Protein AF-A0A6P8I0N8-F1 (afdb_monomer_lite)

pLDDT: mean 71.54, std 20.53, range [26.25, 96.0]

Radius of gyration: 29.84 Å; chains: 1; bounding box: 64×57×103 Å

Secondary structure (DSSP, 8-state):
--HHHHHHHHHHHHHHHHHHTT---PPPPTTSHHHHHHHHHHHHHHHHTT-HHHHHHHHHTSHHHHHHHHHHHHHHHHHHB-HHHHHHHHHHHHHHHHHGGGS-HHHHHHHHHHHHHHHHHHHHHHTTTT-HHHHHHHHHHHHHHHHTTS-TT--TTSHHHHHHHHHHTTTT-BSS---HHHHHHHHHHHHHHHS--HHHHTTHHHHHHHHHHHHHHHHHHTTT-SS--HHHHTTHHHHS-SS---HHHHHHHHHHHHHHHHT-GGGHHHHHHHHHHHHHHHHHHHHHHHHHHHHS-GGGHHHHHHHHHHHHHHHHHHHHHHHHHH-GGG--SSGGG--TTTSHHHHHHHHHTS-PPP--SS-S-EEEESSSSEEEEEE--TT-SSPPSSPEEEEEES---EEEEEEETTEEEEEE-TTTTTSTTTTPEEEEE--TTS--EEEEESS-PPPEEEEE-TT-SSSEEEEEEHHHHGGGTTS-S-----------TT-SS--------S--B-SSBS--EEEEEPPTTTS--SS---------TT---B--HHHHHHHHH---

Sequence (560 aa):
MNVWALLLVFLAVLVIQAEGSKRKKTMPKSRGLMKNGFKKRVQKEKEIERDPALKRDEDEYSLSRFQGAINDVKRIVQEKFKERASVRSIRWITKLEREWDAQELEERKARAKALDTVKKNIIALGDGADDSNKAIKGVLSLVEGAASLAGPLGELVSVGAMFVSSFLSMFGHTKKPKPMAVIVREQINAALEEFLEEVISNEAEAAVMAFRSAKGYVDALGQDNDKIPDDDVDALASNVPAREGISIMSKLFNFIEDMIEDNRPKDARKCFRYLELYLRLATLRKMILMQVVSLIPETRNITAQGYIGSMNVILDETEYMLNFLHDLSLQSKLMPYFDGDRYFQTAAYLKIELNLERPNPFPGLHCIDPDDTYSFGWVKQDGLNPPMLHPIATITPKRCSWKIIAHGNDQFSIVNKYDCPNDAWCDSLLSIDPRPGKKTIVGLEKEDPVIWAILKNPRSQEDKYFIVSSILCGENCRKFLNFETERFRVLNAASTNRDQEVPFIVGVLDTQPKYTFKIYKAPEHDVTSSNTTKSTSKARPGDTDWVTSEALKRDLLGVN

Foldseek 3Di:
DDPVVVVVVVVVVVVVVVVVPPDDDDDDDPPPPVVVVVVVVVVVVVVCVVDVVSVVLLVCLDLVVCVVLLVLLLVLLVVQFDPLLSVQLNVLSVVCSVCQNVDDSVLSVLQVLLSVLCSVQVNLQSCCLVPVPSNLLSLLSLLLNLQVSADPVSQSPRSSNLSSLSSLLRRQGTPNGDAQLNSQLVLLVVLCVVPNDPQLVVLSVVLSCLLRQLSVVLNVQVRPDQAHDPVCLVVNCVRQPLADDRPSLVVLLVVLVVCQVVLALLCLVNNLSSLLSSLSSLSSSSSSLSSSSSHHDPVPVVSSVSNVVSNVVSVVSNCVSCVLQPPVVSLRSSNLLDDCLVSVSSVSCCCNVVVDDRDFLFPAWKFWALDPFWTKDWDLDDDDVVHDPFIAIDIDGDQTFWGWTDSAPQKTWIFGRPPPPVDPLHRWTFDWADDVVAAITTGTHNRDTFIWRWAQDPPDPDRWTDTHTCVQQPPNPVPDFDDDDGFYDDDDPPDPDDPPPPPDDDGDPDSHRPTTIQMFHDDPVSRPPPDDDDDDDDDDPDDTDGDDVVSVVCVRPPDD

Organism: Actinia tenebrosa (NCBI:txid6105)

Structure (mmCIF, N/CA/C/O backbone):
data_AF-A0A6P8I0N8-F1
#
_entry.id   AF-A0A6P8I0N8-F1
#
loop_
_atom_site.group_PDB
_atom_site.id
_atom_site.type_symbol
_atom_site.label_atom_id
_atom_site.label_alt_id
_atom_site.label_comp_id
_atom_site.label_asym_id
_atom_site.label_entity_id
_atom_site.label_seq_id
_atom_site.pdbx_PDB_ins_code
_atom_site.Cartn_x
_atom_site.Cartn_y
_atom_site.Cartn_z
_atom_site.occupancy
_atom_site.B_iso_or_equiv
_atom_site.auth_seq_id
_atom_site.auth_comp_id
_atom_site.auth_asym_id
_atom_site.auth_atom_id
_atom_site.pdbx_PDB_model_num
ATOM 1 N N . MET A 1 1 ? -25.500 -21.954 -19.560 1.00 44.94 1 MET A N 1
ATOM 2 C CA . MET A 1 1 ? -24.683 -21.292 -20.604 1.00 44.94 1 MET A CA 1
ATOM 3 C C . MET A 1 1 ? -23.912 -22.362 -21.363 1.00 44.94 1 MET A C 1
ATOM 5 O O . MET A 1 1 ? -23.234 -23.157 -20.730 1.00 44.94 1 MET A O 1
ATOM 9 N N . ASN A 1 2 ? -24.090 -22.456 -22.684 1.00 38.72 2 ASN A N 1
ATOM 10 C CA . ASN A 1 2 ? -23.574 -23.567 -23.491 1.00 38.72 2 ASN A CA 1
ATOM 11 C C . ASN A 1 2 ? -22.064 -23.429 -23.748 1.00 38.72 2 ASN A C 1
ATOM 13 O O . ASN A 1 2 ? -21.642 -22.550 -24.494 1.00 38.72 2 ASN A O 1
ATOM 17 N N . VAL A 1 3 ? -21.273 -24.350 -23.188 1.00 44.09 3 VAL A N 1
ATOM 18 C CA . VAL A 1 3 ? -19.812 -24.494 -23.383 1.00 44.09 3 VAL A CA 1
ATOM 19 C C . VAL A 1 3 ? -19.426 -24.554 -24.872 1.00 44.09 3 VAL A C 1
ATOM 21 O O . VAL A 1 3 ? -18.377 -24.060 -25.275 1.00 44.09 3 VAL A O 1
ATOM 24 N N . TRP A 1 4 ? -20.327 -25.054 -25.718 1.00 43.66 4 TRP A N 1
ATOM 25 C CA . TRP A 1 4 ? -20.159 -25.102 -27.171 1.00 43.66 4 TRP A CA 1
ATOM 26 C C . TRP A 1 4 ? -20.120 -23.729 -27.856 1.00 43.66 4 TRP A C 1
ATOM 28 O O . TRP A 1 4 ? -19.435 -23.578 -28.865 1.00 43.66 4 TRP A O 1
ATOM 38 N N . ALA A 1 5 ? -20.791 -22.713 -27.305 1.00 41.28 5 ALA A N 1
ATOM 39 C CA . ALA A 1 5 ? -20.755 -21.361 -27.864 1.00 41.28 5 ALA A CA 1
ATOM 40 C C . ALA A 1 5 ? -19.400 -20.678 -27.605 1.00 41.28 5 ALA A C 1
ATOM 42 O O . ALA A 1 5 ? -18.860 -20.027 -28.495 1.00 41.28 5 ALA A O 1
ATOM 43 N N . LEU A 1 6 ? -18.808 -20.900 -26.425 1.00 48.25 6 LEU A N 1
ATOM 44 C CA . LEU A 1 6 ? -17.464 -20.418 -26.086 1.00 48.25 6 LEU A CA 1
ATOM 45 C C . LEU A 1 6 ? -16.387 -21.081 -26.953 1.00 48.25 6 LEU A C 1
ATOM 47 O O . LEU A 1 6 ? -15.480 -20.401 -27.430 1.00 48.25 6 LEU A O 1
ATOM 51 N N . LEU A 1 7 ? -16.525 -22.382 -27.232 1.00 48.75 7 LEU A N 1
ATOM 52 C CA . LEU A 1 7 ? -15.575 -23.110 -28.075 1.00 48.75 7 LEU A CA 1
ATOM 53 C C . LEU A 1 7 ? -15.618 -22.647 -29.543 1.00 48.75 7 LEU A C 1
ATOM 55 O O . LEU A 1 7 ? -14.577 -22.540 -30.189 1.00 48.75 7 LEU A O 1
ATOM 59 N N . LEU A 1 8 ? -16.808 -22.317 -30.059 1.00 47.41 8 LEU A N 1
ATOM 60 C CA . LEU A 1 8 ? -16.981 -21.789 -31.417 1.00 47.41 8 LEU A CA 1
ATOM 61 C C . LEU A 1 8 ? -16.417 -20.371 -31.573 1.00 47.41 8 LEU A C 1
ATOM 63 O O . LEU A 1 8 ? -15.792 -20.082 -32.592 1.00 47.41 8 LEU A O 1
ATOM 67 N N . VAL A 1 9 ? -16.566 -19.512 -30.559 1.00 58.34 9 VAL A N 1
ATOM 68 C CA . VAL A 1 9 ? -15.937 -18.180 -30.550 1.00 58.34 9 VAL A CA 1
ATOM 69 C C . VAL A 1 9 ? -14.411 -18.307 -30.509 1.00 58.34 9 VAL A C 1
ATOM 71 O O . VAL A 1 9 ? -13.719 -17.630 -31.267 1.00 58.34 9 VAL A O 1
ATOM 74 N N . PHE A 1 10 ? -13.878 -19.229 -29.703 1.00 57.09 10 PHE A N 1
ATOM 75 C CA . PHE A 1 10 ? -12.434 -19.449 -29.598 1.00 57.09 10 PHE A CA 1
ATOM 76 C C . PHE A 1 10 ? -11.823 -19.991 -30.903 1.00 57.09 10 PHE A C 1
ATOM 78 O O . PHE A 1 10 ? -10.770 -19.530 -31.344 1.00 57.09 10 PHE A O 1
ATOM 85 N N . LEU A 1 11 ? -12.513 -20.917 -31.579 1.00 53.84 11 LEU A N 1
ATOM 86 C CA . LEU A 1 11 ? -12.082 -21.443 -32.878 1.00 53.84 11 LEU A CA 1
ATOM 87 C C . LEU A 1 11 ? -12.189 -20.399 -34.001 1.00 53.84 11 LEU A C 1
ATOM 89 O O . LEU A 1 11 ? -11.301 -20.336 -34.850 1.00 53.84 11 LEU A O 1
ATOM 93 N N . ALA A 1 12 ? -13.212 -19.539 -33.987 1.00 46.78 12 ALA A N 1
ATOM 94 C CA . ALA A 1 12 ? -13.346 -18.457 -34.964 1.00 46.78 12 ALA A CA 1
ATOM 95 C C . ALA A 1 12 ? -12.205 -17.428 -34.851 1.00 46.78 12 ALA A C 1
ATOM 97 O O . ALA A 1 12 ? -11.667 -16.989 -35.869 1.00 46.78 12 ALA A O 1
ATOM 98 N N . VAL A 1 13 ? -11.772 -17.099 -33.628 1.00 54.88 13 VAL A N 1
ATOM 99 C CA . VAL A 1 13 ? -10.628 -16.201 -33.386 1.00 54.88 13 VAL A CA 1
ATOM 100 C C . VAL A 1 13 ? -9.318 -16.809 -33.907 1.00 54.88 13 VAL A C 1
ATOM 102 O O . VAL A 1 13 ? -8.533 -16.111 -34.550 1.00 54.88 13 VAL A O 1
ATOM 105 N N . LEU A 1 14 ? -9.104 -18.116 -33.719 1.00 49.16 14 LEU A N 1
ATOM 106 C CA . LEU A 1 14 ? -7.903 -18.805 -34.208 1.00 49.16 14 LEU A CA 1
ATOM 107 C C . LEU A 1 14 ? -7.842 -18.898 -35.742 1.00 49.16 14 LEU A C 1
ATOM 109 O O . LEU A 1 14 ? -6.764 -18.761 -36.322 1.00 49.16 14 LEU A O 1
ATOM 113 N N . VAL A 1 15 ? -8.983 -19.073 -36.418 1.00 44.38 15 VAL A N 1
ATOM 114 C CA . VAL A 1 15 ? -9.041 -19.103 -37.892 1.00 44.38 15 VAL A CA 1
ATOM 115 C C . VAL A 1 15 ? -8.742 -17.723 -38.490 1.00 44.38 15 VAL A C 1
ATOM 117 O O . VAL A 1 15 ? -7.950 -17.625 -39.428 1.00 44.38 15 VAL A O 1
ATOM 120 N N . ILE A 1 16 ? -9.266 -16.646 -37.893 1.00 50.66 16 ILE A N 1
ATOM 121 C CA . ILE A 1 16 ? -8.971 -15.265 -38.319 1.00 50.66 16 ILE A CA 1
ATOM 122 C C . ILE A 1 16 ? -7.474 -14.941 -38.142 1.00 50.66 16 ILE A C 1
ATOM 124 O O . ILE A 1 16 ? -6.867 -14.291 -38.997 1.00 50.66 16 ILE A O 1
ATOM 128 N N . GLN A 1 17 ? -6.842 -15.445 -37.077 1.00 43.72 17 GLN A N 1
ATOM 129 C CA . GLN A 1 17 ? -5.401 -15.280 -36.855 1.00 43.72 17 GLN A CA 1
ATOM 130 C C . GLN A 1 17 ? -4.540 -16.103 -37.829 1.00 43.72 17 GLN A C 1
ATOM 132 O O . GLN A 1 17 ? -3.482 -15.636 -38.261 1.00 43.72 17 GLN A O 1
ATOM 137 N N . ALA A 1 18 ? -4.997 -17.290 -38.238 1.00 37.25 18 ALA A N 1
ATOM 138 C CA . ALA A 1 18 ? -4.282 -18.130 -39.198 1.00 37.25 18 ALA A CA 1
ATOM 139 C C . ALA A 1 18 ? -4.313 -17.562 -40.633 1.00 37.25 18 ALA A C 1
ATOM 141 O O . ALA A 1 18 ? -3.325 -17.677 -41.366 1.00 37.25 18 ALA A O 1
ATOM 142 N N . GLU A 1 19 ? -5.402 -16.900 -41.037 1.00 38.47 19 GLU A N 1
ATOM 143 C CA . GLU A 1 19 ? -5.518 -16.291 -42.371 1.00 38.47 19 GLU A CA 1
ATOM 144 C C . GLU A 1 19 ? -4.750 -14.964 -42.504 1.00 38.47 19 GLU A C 1
ATOM 146 O O . GLU A 1 19 ? -4.226 -14.659 -43.581 1.00 38.47 19 GLU A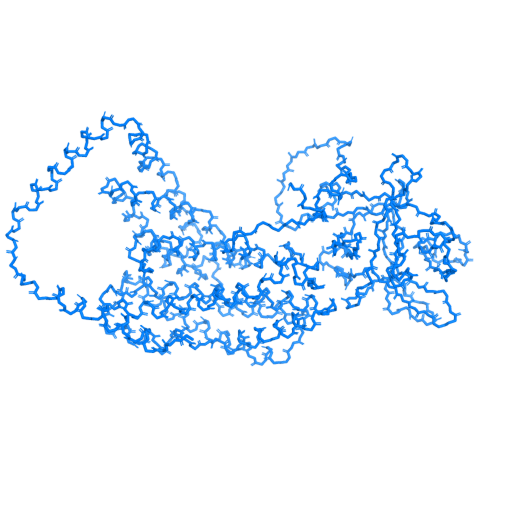 O 1
ATOM 151 N N . GLY A 1 20 ? -4.556 -14.223 -41.406 1.00 37.12 20 GLY A N 1
ATOM 152 C CA . GLY A 1 20 ? -3.729 -13.007 -41.382 1.00 37.12 20 GLY A CA 1
ATOM 153 C C . GLY A 1 20 ? -2.230 -13.244 -41.642 1.00 37.12 20 GLY A C 1
ATOM 154 O O . GLY A 1 20 ? -1.524 -12.336 -42.086 1.00 37.12 20 GLY A O 1
ATOM 155 N N . SER A 1 21 ? -1.741 -14.473 -41.436 1.00 35.00 21 SER A N 1
ATOM 156 C CA . SER A 1 21 ? -0.311 -14.825 -41.487 1.00 35.00 21 SER A CA 1
ATOM 157 C C . SER A 1 21 ? 0.233 -15.103 -42.906 1.00 35.00 21 SER A C 1
ATOM 159 O O . SER A 1 21 ? 1.443 -15.187 -43.119 1.00 35.00 21 SER A O 1
ATOM 161 N N . LYS A 1 22 ? -0.624 -15.179 -43.940 1.00 35.91 22 LYS A N 1
ATOM 162 C CA . LYS A 1 22 ? -0.206 -15.518 -45.323 1.00 35.91 22 LYS A CA 1
ATOM 163 C C . LYS A 1 22 ? 0.099 -14.327 -46.249 1.00 35.91 22 LYS A C 1
ATOM 165 O O . LYS A 1 22 ? 0.180 -14.504 -47.468 1.00 35.91 22 LYS A O 1
ATOM 170 N N . ARG A 1 23 ? 0.340 -13.114 -45.734 1.00 35.53 23 ARG A N 1
ATOM 171 C CA . ARG A 1 23 ? 0.829 -11.994 -46.571 1.00 35.53 23 ARG A CA 1
ATOM 172 C C . ARG A 1 23 ? 2.356 -12.032 -46.723 1.00 35.53 23 ARG A C 1
ATOM 174 O O . ARG A 1 23 ? 3.107 -11.663 -45.827 1.00 35.53 23 ARG A O 1
ATOM 181 N N . LYS A 1 24 ? 2.799 -12.476 -47.907 1.00 33.56 24 LYS A N 1
ATOM 182 C CA . LYS A 1 24 ? 4.194 -12.496 -48.384 1.00 33.56 24 LYS A CA 1
ATOM 183 C C . LYS A 1 24 ? 4.926 -11.171 -48.103 1.00 33.56 24 LYS A C 1
ATOM 185 O O . LYS A 1 24 ? 4.523 -10.117 -48.588 1.00 33.56 24 LYS A O 1
ATOM 190 N N . LYS A 1 25 ? 6.057 -11.255 -47.390 1.00 35.69 25 LYS A N 1
ATOM 191 C CA . LYS A 1 25 ? 7.048 -10.178 -47.235 1.00 35.69 25 LYS A CA 1
ATOM 192 C C . LYS A 1 25 ? 7.807 -9.970 -48.551 1.00 35.69 25 LYS A C 1
ATOM 194 O O . LYS A 1 25 ? 8.716 -10.729 -48.868 1.00 35.69 25 LYS A O 1
ATOM 199 N N . THR A 1 26 ? 7.490 -8.911 -49.289 1.00 33.69 26 THR A N 1
ATOM 200 C CA . THR A 1 26 ? 8.447 -8.273 -50.207 1.00 33.69 26 THR A CA 1
ATOM 201 C C . THR A 1 26 ? 9.157 -7.146 -49.459 1.00 33.69 26 THR A C 1
ATOM 203 O O . THR A 1 26 ? 8.506 -6.199 -49.021 1.00 33.69 26 THR A O 1
ATOM 206 N N . MET A 1 27 ? 10.480 -7.251 -49.287 1.00 31.69 27 MET A N 1
ATOM 207 C CA . MET A 1 27 ? 11.311 -6.196 -48.688 1.00 31.69 27 MET A CA 1
ATOM 208 C C . MET A 1 27 ? 11.211 -4.889 -49.497 1.00 31.69 27 MET A C 1
ATOM 210 O O . MET A 1 27 ? 11.498 -4.907 -50.698 1.00 31.69 27 MET A O 1
ATOM 214 N N . PRO A 1 28 ? 10.899 -3.736 -48.877 1.00 32.12 28 PRO A N 1
ATOM 215 C CA . PRO A 1 28 ? 11.066 -2.449 -49.527 1.00 32.12 28 PRO A CA 1
ATOM 216 C C . PRO A 1 28 ? 12.505 -1.944 -49.350 1.00 32.12 28 PRO A C 1
ATOM 218 O O . PRO A 1 28 ? 13.072 -1.954 -48.258 1.00 32.12 28 PRO A O 1
ATOM 221 N N . LYS A 1 29 ? 13.099 -1.473 -50.451 1.00 36.94 29 LYS A N 1
ATOM 222 C CA . LYS A 1 29 ? 14.425 -0.839 -50.493 1.00 36.94 29 LYS A CA 1
ATOM 223 C C . LYS A 1 29 ? 14.481 0.380 -49.552 1.00 36.94 29 LYS A C 1
ATOM 225 O O . LYS A 1 29 ? 13.645 1.280 -49.631 1.00 36.94 29 LYS A O 1
ATOM 230 N N . SER A 1 30 ? 15.528 0.444 -48.727 1.00 39.03 30 SER A N 1
ATOM 231 C CA . SER A 1 30 ? 15.741 1.372 -47.599 1.00 39.03 30 SER A CA 1
ATOM 232 C C . SER A 1 30 ? 15.767 2.881 -47.915 1.00 39.03 30 SER A C 1
ATOM 234 O O . SER A 1 30 ? 15.794 3.694 -46.996 1.00 39.03 30 SER A O 1
ATOM 236 N N . ARG A 1 31 ? 15.698 3.306 -49.185 1.00 33.62 31 ARG A N 1
ATOM 237 C CA . ARG A 1 31 ? 15.702 4.735 -49.569 1.00 33.62 31 ARG A CA 1
ATOM 238 C C . ARG A 1 31 ? 14.330 5.429 -49.499 1.00 33.62 31 ARG A C 1
ATOM 240 O O . ARG A 1 31 ? 14.279 6.654 -49.563 1.00 33.62 31 ARG A O 1
ATOM 247 N N . GLY A 1 32 ? 13.226 4.688 -49.350 1.00 33.09 32 GLY A N 1
ATOM 248 C CA . GLY A 1 32 ? 11.864 5.251 -49.281 1.00 33.09 32 GLY A CA 1
ATOM 249 C C . GLY A 1 32 ? 11.398 5.707 -47.888 1.00 33.09 32 GLY A C 1
ATOM 250 O O . GLY A 1 32 ? 10.536 6.578 -47.786 1.00 33.09 32 GLY A O 1
ATOM 251 N N . LEU A 1 33 ? 11.981 5.169 -46.810 1.00 34.97 33 LEU A N 1
ATOM 252 C CA . LEU A 1 33 ? 11.524 5.404 -45.429 1.00 34.97 33 LEU A CA 1
ATOM 253 C C . LEU A 1 33 ? 11.834 6.821 -44.914 1.00 34.97 33 LEU A C 1
ATOM 255 O O . LEU A 1 33 ? 10.991 7.425 -44.252 1.00 34.97 33 LEU A O 1
ATOM 259 N N . MET A 1 34 ? 12.975 7.411 -45.295 1.00 37.94 34 MET A N 1
ATOM 260 C CA . MET A 1 34 ? 13.320 8.781 -44.879 1.00 37.94 34 MET A CA 1
ATOM 261 C C . MET A 1 34 ? 12.410 9.851 -45.506 1.00 37.94 34 MET A C 1
ATOM 263 O O . MET A 1 34 ? 12.064 10.827 -44.844 1.00 37.94 34 MET A O 1
ATOM 267 N N . LYS A 1 35 ? 11.960 9.666 -46.757 1.00 38.47 35 LYS A N 1
ATOM 268 C CA . LYS A 1 35 ? 11.064 10.629 -47.429 1.00 38.47 35 LYS A CA 1
ATOM 269 C C . LYS A 1 35 ? 9.644 10.619 -46.851 1.00 38.47 35 LYS A C 1
ATOM 271 O O . LYS A 1 35 ? 9.007 11.670 -46.803 1.00 38.47 35 LYS A O 1
ATOM 276 N N . ASN A 1 36 ? 9.169 9.467 -46.373 1.00 43.94 36 ASN A N 1
ATOM 277 C CA . ASN A 1 36 ? 7.854 9.352 -45.737 1.00 43.94 36 ASN A CA 1
ATOM 278 C C . ASN A 1 36 ? 7.841 9.905 -44.303 1.00 43.94 36 ASN A C 1
ATOM 280 O O . ASN A 1 36 ? 6.863 10.544 -43.921 1.00 43.94 36 ASN A O 1
ATOM 284 N N . GLY A 1 37 ? 8.927 9.739 -43.538 1.00 43.62 37 GLY A N 1
ATOM 285 C CA . GLY A 1 37 ? 9.069 10.362 -42.214 1.00 43.62 37 GLY A CA 1
ATOM 286 C C . GLY A 1 37 ? 9.120 11.893 -42.279 1.00 43.62 37 GLY A C 1
ATOM 287 O O . GLY A 1 37 ? 8.459 12.568 -41.494 1.00 43.62 37 GLY A O 1
ATOM 288 N N . PHE A 1 38 ? 9.827 12.447 -43.271 1.00 46.41 38 PHE A N 1
ATOM 289 C CA . PHE A 1 38 ? 9.920 13.898 -43.463 1.00 46.41 38 PHE A CA 1
ATOM 290 C C . PHE A 1 38 ? 8.583 14.519 -43.902 1.00 46.41 38 PHE A C 1
ATOM 292 O O . PHE A 1 38 ? 8.167 15.534 -43.353 1.00 46.41 38 PHE A O 1
ATOM 299 N N . LYS A 1 39 ? 7.849 13.878 -44.827 1.00 45.09 39 LYS A N 1
ATOM 300 C CA . LYS A 1 39 ? 6.497 14.328 -45.212 1.00 45.09 39 LYS A CA 1
ATOM 301 C C . LYS A 1 39 ? 5.500 14.278 -44.050 1.00 45.09 39 LYS A C 1
ATOM 303 O O . LYS A 1 39 ? 4.721 15.214 -43.912 1.00 45.09 39 LYS A O 1
ATOM 308 N N . LYS A 1 40 ? 5.548 13.241 -43.201 1.00 55.12 40 LYS A N 1
ATOM 309 C CA . LYS A 1 40 ? 4.711 13.162 -41.991 1.00 55.12 40 LYS A CA 1
ATOM 310 C C . LYS A 1 40 ? 5.029 14.277 -40.987 1.00 55.12 40 LYS A C 1
ATOM 312 O O . LYS A 1 40 ? 4.096 14.863 -40.455 1.00 55.12 40 LYS A O 1
ATOM 317 N N . ARG A 1 41 ? 6.309 14.620 -40.776 1.00 53.50 41 ARG A N 1
ATOM 318 C CA . ARG A 1 41 ? 6.708 15.748 -39.907 1.00 53.50 41 ARG A CA 1
ATOM 319 C C . ARG A 1 41 ? 6.196 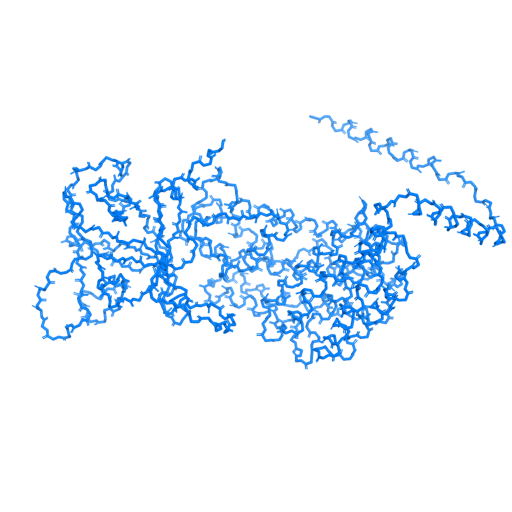17.094 -40.422 1.00 53.50 41 ARG A C 1
ATOM 321 O O . ARG A 1 41 ? 5.548 17.806 -39.670 1.00 53.50 41 ARG A O 1
ATOM 328 N N . VAL A 1 42 ? 6.378 17.382 -41.712 1.00 57.41 42 VAL A N 1
ATOM 329 C CA . VAL A 1 42 ? 5.922 18.645 -42.329 1.00 57.41 42 VAL A CA 1
ATOM 330 C C . VAL A 1 42 ? 4.392 18.772 -42.331 1.00 57.41 42 VAL A C 1
ATOM 332 O O . VAL A 1 42 ? 3.852 19.872 -42.243 1.00 57.41 42 VAL A O 1
ATOM 335 N N . GLN A 1 43 ? 3.666 17.659 -42.454 1.00 58.62 43 GLN A N 1
ATOM 336 C CA . GLN A 1 43 ? 2.202 17.660 -42.414 1.00 58.62 43 GLN A CA 1
ATOM 337 C C . GLN A 1 43 ? 1.667 17.856 -40.987 1.00 58.62 43 GLN A C 1
ATOM 339 O O . GLN A 1 43 ? 0.704 18.593 -40.808 1.00 58.62 43 GLN A O 1
ATOM 344 N N . LYS A 1 44 ? 2.349 17.287 -39.986 1.00 56.31 44 LYS A N 1
ATOM 345 C CA . LYS A 1 44 ? 2.036 17.445 -38.561 1.00 56.31 44 LYS A CA 1
ATOM 346 C C . LYS A 1 44 ? 2.371 18.846 -38.038 1.00 56.31 44 LYS A C 1
ATOM 348 O O . LYS A 1 44 ? 1.559 19.427 -37.335 1.00 56.31 44 LYS A O 1
ATOM 353 N N . GLU A 1 45 ? 3.498 19.433 -38.453 1.00 57.97 45 GLU A N 1
ATOM 354 C CA . GLU A 1 45 ? 3.823 20.843 -38.171 1.00 57.97 45 GLU A CA 1
ATOM 355 C C . GLU A 1 45 ? 2.719 21.778 -38.686 1.00 57.97 45 GLU A C 1
ATOM 357 O O . GLU A 1 45 ? 2.284 22.669 -37.967 1.00 57.97 45 GLU A O 1
ATOM 362 N N . LYS A 1 46 ? 2.182 21.511 -39.885 1.00 58.03 46 LYS A N 1
ATOM 363 C CA . LYS A 1 46 ? 1.060 22.275 -40.458 1.00 58.03 46 LYS A CA 1
ATOM 364 C C . LYS A 1 46 ? -0.290 22.041 -39.768 1.00 58.03 46 LYS A C 1
ATOM 366 O O . LYS A 1 46 ? -1.159 22.902 -39.883 1.00 58.03 46 LYS A O 1
ATOM 371 N N . GLU A 1 47 ? -0.502 20.901 -39.110 1.00 58.97 47 GLU A N 1
ATOM 372 C CA . GLU A 1 47 ? -1.700 20.631 -38.293 1.00 58.97 47 GLU A CA 1
ATOM 373 C C . GLU A 1 47 ? -1.599 21.287 -36.911 1.00 58.97 47 GLU A C 1
ATOM 375 O O . GLU A 1 47 ? -2.545 21.943 -36.484 1.00 58.97 47 GLU A O 1
ATOM 380 N N . ILE A 1 48 ? -0.434 21.208 -36.260 1.00 57.03 48 ILE A N 1
ATOM 381 C CA . ILE A 1 48 ? -0.146 21.873 -34.977 1.00 57.03 48 ILE A CA 1
ATOM 382 C C . ILE A 1 48 ? -0.254 23.399 -35.118 1.00 57.03 48 ILE A C 1
ATOM 384 O O . ILE A 1 48 ? -0.732 24.084 -34.219 1.00 57.03 48 ILE A O 1
ATOM 388 N N . GLU A 1 49 ? 0.140 23.951 -36.267 1.00 58.81 49 GLU A N 1
ATOM 389 C CA . GLU A 1 49 ? 0.020 25.384 -36.553 1.00 58.81 49 GLU A CA 1
ATOM 390 C C . GLU A 1 49 ? -1.438 25.839 -36.782 1.00 58.81 49 GLU A C 1
ATOM 392 O O . GLU A 1 49 ? -1.741 27.024 -36.646 1.00 58.81 49 GLU A O 1
ATOM 397 N N . ARG A 1 50 ? -2.354 24.908 -37.097 1.00 63.31 50 ARG A N 1
ATOM 398 C CA . ARG A 1 50 ? -3.784 25.183 -37.338 1.00 63.31 50 ARG A CA 1
ATOM 399 C C . ARG A 1 50 ? -4.678 24.955 -36.123 1.00 63.31 50 ARG A C 1
ATOM 401 O O . ARG A 1 50 ? -5.770 25.520 -36.101 1.00 63.31 50 ARG A O 1
ATOM 408 N N . ASP A 1 51 ? -4.240 24.170 -35.140 1.00 74.88 51 ASP A N 1
ATOM 409 C CA . ASP A 1 51 ? -5.001 23.889 -33.920 1.00 74.88 51 ASP A CA 1
ATOM 410 C C . ASP A 1 51 ? -4.287 24.443 -32.661 1.00 74.88 51 ASP A C 1
ATOM 412 O O . ASP A 1 51 ? -3.315 23.860 -32.168 1.00 74.88 51 ASP A O 1
ATOM 416 N N . PRO A 1 52 ? -4.778 25.563 -32.093 1.00 74.31 52 PRO A N 1
ATOM 417 C CA . PRO A 1 52 ? -4.234 26.166 -30.875 1.00 74.31 52 PRO A CA 1
ATOM 418 C C . PRO A 1 52 ? -4.285 25.266 -29.630 1.00 74.31 52 PRO A C 1
ATOM 420 O O . PRO A 1 52 ? -3.624 25.578 -28.637 1.00 74.31 52 PRO A O 1
ATOM 423 N N . ALA A 1 53 ? -5.103 24.209 -29.615 1.00 71.75 53 ALA A N 1
ATOM 424 C CA . ALA A 1 53 ? -5.122 23.228 -28.531 1.00 71.75 53 ALA A CA 1
ATOM 425 C C . ALA A 1 53 ? -3.928 22.269 -28.646 1.00 71.75 53 ALA A C 1
ATOM 427 O O . ALA A 1 53 ? -3.176 22.133 -27.687 1.00 71.75 53 ALA A O 1
ATOM 428 N N . LEU A 1 54 ? -3.668 21.721 -29.838 1.00 69.62 54 LEU A N 1
ATOM 429 C CA . LEU A 1 54 ? -2.493 20.875 -30.095 1.00 69.62 54 LEU A CA 1
ATOM 430 C C . LEU A 1 54 ? -1.176 21.608 -29.833 1.00 69.62 54 LEU A C 1
ATOM 432 O O . LEU A 1 54 ? -0.257 21.026 -29.268 1.00 69.62 54 LEU A O 1
ATOM 436 N N . LYS A 1 55 ? -1.081 22.891 -30.198 1.00 74.69 55 LYS A N 1
ATOM 437 C CA . LYS A 1 55 ? 0.113 23.696 -29.906 1.00 74.69 55 LYS A CA 1
ATOM 438 C C . LYS A 1 55 ? 0.331 23.911 -28.402 1.00 74.69 55 LYS A C 1
ATOM 440 O O . LYS A 1 55 ? 1.468 23.878 -27.945 1.00 74.69 55 LYS A O 1
ATOM 445 N N . ARG A 1 56 ? -0.747 24.095 -27.630 1.00 78.00 56 ARG A N 1
ATOM 446 C CA . ARG A 1 56 ? -0.670 24.196 -26.163 1.00 78.00 56 ARG A CA 1
ATOM 447 C C . ARG A 1 56 ? -0.211 22.886 -25.532 1.00 78.00 56 ARG A C 1
ATOM 449 O O . ARG A 1 56 ? 0.678 22.933 -24.689 1.00 78.00 56 ARG A O 1
ATOM 456 N N . ASP A 1 57 ? -0.746 21.752 -25.980 1.00 76.44 57 ASP A N 1
ATOM 457 C CA . ASP A 1 57 ? -0.304 20.429 -25.530 1.00 76.44 57 ASP A CA 1
ATOM 458 C C . ASP A 1 57 ? 1.178 20.183 -25.886 1.00 76.44 57 ASP A C 1
ATOM 460 O O . ASP A 1 57 ? 1.956 19.715 -25.061 1.00 76.44 57 ASP A O 1
ATOM 464 N N . GLU A 1 58 ? 1.611 20.528 -27.100 1.00 80.19 58 GLU A N 1
ATOM 465 C CA . GLU A 1 58 ? 3.015 20.417 -27.524 1.00 80.19 58 GLU A CA 1
ATOM 466 C C . GLU A 1 58 ? 3.969 21.215 -26.613 1.00 80.19 58 GLU A C 1
ATOM 468 O O . GLU A 1 58 ? 5.010 20.694 -26.198 1.00 80.19 58 GLU A O 1
ATOM 473 N N . ASP A 1 59 ? 3.595 22.446 -26.247 1.00 82.69 59 ASP A N 1
ATOM 474 C CA . ASP A 1 59 ? 4.369 23.300 -25.339 1.00 82.69 59 ASP A CA 1
ATOM 475 C C . ASP A 1 59 ? 4.342 22.783 -23.885 1.00 82.69 59 ASP A C 1
ATOM 477 O O . ASP A 1 59 ? 5.362 22.830 -23.181 1.00 82.69 59 ASP A O 1
ATOM 481 N N . GLU A 1 60 ? 3.189 22.278 -23.429 1.00 88.31 60 GLU A N 1
ATOM 482 C CA . GLU A 1 60 ? 2.986 21.690 -22.098 1.00 88.31 60 GLU A CA 1
ATOM 483 C C . GLU A 1 60 ? 3.850 20.441 -21.895 1.00 88.31 60 GLU A C 1
ATOM 485 O O . GLU A 1 60 ? 4.484 20.290 -20.849 1.00 88.31 60 GLU A O 1
ATOM 490 N N . TYR A 1 61 ? 3.948 19.592 -22.921 1.00 88.56 61 TYR A N 1
ATOM 491 C CA . TYR A 1 61 ? 4.717 18.347 -22.897 1.00 88.56 61 TYR A CA 1
ATOM 492 C C . TYR A 1 61 ? 6.123 18.474 -23.510 1.00 88.56 61 TYR A C 1
ATOM 494 O O . TYR A 1 61 ? 6.751 17.467 -23.842 1.00 88.56 61 TYR A O 1
ATOM 502 N N . SER A 1 62 ? 6.656 19.692 -23.640 1.00 88.94 62 SER A N 1
ATOM 503 C CA . SER A 1 62 ? 8.029 19.938 -24.108 1.00 88.94 62 SER A CA 1
ATOM 504 C C . SER A 1 62 ? 9.088 19.535 -23.072 1.00 88.94 62 SER A C 1
ATOM 506 O O . SER A 1 62 ? 8.879 19.684 -21.865 1.00 88.94 62 SER A O 1
ATOM 508 N N . LEU A 1 63 ? 10.270 19.084 -23.517 1.00 89.69 63 LEU A N 1
ATOM 509 C CA . LEU A 1 63 ? 11.361 18.685 -22.611 1.00 89.69 63 LEU A CA 1
ATOM 510 C C . LEU A 1 63 ? 11.725 19.788 -21.598 1.00 89.69 63 LEU A C 1
ATOM 512 O O . LEU A 1 63 ? 11.961 19.513 -20.420 1.00 89.69 63 LEU A O 1
ATOM 516 N N . SER A 1 64 ? 11.707 21.049 -22.040 1.00 91.31 64 SER A N 1
ATOM 517 C CA . SER A 1 64 ? 12.029 22.222 -21.215 1.00 91.31 64 SER A CA 1
ATOM 518 C C . SER A 1 64 ? 11.214 22.307 -19.915 1.00 91.31 64 SER A C 1
ATOM 520 O O . SER A 1 64 ? 11.754 22.694 -18.877 1.00 91.31 64 SER A O 1
ATOM 522 N N . ARG A 1 65 ? 9.943 21.876 -19.938 1.00 92.00 65 ARG A N 1
ATOM 523 C CA . ARG A 1 65 ? 9.049 21.853 -18.768 1.00 92.00 65 ARG A CA 1
ATOM 524 C C . ARG A 1 65 ? 9.459 20.797 -17.744 1.00 92.00 65 ARG A C 1
ATOM 526 O O . ARG A 1 65 ? 9.242 20.982 -16.548 1.00 92.00 65 ARG A O 1
ATOM 533 N N . PHE A 1 66 ? 10.084 19.715 -18.201 1.00 92.56 66 PHE A N 1
ATOM 534 C CA . PHE A 1 66 ? 10.452 18.563 -17.381 1.00 92.56 66 PHE A CA 1
ATOM 535 C C . PHE A 1 66 ? 11.934 18.522 -17.008 1.00 92.56 66 PHE A C 1
ATOM 537 O O . PHE A 1 66 ? 12.308 17.738 -16.137 1.00 92.56 66 PHE A O 1
ATOM 544 N N . GLN A 1 67 ? 12.774 19.396 -17.574 1.00 92.88 67 GLN A N 1
ATOM 545 C CA . GLN A 1 67 ? 14.214 19.423 -17.301 1.00 92.88 67 GLN A CA 1
ATOM 546 C C . GLN A 1 67 ? 14.533 19.536 -15.801 1.00 92.88 67 GLN A C 1
ATOM 548 O O . GLN A 1 67 ? 15.413 18.838 -15.297 1.00 92.88 67 GLN A O 1
ATOM 553 N N . GLY A 1 68 ? 13.784 20.367 -15.065 1.00 93.31 68 GLY A N 1
ATOM 554 C CA . GLY A 1 68 ? 13.926 20.483 -13.610 1.00 93.31 68 GLY A CA 1
ATOM 555 C C . GLY A 1 68 ? 13.647 19.160 -12.889 1.00 93.31 68 GLY A C 1
ATOM 556 O O . GLY A 1 68 ? 14.455 18.713 -12.082 1.00 93.31 68 GLY A O 1
ATOM 557 N N . ALA A 1 69 ? 12.553 18.480 -13.246 1.00 93.44 69 ALA A N 1
ATOM 558 C CA . ALA A 1 69 ? 12.199 17.179 -12.681 1.00 93.44 69 ALA A CA 1
ATOM 559 C C . ALA A 1 69 ? 13.218 16.082 -13.037 1.00 93.44 69 ALA A C 1
ATOM 561 O O . ALA A 1 69 ? 13.573 15.279 -12.178 1.00 93.44 69 ALA A O 1
ATOM 562 N N . ILE A 1 70 ? 13.724 16.067 -14.273 1.00 94.75 70 ILE A N 1
ATOM 563 C CA . ILE A 1 70 ? 14.788 15.152 -14.715 1.00 94.75 70 ILE A CA 1
ATOM 564 C C . ILE A 1 70 ? 16.047 15.355 -13.866 1.00 94.75 70 ILE A C 1
ATOM 566 O O . ILE A 1 70 ? 16.606 14.387 -13.347 1.00 94.75 70 ILE A O 1
ATOM 570 N N . ASN A 1 71 ? 16.475 16.606 -13.692 1.00 95.44 71 ASN A N 1
ATOM 571 C CA . ASN A 1 71 ? 17.658 16.943 -12.906 1.00 95.44 71 ASN A CA 1
ATOM 572 C C . ASN A 1 71 ? 17.482 16.575 -11.426 1.00 95.44 71 ASN A C 1
ATOM 574 O O . ASN A 1 71 ? 18.394 15.997 -10.835 1.00 95.44 71 ASN A O 1
ATOM 578 N N . ASP A 1 72 ? 16.303 16.830 -10.852 1.00 95.25 72 ASP A N 1
ATOM 579 C CA . ASP A 1 72 ? 15.966 16.426 -9.484 1.00 95.25 72 ASP A CA 1
ATOM 580 C C . ASP A 1 72 ? 16.083 14.911 -9.302 1.00 95.25 72 ASP A C 1
ATOM 582 O O . ASP A 1 72 ? 16.729 14.447 -8.362 1.00 95.25 72 ASP A O 1
ATOM 586 N N . VAL A 1 73 ? 15.498 14.128 -10.214 1.00 95.12 73 VAL A N 1
ATOM 587 C CA . VAL A 1 73 ? 15.548 12.663 -10.142 1.00 95.12 73 VAL A CA 1
ATOM 588 C C . VAL A 1 73 ? 16.988 12.166 -10.281 1.00 95.12 73 VAL A C 1
ATOM 590 O O . VAL A 1 73 ? 17.412 11.348 -9.466 1.00 95.12 73 VAL A O 1
ATOM 593 N N . LYS A 1 74 ? 17.774 12.679 -11.242 1.00 95.25 74 LYS A N 1
ATOM 594 C CA . LYS A 1 74 ? 19.203 12.322 -11.382 1.00 95.25 74 LYS A CA 1
ATOM 595 C C . LYS A 1 74 ? 19.973 12.593 -10.092 1.00 95.25 74 LYS A C 1
ATOM 597 O O . LYS A 1 74 ? 20.695 11.717 -9.614 1.00 95.25 74 LYS A O 1
ATOM 602 N N . ARG A 1 75 ? 19.781 13.782 -9.516 1.00 95.50 75 ARG A N 1
ATOM 603 C CA . ARG A 1 75 ? 20.426 14.203 -8.272 1.00 95.50 75 ARG A CA 1
ATOM 604 C C . ARG A 1 75 ? 20.067 13.264 -7.120 1.00 95.50 75 ARG A C 1
ATOM 606 O O . ARG A 1 75 ? 20.967 12.730 -6.481 1.00 95.50 75 ARG A O 1
ATOM 613 N N . ILE A 1 76 ? 18.779 12.991 -6.895 1.00 94.44 76 ILE A N 1
ATOM 614 C CA . ILE A 1 76 ? 18.331 12.093 -5.814 1.00 94.44 76 ILE A CA 1
ATOM 615 C C . ILE A 1 76 ? 18.892 10.679 -6.008 1.00 94.44 76 ILE A C 1
ATOM 617 O O . ILE A 1 76 ? 19.351 10.059 -5.047 1.00 94.44 76 ILE A O 1
ATOM 621 N N . VAL A 1 77 ? 18.898 10.178 -7.246 1.00 93.31 77 VAL A N 1
ATOM 622 C CA . VAL A 1 77 ? 19.459 8.864 -7.583 1.00 93.31 77 VAL A CA 1
ATOM 623 C C . VAL A 1 77 ? 20.944 8.782 -7.198 1.00 93.31 77 VAL A C 1
ATOM 625 O O . VAL A 1 77 ? 21.361 7.828 -6.543 1.00 93.31 77 VAL A O 1
ATOM 628 N N . GLN A 1 78 ? 21.738 9.797 -7.536 1.00 92.50 78 GLN A N 1
ATOM 629 C CA . GLN A 1 78 ? 23.166 9.863 -7.197 1.00 92.50 78 GLN A CA 1
ATOM 630 C C . GLN A 1 78 ? 23.418 10.085 -5.694 1.00 92.50 78 GLN A C 1
ATOM 632 O O . GLN A 1 78 ? 24.391 9.578 -5.124 1.00 92.50 78 GLN A O 1
ATOM 637 N N . GLU A 1 79 ? 22.546 10.837 -5.025 1.00 93.00 79 GLU A N 1
ATOM 638 C CA . GLU A 1 79 ? 22.663 11.147 -3.601 1.00 93.00 79 GLU A CA 1
ATOM 639 C C . GLU A 1 79 ? 22.309 9.957 -2.706 1.00 93.00 79 GLU A C 1
ATOM 641 O O . GLU A 1 79 ? 23.027 9.722 -1.733 1.00 93.00 79 GLU A O 1
ATOM 646 N N . LYS A 1 80 ? 21.251 9.197 -3.019 1.00 92.50 80 LYS A N 1
ATOM 647 C CA . LYS A 1 80 ? 20.687 8.184 -2.107 1.00 92.50 80 LYS A CA 1
ATOM 648 C C . LYS A 1 80 ? 21.041 6.736 -2.448 1.00 92.50 80 LYS A C 1
ATOM 650 O O . LYS A 1 80 ? 21.024 5.890 -1.552 1.00 92.50 80 LYS A O 1
ATOM 655 N N . PHE A 1 81 ? 21.407 6.427 -3.691 1.00 92.25 81 PHE A N 1
ATOM 656 C CA . PHE A 1 81 ? 21.623 5.044 -4.132 1.00 92.25 81 PHE A CA 1
ATOM 657 C C . PHE A 1 81 ? 23.097 4.715 -4.364 1.00 92.25 81 PHE A C 1
ATOM 659 O O . PHE A 1 81 ? 23.931 5.600 -4.564 1.00 92.25 81 PHE A O 1
ATOM 666 N N . LYS A 1 82 ? 23.436 3.422 -4.289 1.00 87.25 82 LYS A N 1
ATOM 667 C CA . LYS A 1 82 ? 24.777 2.947 -4.653 1.00 87.25 82 LYS A CA 1
ATOM 668 C C . LYS A 1 82 ? 25.000 3.130 -6.147 1.00 87.25 82 LYS A C 1
ATOM 670 O O . LYS A 1 82 ? 24.085 2.903 -6.931 1.00 87.25 82 LYS A O 1
ATOM 675 N N . GLU A 1 83 ? 26.239 3.429 -6.527 1.00 80.44 83 GLU A N 1
ATOM 676 C CA . GLU A 1 83 ? 26.631 3.637 -7.925 1.00 80.44 83 GLU A CA 1
ATOM 677 C C . GLU A 1 83 ? 26.181 2.482 -8.830 1.00 80.44 83 GLU A C 1
ATOM 679 O O . GLU A 1 83 ? 25.495 2.694 -9.822 1.00 80.44 83 GLU A O 1
ATOM 684 N N . ARG A 1 84 ? 26.436 1.231 -8.426 1.00 78.88 84 ARG A N 1
ATOM 685 C CA . ARG A 1 84 ? 26.016 0.055 -9.206 1.00 78.88 84 ARG A CA 1
ATOM 686 C C . ARG A 1 84 ? 24.497 -0.029 -9.420 1.00 78.88 84 ARG A C 1
ATOM 688 O O . ARG A 1 84 ? 24.066 -0.479 -10.472 1.00 78.88 84 ARG A O 1
ATOM 695 N N . ALA A 1 85 ? 23.691 0.409 -8.452 1.00 77.50 85 ALA A N 1
ATOM 696 C CA . ALA A 1 85 ? 22.232 0.397 -8.561 1.00 77.50 85 ALA A CA 1
ATOM 697 C C . ALA A 1 85 ? 21.688 1.598 -9.353 1.00 77.50 85 ALA A C 1
ATOM 699 O O . ALA A 1 85 ? 20.638 1.494 -9.983 1.00 77.50 85 ALA A O 1
ATOM 700 N N . SER A 1 86 ? 22.398 2.731 -9.359 1.00 84.88 86 SER A N 1
ATOM 701 C CA . SER A 1 86 ? 21.972 3.938 -10.070 1.00 84.88 86 SER A CA 1
ATOM 702 C C . SER A 1 86 ? 22.257 3.903 -11.572 1.00 84.88 86 SER A C 1
ATOM 704 O O . SER A 1 86 ? 21.542 4.564 -12.324 1.00 84.88 86 SER A O 1
ATOM 706 N N . VAL A 1 87 ? 23.247 3.125 -12.030 1.00 84.56 87 VAL A N 1
ATOM 707 C CA . VAL A 1 87 ? 23.661 3.061 -13.448 1.00 84.56 87 VAL A CA 1
ATOM 708 C C . VAL A 1 87 ? 22.481 2.809 -14.390 1.00 84.56 87 VAL A C 1
ATOM 710 O O . VAL A 1 87 ? 22.301 3.559 -15.353 1.00 84.56 87 VAL A O 1
ATOM 713 N N . ARG A 1 88 ? 21.649 1.795 -14.113 1.00 83.19 88 ARG A N 1
ATOM 714 C CA . ARG A 1 88 ? 20.502 1.456 -14.972 1.00 83.19 88 ARG A CA 1
ATOM 715 C C . ARG A 1 88 ? 19.482 2.594 -15.018 1.00 83.19 88 ARG A C 1
ATOM 717 O O . ARG A 1 88 ? 19.090 3.014 -16.103 1.00 83.19 88 ARG A O 1
ATOM 724 N N . SER A 1 89 ? 19.093 3.131 -13.865 1.00 88.38 89 SER A N 1
ATOM 725 C CA . SER A 1 89 ? 18.118 4.226 -13.777 1.00 88.38 89 SER A CA 1
ATOM 726 C C . SER A 1 89 ? 18.625 5.495 -14.474 1.00 88.38 89 SER A C 1
ATOM 728 O O . SER A 1 89 ? 17.890 6.109 -15.241 1.00 88.38 89 SER A O 1
ATOM 730 N N . ILE A 1 90 ? 19.902 5.862 -14.304 1.00 90.00 90 ILE A N 1
ATOM 731 C CA . ILE A 1 90 ? 20.522 7.011 -14.992 1.00 90.00 90 ILE A CA 1
ATOM 732 C C . ILE A 1 90 ? 20.576 6.804 -16.510 1.00 90.00 90 ILE A C 1
ATOM 734 O O . ILE A 1 90 ? 20.326 7.753 -17.261 1.00 90.00 90 ILE A O 1
ATOM 738 N N . ARG A 1 91 ? 20.844 5.577 -16.976 1.00 87.75 91 ARG A N 1
ATOM 739 C CA . ARG A 1 91 ? 20.784 5.223 -18.402 1.00 87.75 91 ARG A CA 1
ATOM 740 C C . ARG A 1 91 ? 19.378 5.456 -18.958 1.00 87.75 91 ARG A C 1
ATOM 742 O O . ARG A 1 91 ? 19.243 6.112 -19.989 1.00 87.75 91 ARG A O 1
ATOM 749 N N . TRP A 1 92 ? 18.342 4.998 -18.253 1.00 86.88 92 TRP A N 1
ATOM 750 C CA . TRP A 1 92 ? 16.945 5.208 -18.649 1.00 86.88 92 TRP A CA 1
ATOM 751 C C . TRP A 1 92 ? 16.520 6.676 -18.596 1.00 86.88 92 TRP A C 1
ATOM 753 O O . TRP A 1 92 ? 15.871 7.135 -19.531 1.00 86.88 92 TRP A O 1
ATOM 763 N N . ILE A 1 93 ? 16.937 7.441 -17.580 1.00 90.62 93 ILE A N 1
ATOM 764 C CA . ILE A 1 93 ? 16.682 8.890 -17.519 1.00 90.62 93 ILE A CA 1
ATOM 765 C C . ILE A 1 93 ? 17.335 9.599 -18.714 1.00 90.62 93 ILE A C 1
ATOM 767 O O . ILE A 1 93 ? 16.691 10.400 -19.385 1.00 90.62 93 ILE A O 1
ATOM 771 N N . THR A 1 94 ? 18.596 9.281 -19.014 1.00 90.44 94 THR A N 1
ATOM 772 C CA . THR A 1 94 ? 19.330 9.877 -20.144 1.00 90.44 94 THR A CA 1
ATOM 773 C C . THR A 1 94 ? 18.701 9.505 -21.488 1.00 90.44 94 THR A C 1
ATOM 775 O O . THR A 1 94 ? 18.594 10.345 -22.380 1.00 90.44 94 THR A O 1
ATOM 778 N N . LYS A 1 95 ? 18.245 8.255 -21.642 1.00 87.50 95 LYS A N 1
ATOM 779 C CA . LYS A 1 95 ? 17.517 7.803 -22.836 1.00 87.50 95 LYS A CA 1
ATOM 780 C C . LYS A 1 95 ? 16.196 8.557 -22.997 1.00 87.50 95 LYS A C 1
ATOM 782 O O . LYS A 1 95 ? 15.896 9.032 -24.090 1.00 87.50 95 LYS A O 1
ATOM 787 N N . LEU A 1 96 ? 15.443 8.697 -21.906 1.00 87.00 96 LEU A N 1
ATOM 788 C CA . LEU A 1 96 ? 14.180 9.427 -21.870 1.00 87.00 96 LEU A CA 1
ATOM 789 C C . LEU A 1 96 ? 14.367 10.894 -22.276 1.00 87.00 96 LEU A C 1
ATOM 791 O O . LEU A 1 96 ? 13.596 11.371 -23.103 1.00 87.00 96 LEU A O 1
ATOM 795 N N . GLU A 1 97 ? 15.402 11.561 -21.760 1.00 90.19 97 GLU A N 1
ATOM 796 C CA . GLU A 1 97 ? 15.762 12.949 -22.084 1.00 90.19 97 GLU A CA 1
ATOM 797 C C . GLU A 1 97 ? 16.161 13.112 -23.557 1.00 90.19 97 GLU A C 1
ATOM 799 O O . GLU A 1 97 ? 15.592 13.937 -24.266 1.00 90.19 97 GLU A O 1
ATOM 804 N N . ARG A 1 98 ? 17.087 12.279 -24.052 1.00 90.25 98 ARG A N 1
ATOM 805 C CA . ARG A 1 98 ? 17.591 12.350 -25.434 1.00 90.25 98 ARG A CA 1
ATOM 806 C C . ARG A 1 98 ? 16.495 12.139 -26.475 1.00 90.25 98 ARG A C 1
ATOM 808 O O . ARG A 1 98 ? 16.553 12.703 -27.563 1.00 90.25 98 ARG A O 1
ATOM 815 N N . GLU A 1 99 ? 15.548 11.258 -26.178 1.00 87.88 99 GLU A N 1
ATOM 816 C CA . GLU A 1 99 ? 14.516 10.855 -27.129 1.00 87.88 99 GLU A CA 1
ATOM 817 C C . GLU A 1 99 ? 13.228 11.676 -26.991 1.00 87.88 99 GLU A C 1
ATOM 819 O O . GLU A 1 99 ? 12.367 11.527 -27.846 1.00 87.88 99 GLU A O 1
ATOM 824 N N . TRP A 1 100 ? 13.096 12.544 -25.978 1.00 88.25 100 TRP A N 1
ATOM 825 C CA . TRP A 1 100 ? 11.836 13.200 -25.597 1.00 88.25 100 TRP A CA 1
ATOM 826 C C . TRP A 1 100 ? 11.108 13.880 -26.763 1.00 88.25 100 TRP A C 1
ATOM 828 O O . TRP A 1 100 ? 10.010 13.464 -27.127 1.00 88.25 100 TRP A O 1
ATOM 838 N N . ASP A 1 101 ? 11.737 14.874 -27.395 1.00 85.31 101 ASP A N 1
ATOM 839 C CA . ASP A 1 101 ? 11.117 15.668 -28.468 1.00 85.31 101 ASP A CA 1
ATOM 840 C C . ASP A 1 101 ? 11.013 14.902 -29.800 1.00 85.31 101 ASP A C 1
ATOM 842 O O . ASP A 1 101 ? 10.346 15.338 -30.736 1.00 85.31 101 ASP A O 1
ATOM 846 N N . ALA A 1 102 ? 11.661 13.736 -29.910 1.00 85.38 102 ALA A N 1
ATOM 847 C CA . ALA A 1 102 ? 11.559 12.879 -31.088 1.00 85.38 102 ALA A CA 1
ATOM 848 C C . ALA A 1 102 ? 10.306 11.984 -31.074 1.00 85.38 102 ALA A C 1
ATOM 850 O O . ALA A 1 102 ? 10.035 11.328 -32.083 1.00 85.38 102 ALA A O 1
ATOM 851 N N . GLN A 1 103 ? 9.584 11.918 -29.951 1.00 81.81 103 GLN A N 1
ATOM 852 C CA . GLN A 1 103 ? 8.405 11.073 -29.760 1.00 81.81 103 GLN A CA 1
ATOM 853 C C . GLN A 1 103 ? 7.096 11.772 -30.127 1.00 81.81 103 GLN A C 1
ATOM 855 O O . GLN A 1 103 ? 6.996 13.000 -30.180 1.00 81.81 103 GLN A O 1
ATOM 860 N N . GLU A 1 104 ? 6.051 10.975 -30.336 1.00 85.56 104 GLU A N 1
ATOM 861 C CA . GLU A 1 104 ? 4.709 11.523 -30.509 1.00 85.56 104 GLU A CA 1
ATOM 862 C C . GLU A 1 104 ? 4.164 12.112 -29.194 1.00 85.56 104 GLU A C 1
ATOM 864 O O . GLU A 1 104 ? 4.652 11.818 -28.104 1.00 85.56 104 GLU A O 1
ATOM 869 N N . LEU A 1 105 ? 3.168 13.000 -29.290 1.00 82.69 105 LEU A N 1
ATOM 870 C CA . LEU A 1 105 ? 2.603 13.698 -28.129 1.00 82.69 105 LEU A CA 1
ATOM 871 C C . LEU A 1 105 ? 2.093 12.723 -27.055 1.00 82.69 105 LEU A C 1
ATOM 873 O O . LEU A 1 105 ? 2.400 12.900 -25.882 1.00 82.69 105 LEU A O 1
ATOM 877 N N . GLU A 1 106 ? 1.393 11.659 -27.449 1.00 82.19 106 GLU A N 1
ATOM 878 C CA . GLU A 1 106 ? 0.880 10.649 -26.512 1.00 82.19 106 GLU A CA 1
ATOM 879 C C . GLU A 1 106 ? 2.005 9.881 -25.797 1.00 82.19 106 GLU A C 1
ATOM 881 O O . GLU A 1 106 ? 1.933 9.624 -24.596 1.00 82.19 106 GLU A O 1
ATOM 886 N N . GLU A 1 107 ? 3.110 9.599 -26.490 1.00 82.50 107 GLU A N 1
ATOM 887 C CA . GLU A 1 107 ? 4.300 9.005 -25.871 1.00 82.50 107 GLU A CA 1
ATOM 888 C C . GLU A 1 107 ? 4.978 9.980 -24.895 1.00 82.50 107 GLU A C 1
ATOM 890 O O . GLU A 1 107 ? 5.455 9.559 -23.837 1.00 82.50 107 GLU A O 1
ATOM 895 N N . ARG A 1 108 ? 5.000 11.286 -25.199 1.00 86.31 108 ARG A N 1
ATOM 896 C CA . ARG A 1 108 ? 5.488 12.318 -24.267 1.00 86.31 108 ARG A CA 1
ATOM 897 C C . ARG A 1 108 ? 4.588 12.456 -23.041 1.00 86.31 108 ARG A C 1
ATOM 899 O O . ARG A 1 108 ? 5.119 12.518 -21.935 1.00 86.31 108 ARG A O 1
ATOM 906 N N . LYS A 1 109 ? 3.261 12.411 -23.198 1.00 86.50 109 LYS A N 1
ATOM 907 C CA . LYS A 1 109 ? 2.296 12.368 -22.081 1.00 86.50 109 LYS A CA 1
ATOM 908 C C . LYS A 1 109 ? 2.560 11.164 -21.172 1.00 86.50 109 LYS A C 1
ATOM 910 O O . LYS A 1 109 ? 2.690 11.317 -19.956 1.00 86.50 109 LYS A O 1
ATOM 915 N N . ALA A 1 110 ? 2.745 9.979 -21.757 1.00 83.38 110 ALA A N 1
ATOM 916 C CA . ALA A 1 110 ? 3.084 8.762 -21.019 1.00 83.38 110 ALA A CA 1
ATOM 917 C C . ALA A 1 110 ? 4.427 8.881 -20.269 1.00 83.38 110 ALA A C 1
ATOM 919 O O . ALA A 1 110 ? 4.517 8.530 -19.091 1.00 83.38 110 ALA A O 1
ATOM 920 N N . ARG A 1 111 ? 5.472 9.425 -20.910 1.00 87.12 111 ARG A N 1
ATOM 921 C CA . ARG A 1 111 ? 6.783 9.673 -20.276 1.00 87.12 111 ARG A CA 1
ATOM 922 C C . ARG A 1 111 ? 6.707 10.720 -19.161 1.00 87.12 111 ARG A C 1
ATOM 924 O O . ARG A 1 111 ? 7.358 10.544 -18.134 1.00 87.12 111 ARG A O 1
ATOM 931 N N . ALA A 1 112 ? 5.905 11.771 -19.324 1.00 89.25 112 ALA A N 1
ATOM 932 C CA . ALA A 1 112 ? 5.661 12.775 -18.291 1.00 89.25 112 ALA A CA 1
ATOM 933 C C . ALA A 1 112 ? 4.987 12.164 -17.057 1.00 89.25 112 ALA A C 1
ATOM 935 O O . ALA A 1 112 ? 5.471 12.356 -15.941 1.00 89.25 112 ALA A O 1
ATOM 936 N N . LYS A 1 113 ? 3.945 11.345 -17.256 1.00 88.56 113 LYS A N 1
ATOM 937 C CA . LYS A 1 113 ? 3.294 10.584 -16.177 1.00 88.56 113 LYS A CA 1
ATOM 938 C C . LYS A 1 113 ? 4.278 9.640 -15.472 1.00 88.56 113 LYS A C 1
ATOM 940 O O . LYS A 1 113 ? 4.311 9.580 -14.242 1.00 88.56 113 LYS A O 1
ATOM 945 N N . ALA A 1 114 ? 5.126 8.949 -16.235 1.00 89.88 114 ALA A N 1
ATOM 946 C CA . ALA A 1 114 ? 6.171 8.074 -15.703 1.00 89.88 114 ALA A CA 1
ATOM 947 C C . ALA A 1 114 ? 7.184 8.840 -14.831 1.00 89.88 114 ALA A C 1
ATOM 949 O O . ALA A 1 114 ? 7.501 8.422 -13.715 1.00 89.88 114 ALA A O 1
ATOM 950 N N . LEU A 1 115 ? 7.667 9.987 -15.319 1.00 91.88 115 LEU A N 1
ATOM 951 C CA . LEU A 1 115 ? 8.608 10.852 -14.609 1.00 91.88 115 LEU A CA 1
ATOM 952 C C . LEU A 1 115 ? 8.007 11.416 -13.320 1.00 91.88 115 LEU A C 1
ATOM 954 O O . LEU A 1 115 ? 8.679 11.408 -12.290 1.00 91.88 115 LEU A O 1
ATOM 958 N N . ASP A 1 116 ? 6.756 11.871 -13.357 1.00 91.38 116 ASP A N 1
ATOM 959 C CA . ASP A 1 116 ? 6.050 12.369 -12.175 1.00 91.38 116 ASP A CA 1
ATOM 960 C C . ASP A 1 116 ? 5.871 11.269 -11.115 1.00 91.38 116 ASP A C 1
ATOM 962 O O . ASP A 1 116 ? 6.189 11.475 -9.940 1.00 91.38 116 ASP A O 1
ATOM 966 N N . THR A 1 117 ? 5.478 10.063 -11.540 1.00 91.62 117 THR A N 1
ATOM 967 C CA . THR A 1 117 ? 5.361 8.887 -10.660 1.00 91.62 117 THR A CA 1
ATOM 968 C C . THR A 1 117 ? 6.693 8.585 -9.969 1.00 91.62 117 THR A C 1
ATOM 970 O O . THR A 1 117 ? 6.741 8.406 -8.749 1.00 91.62 117 THR A O 1
ATOM 973 N N . VAL A 1 118 ? 7.799 8.583 -10.720 1.00 93.75 118 VAL A N 1
ATOM 974 C CA . VAL A 1 118 ? 9.143 8.380 -10.160 1.00 93.75 118 VAL A CA 1
ATOM 975 C C . VAL A 1 118 ? 9.524 9.509 -9.211 1.00 93.75 118 VAL A C 1
ATOM 977 O O . VAL A 1 118 ? 9.943 9.241 -8.086 1.00 93.75 118 VAL A O 1
ATOM 980 N N . LYS A 1 119 ? 9.352 10.768 -9.621 1.00 94.62 119 LYS A N 1
ATOM 981 C CA . LYS A 1 119 ? 9.713 11.943 -8.819 1.00 94.62 119 LYS A CA 1
ATOM 982 C C . LYS A 1 119 ? 9.023 11.932 -7.454 1.00 94.62 119 LYS A C 1
ATOM 984 O O . LYS A 1 119 ? 9.671 12.214 -6.448 1.00 94.62 119 LYS A O 1
ATOM 989 N N . LYS A 1 120 ? 7.739 11.571 -7.407 1.00 93.00 120 LYS A N 1
ATOM 990 C CA . LYS A 1 120 ? 6.950 11.509 -6.167 1.00 93.00 120 LYS A CA 1
ATOM 991 C C . LYS A 1 120 ? 7.414 10.414 -5.200 1.00 93.00 120 LYS A C 1
ATOM 993 O O . LYS A 1 120 ? 7.229 10.564 -3.997 1.00 93.00 120 LYS A O 1
ATOM 998 N N . ASN A 1 121 ? 8.034 9.342 -5.698 1.00 94.56 121 ASN A N 1
ATOM 999 C CA . ASN A 1 121 ? 8.327 8.143 -4.903 1.00 94.56 121 ASN A CA 1
ATOM 1000 C C . ASN A 1 121 ? 9.823 7.872 -4.682 1.00 94.56 121 ASN A C 1
ATOM 1002 O O . ASN A 1 121 ? 10.184 7.137 -3.764 1.00 94.56 121 ASN A O 1
ATOM 1006 N N . ILE A 1 122 ? 10.718 8.479 -5.466 1.00 94.50 122 ILE A N 1
ATOM 1007 C CA . ILE A 1 122 ? 12.153 8.165 -5.441 1.00 94.50 122 ILE A CA 1
ATOM 1008 C C . ILE A 1 122 ? 12.827 8.448 -4.091 1.00 94.50 122 ILE A C 1
ATOM 1010 O O . ILE A 1 122 ? 13.726 7.715 -3.681 1.00 94.50 122 ILE A O 1
ATOM 1014 N N . ILE A 1 123 ? 12.368 9.473 -3.367 1.00 93.31 123 ILE A N 1
ATOM 1015 C CA . ILE A 1 123 ? 12.862 9.782 -2.018 1.00 93.31 123 ILE A CA 1
ATOM 1016 C C . ILE A 1 123 ? 12.483 8.658 -1.051 1.00 93.31 123 ILE A C 1
ATOM 1018 O O . ILE A 1 123 ? 13.350 8.158 -0.343 1.00 93.31 123 ILE A O 1
ATOM 1022 N N . ALA A 1 124 ? 11.225 8.205 -1.083 1.00 92.19 124 ALA A N 1
ATOM 1023 C CA . ALA A 1 124 ? 10.751 7.116 -0.232 1.00 92.19 124 ALA A CA 1
ATOM 1024 C C . ALA A 1 124 ? 11.514 5.808 -0.495 1.00 92.19 124 ALA A C 1
ATOM 1026 O O . ALA A 1 124 ? 11.868 5.110 0.451 1.00 92.19 124 ALA A O 1
ATOM 1027 N N . LEU A 1 125 ? 11.843 5.503 -1.758 1.00 92.06 125 LEU A N 1
ATOM 1028 C CA . LEU A 1 125 ? 12.714 4.367 -2.084 1.00 92.06 125 LEU A CA 1
ATOM 1029 C C . LEU A 1 125 ? 14.135 4.553 -1.528 1.00 92.06 125 LEU A C 1
ATOM 1031 O O . LEU A 1 125 ? 14.715 3.609 -0.992 1.00 92.06 125 LEU A O 1
ATOM 1035 N N . GLY A 1 126 ? 14.702 5.755 -1.664 1.00 89.62 126 GLY A N 1
ATOM 1036 C CA . GLY A 1 126 ? 16.063 6.068 -1.220 1.00 89.62 126 GLY A CA 1
ATOM 1037 C C . GLY A 1 126 ? 16.234 6.066 0.300 1.00 89.62 126 GLY A C 1
ATOM 1038 O O . GLY A 1 126 ? 17.322 5.762 0.787 1.00 89.62 126 GLY A O 1
ATOM 1039 N N . ASP A 1 127 ? 15.154 6.337 1.032 1.00 89.00 127 ASP A N 1
ATOM 1040 C CA . ASP A 1 127 ? 15.108 6.377 2.499 1.00 89.00 127 ASP A CA 1
ATOM 1041 C C . ASP A 1 127 ? 14.565 5.079 3.118 1.00 89.00 127 ASP A C 1
ATOM 1043 O O . ASP A 1 127 ? 14.362 4.994 4.327 1.00 89.00 127 ASP A O 1
ATOM 1047 N N . GLY A 1 128 ? 14.386 4.017 2.321 1.00 85.44 128 GLY A N 1
ATOM 1048 C CA . GLY A 1 128 ? 13.812 2.747 2.788 1.00 85.44 128 GLY A CA 1
ATOM 1049 C C . GLY A 1 128 ? 14.619 1.998 3.852 1.00 85.44 128 GLY A C 1
ATOM 1050 O O . GLY A 1 128 ? 14.104 1.071 4.482 1.00 85.44 128 GLY A O 1
ATOM 1051 N N . ALA A 1 129 ? 15.873 2.401 4.062 1.00 84.44 129 ALA A N 1
ATOM 1052 C CA . ALA A 1 129 ? 16.695 1.935 5.171 1.00 84.44 129 ALA A CA 1
ATOM 1053 C C . ALA A 1 129 ? 16.177 2.444 6.522 1.00 84.44 129 ALA A C 1
ATOM 1055 O O . ALA A 1 129 ? 16.139 1.683 7.488 1.00 84.44 129 ALA A O 1
ATOM 1056 N N . ASP A 1 130 ? 15.761 3.711 6.546 1.00 87.31 130 ASP A N 1
ATOM 1057 C CA . ASP A 1 130 ? 15.255 4.402 7.727 1.00 87.31 130 ASP A CA 1
ATOM 1058 C C . ASP A 1 130 ? 13.749 4.121 7.908 1.00 87.31 130 ASP A C 1
ATOM 1060 O O . ASP A 1 130 ? 13.276 3.980 9.032 1.00 87.31 130 ASP A O 1
ATOM 1064 N N . ASP A 1 131 ? 12.997 3.982 6.806 1.00 88.19 131 ASP A N 1
ATOM 1065 C CA . ASP A 1 131 ? 11.546 3.755 6.824 1.00 88.19 131 ASP A CA 1
ATOM 1066 C C . ASP A 1 131 ? 11.104 2.784 5.709 1.00 88.19 131 ASP A C 1
ATOM 1068 O O . ASP A 1 131 ? 10.734 3.170 4.595 1.00 88.19 131 ASP A O 1
ATOM 1072 N N . SER A 1 132 ? 11.147 1.481 6.005 1.00 89.94 132 SER A N 1
ATOM 1073 C CA . SER A 1 132 ? 10.780 0.437 5.036 1.00 89.94 132 SER A CA 1
ATOM 1074 C C . SER A 1 132 ? 9.295 0.470 4.658 1.00 89.94 132 SER A C 1
ATOM 1076 O O . SER A 1 132 ? 8.941 0.116 3.537 1.00 89.94 132 SER A O 1
ATOM 1078 N N . ASN A 1 133 ? 8.441 0.970 5.550 1.00 88.62 133 ASN A N 1
ATOM 1079 C CA . ASN A 1 133 ? 7.009 1.140 5.324 1.00 88.62 133 ASN A CA 1
ATOM 1080 C C . ASN A 1 133 ? 6.737 2.153 4.202 1.00 88.62 133 ASN A C 1
ATOM 1082 O O . ASN A 1 133 ? 6.038 1.845 3.232 1.00 88.62 133 ASN A O 1
ATOM 1086 N N . LYS A 1 134 ? 7.362 3.337 4.269 1.00 89.50 134 LYS A N 1
ATOM 1087 C CA . LYS A 1 134 ? 7.275 4.334 3.188 1.00 89.50 134 LYS A CA 1
ATOM 1088 C C . LYS A 1 134 ? 7.856 3.822 1.878 1.00 89.50 134 LYS A C 1
ATOM 1090 O O . LYS A 1 134 ? 7.289 4.099 0.823 1.00 89.50 134 LYS A O 1
ATOM 1095 N N . ALA A 1 135 ? 8.951 3.067 1.928 1.00 92.75 135 ALA A N 1
ATOM 1096 C CA . ALA A 1 135 ? 9.543 2.498 0.724 1.00 92.75 135 ALA A CA 1
ATOM 1097 C C . ALA A 1 135 ? 8.621 1.471 0.050 1.00 92.75 135 ALA A C 1
ATOM 1099 O O . ALA A 1 135 ? 8.473 1.519 -1.168 1.00 92.75 135 ALA A O 1
ATOM 1100 N N . ILE A 1 136 ? 7.955 0.594 0.814 1.00 94.38 136 ILE A N 1
ATOM 1101 C CA . ILE A 1 136 ? 6.974 -0.366 0.277 1.00 94.38 136 ILE A CA 1
ATOM 1102 C C . ILE A 1 136 ? 5.779 0.374 -0.347 1.00 94.38 136 ILE A C 1
ATOM 1104 O O . ILE A 1 136 ? 5.381 0.062 -1.468 1.00 94.38 136 ILE A O 1
ATOM 1108 N N . LYS A 1 137 ? 5.257 1.423 0.298 1.00 92.44 137 LYS A N 1
ATOM 1109 C CA . LYS A 1 137 ? 4.217 2.281 -0.300 1.00 92.44 137 LYS A CA 1
ATOM 1110 C C . LYS A 1 137 ? 4.687 2.966 -1.593 1.00 92.44 137 LYS A C 1
ATOM 1112 O O . LYS A 1 137 ? 3.931 3.072 -2.562 1.00 92.44 137 LYS A O 1
ATOM 1117 N N . GLY A 1 138 ? 5.939 3.422 -1.622 1.00 92.69 138 GLY A N 1
ATOM 1118 C CA . GLY A 1 138 ? 6.562 3.983 -2.820 1.00 92.69 138 GLY A CA 1
ATOM 1119 C C . GLY A 1 138 ? 6.654 2.959 -3.953 1.00 92.69 138 GLY A C 1
ATOM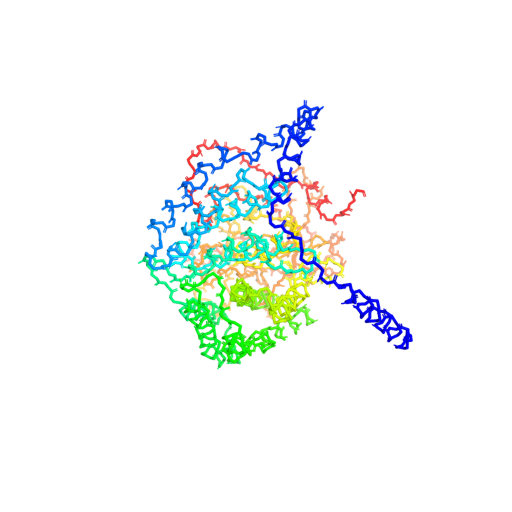 1120 O O . GLY A 1 138 ? 6.358 3.281 -5.100 1.00 92.69 138 GLY A O 1
ATOM 1121 N N . VAL A 1 139 ? 6.986 1.708 -3.627 1.00 95.06 139 VAL A N 1
ATOM 1122 C CA . VAL A 1 139 ? 6.980 0.585 -4.573 1.00 95.06 139 VAL A CA 1
ATOM 1123 C C . VAL A 1 139 ? 5.583 0.330 -5.133 1.00 95.06 139 VAL A C 1
ATOM 1125 O O . VAL A 1 139 ? 5.464 0.219 -6.347 1.00 95.06 139 VAL A O 1
ATOM 1128 N N . LEU A 1 140 ? 4.537 0.300 -4.299 1.00 94.31 140 LEU A N 1
ATOM 1129 C CA . LEU A 1 140 ? 3.149 0.150 -4.761 1.00 94.31 140 LEU A CA 1
ATOM 1130 C C . LEU A 1 140 ? 2.788 1.225 -5.796 1.00 94.31 140 LEU A C 1
ATOM 1132 O O . LEU A 1 140 ? 2.314 0.917 -6.886 1.00 94.31 140 LEU A O 1
ATOM 1136 N N . SER A 1 141 ? 3.111 2.483 -5.487 1.00 91.69 141 SER A N 1
ATOM 1137 C CA . SER A 1 141 ? 2.859 3.621 -6.380 1.00 91.69 141 SER A CA 1
ATOM 1138 C C . SER A 1 141 ? 3.612 3.507 -7.711 1.00 91.69 141 SER A C 1
ATOM 1140 O O . SER A 1 141 ? 3.095 3.903 -8.750 1.00 91.69 141 SER A O 1
ATOM 1142 N N . LEU A 1 142 ? 4.842 2.980 -7.698 1.00 92.25 142 LEU A N 1
ATOM 1143 C CA . LEU A 1 142 ? 5.619 2.743 -8.917 1.00 92.25 142 LEU A CA 1
ATOM 1144 C C . LEU A 1 142 ? 5.088 1.549 -9.718 1.00 92.25 142 LEU A C 1
ATOM 1146 O O . LEU A 1 142 ? 5.053 1.619 -10.940 1.00 92.25 142 LEU A O 1
ATOM 1150 N N . VAL A 1 143 ? 4.677 0.464 -9.060 1.00 90.38 143 VAL A N 1
ATOM 1151 C CA . VAL A 1 143 ? 4.078 -0.695 -9.737 1.00 90.38 143 VAL A CA 1
ATOM 1152 C C . VAL A 1 143 ? 2.810 -0.271 -10.470 1.00 90.38 143 VAL A C 1
ATOM 1154 O O . VAL A 1 143 ? 2.694 -0.559 -11.659 1.00 90.38 143 VAL A O 1
ATOM 1157 N N . GLU A 1 144 ? 1.921 0.478 -9.816 1.00 86.81 144 GLU A N 1
ATOM 1158 C CA . GLU A 1 144 ? 0.711 0.972 -10.478 1.00 86.81 144 GLU A CA 1
ATOM 1159 C C . GLU A 1 144 ? 1.023 2.060 -11.521 1.00 86.81 144 GLU A C 1
ATOM 1161 O O . GLU A 1 144 ? 0.519 2.061 -12.645 1.00 86.81 144 GLU A O 1
ATOM 1166 N N . GLY A 1 145 ? 1.981 2.942 -11.236 1.00 84.62 145 GLY A N 1
ATOM 1167 C CA . GLY A 1 145 ? 2.498 3.863 -12.246 1.00 84.62 145 GLY A CA 1
ATOM 1168 C C . GLY A 1 145 ? 2.953 3.146 -13.523 1.00 84.62 145 GLY A C 1
ATOM 1169 O O . GLY A 1 145 ? 2.651 3.615 -14.615 1.00 84.62 145 GLY A O 1
ATOM 1170 N N . ALA A 1 146 ? 3.625 1.996 -13.409 1.00 84.00 146 ALA A N 1
ATOM 1171 C CA . ALA A 1 146 ? 4.040 1.187 -14.552 1.00 84.00 146 ALA A CA 1
ATOM 1172 C C . ALA A 1 146 ? 2.869 0.450 -15.225 1.00 84.00 146 ALA A C 1
ATOM 1174 O O . ALA A 1 146 ? 2.806 0.428 -16.454 1.00 84.00 146 ALA A O 1
ATOM 1175 N N . ALA A 1 147 ? 1.948 -0.128 -14.449 1.00 81.12 147 ALA A N 1
ATOM 1176 C CA . ALA A 1 147 ? 0.792 -0.852 -14.976 1.00 81.12 147 ALA A CA 1
ATOM 1177 C C . ALA A 1 147 ? -0.162 0.077 -15.745 1.00 81.12 147 ALA A C 1
ATOM 1179 O O . ALA A 1 147 ? -0.540 -0.234 -16.873 1.00 81.12 147 ALA A O 1
ATOM 1180 N N . SER A 1 148 ? -0.422 1.281 -15.230 1.00 79.25 148 SER A N 1
ATOM 1181 C CA . SER A 1 148 ? -1.211 2.316 -15.918 1.00 79.25 148 SER A CA 1
ATOM 1182 C C . SER A 1 148 ? -0.563 2.887 -17.193 1.00 79.25 148 SER A C 1
ATOM 1184 O O . SER A 1 148 ? -1.158 3.733 -17.865 1.00 79.25 148 SER A O 1
ATOM 1186 N N . LEU A 1 149 ? 0.674 2.479 -17.499 1.00 77.88 149 LEU A N 1
ATOM 1187 C CA . LEU A 1 149 ? 1.423 2.820 -18.711 1.00 77.88 149 LEU A CA 1
ATOM 1188 C C . LEU A 1 149 ? 1.593 1.617 -19.654 1.00 77.88 149 LEU A C 1
ATOM 1190 O O . LEU A 1 149 ? 2.241 1.759 -20.697 1.00 77.88 149 LEU A O 1
ATOM 1194 N N . ALA A 1 150 ? 1.068 0.440 -19.303 1.00 69.00 150 ALA A N 1
ATOM 1195 C CA . ALA A 1 150 ? 1.078 -0.733 -20.169 1.00 69.00 150 ALA A CA 1
ATOM 1196 C C . ALA A 1 150 ? 0.100 -0.554 -21.346 1.00 69.00 150 ALA A C 1
ATOM 1198 O O . ALA A 1 150 ? -0.893 0.168 -21.252 1.00 69.00 150 ALA A O 1
ATOM 1199 N N . GLY A 1 151 ? 0.401 -1.182 -22.487 1.00 58.72 151 GLY A N 1
ATOM 1200 C CA . GLY A 1 151 ? -0.452 -1.093 -23.675 1.00 58.72 151 GLY A CA 1
ATOM 1201 C C . GLY A 1 151 ? -1.805 -1.813 -23.511 1.00 58.72 151 GLY A C 1
ATOM 1202 O O . GLY A 1 151 ? -1.996 -2.554 -22.549 1.00 58.72 151 GLY A O 1
ATOM 1203 N N . PRO A 1 152 ? -2.727 -1.694 -24.490 1.00 45.12 152 PRO A N 1
ATOM 1204 C CA . PRO A 1 152 ? -4.065 -2.310 -24.447 1.00 45.12 152 PRO A CA 1
ATOM 1205 C C . PRO A 1 152 ? -4.077 -3.840 -24.291 1.00 45.12 152 PRO A C 1
ATOM 1207 O O . PRO A 1 152 ? -5.098 -4.418 -23.939 1.00 45.12 152 PRO A O 1
ATOM 1210 N N . LEU A 1 153 ? -2.951 -4.497 -24.581 1.00 44.12 153 LEU A N 1
ATOM 1211 C CA . LEU A 1 153 ? -2.753 -5.942 -24.438 1.00 44.12 153 LEU A CA 1
ATOM 1212 C C . LEU A 1 153 ? -1.925 -6.302 -23.190 1.00 44.12 153 LEU A C 1
ATOM 1214 O O . LEU A 1 153 ? -1.381 -7.398 -23.110 1.00 44.12 153 LEU A O 1
ATOM 1218 N N . GLY A 1 154 ? -1.748 -5.374 -22.246 1.00 48.31 154 GLY A N 1
ATOM 1219 C CA . GLY A 1 154 ? -0.910 -5.561 -21.055 1.00 48.31 154 GLY A CA 1
ATOM 1220 C C . GLY A 1 154 ? 0.594 -5.570 -21.342 1.00 48.31 154 GLY A C 1
ATOM 1221 O O . GLY A 1 154 ? 1.399 -5.701 -20.426 1.00 48.31 154 GLY A O 1
ATOM 1222 N N . GLU A 1 155 ? 1.008 -5.413 -22.600 1.00 52.62 155 GLU A N 1
ATOM 1223 C CA . GLU A 1 155 ? 2.419 -5.439 -22.955 1.00 52.62 155 GLU A CA 1
ATOM 1224 C C . GLU A 1 155 ? 3.151 -4.223 -22.355 1.00 52.62 155 GLU A C 1
ATOM 1226 O O . GLU A 1 155 ? 2.827 -3.061 -22.627 1.00 52.62 155 GLU A O 1
ATOM 1231 N N . LEU A 1 156 ? 4.191 -4.495 -21.564 1.00 53.22 156 LEU A N 1
ATOM 1232 C CA . LEU A 1 156 ? 5.091 -3.509 -20.949 1.00 53.22 156 LEU A CA 1
ATOM 1233 C C . LEU A 1 156 ? 6.107 -2.940 -21.962 1.00 53.22 156 LEU A C 1
ATOM 1235 O O . LEU A 1 156 ? 7.272 -2.708 -21.644 1.00 53.22 156 LEU A O 1
ATOM 1239 N N . VAL A 1 157 ? 5.678 -2.744 -23.212 1.00 51.44 157 VAL A N 1
ATOM 1240 C CA . VAL A 1 157 ? 6.534 -2.252 -24.310 1.00 51.44 157 VAL A CA 1
ATOM 1241 C C . VAL A 1 157 ? 6.712 -0.738 -24.257 1.00 51.44 157 VAL A C 1
ATOM 1243 O O . VAL A 1 157 ? 7.573 -0.188 -24.944 1.00 51.44 157 VAL A O 1
ATOM 1246 N N . SER A 1 158 ? 5.918 -0.031 -23.444 1.00 66.69 158 SER A N 1
ATOM 1247 C CA . SER A 1 158 ? 6.040 1.419 -23.352 1.00 66.69 158 SER A CA 1
ATOM 1248 C C . SER A 1 158 ? 7.337 1.800 -22.629 1.00 66.69 158 SER A C 1
ATOM 1250 O O . SER A 1 158 ? 7.678 1.294 -21.556 1.00 66.69 158 SER A O 1
ATOM 1252 N N . VAL A 1 159 ? 8.076 2.743 -23.220 1.00 70.81 159 VAL A N 1
ATOM 1253 C CA . VAL A 1 159 ? 9.298 3.316 -22.632 1.00 70.81 159 VAL A CA 1
ATOM 1254 C C . VAL A 1 159 ? 9.040 3.846 -21.217 1.00 70.81 159 VAL A C 1
ATOM 1256 O O . VAL A 1 159 ? 9.921 3.752 -20.366 1.00 70.81 159 VAL A O 1
ATOM 1259 N N . GLY A 1 160 ? 7.833 4.357 -20.949 1.00 71.31 160 GLY A N 1
ATOM 1260 C CA . GLY A 1 160 ? 7.416 4.821 -19.626 1.00 71.31 160 GLY A CA 1
ATOM 1261 C C . GLY A 1 160 ? 7.372 3.701 -18.585 1.00 71.31 160 GLY A C 1
ATOM 1262 O O . GLY A 1 160 ? 7.926 3.865 -17.500 1.00 71.31 160 GLY A O 1
ATOM 1263 N N . ALA A 1 161 ? 6.798 2.543 -18.916 1.00 74.00 161 ALA A N 1
ATOM 1264 C CA . ALA A 1 161 ? 6.732 1.412 -17.993 1.00 74.00 161 ALA A CA 1
ATOM 1265 C C . ALA A 1 161 ? 8.127 0.814 -17.713 1.00 74.00 161 ALA A C 1
ATOM 1267 O O . ALA A 1 161 ? 8.472 0.551 -16.559 1.00 74.00 161 ALA A O 1
ATOM 1268 N N . MET A 1 162 ? 8.984 0.696 -18.739 1.00 78.81 162 MET A N 1
ATOM 1269 C CA . MET A 1 162 ? 10.388 0.288 -18.561 1.00 78.81 162 MET A CA 1
ATOM 1270 C C . MET A 1 162 ? 11.188 1.299 -17.728 1.00 78.81 162 MET A C 1
ATOM 1272 O O . MET A 1 162 ? 11.970 0.906 -16.858 1.00 78.81 162 MET A O 1
ATOM 1276 N N . PHE A 1 163 ? 10.954 2.596 -17.947 1.00 84.19 163 PHE A N 1
ATOM 1277 C CA . PHE A 1 163 ? 11.539 3.665 -17.144 1.00 84.19 163 PHE A CA 1
ATOM 1278 C C . PHE A 1 163 ? 11.154 3.506 -15.671 1.00 84.19 163 PHE A C 1
ATOM 1280 O O . PHE A 1 163 ? 12.053 3.400 -14.843 1.00 84.19 163 PHE A O 1
ATOM 1287 N N . VAL A 1 164 ? 9.863 3.393 -15.336 1.00 84.69 164 VAL A N 1
ATOM 1288 C CA . VAL A 1 164 ? 9.397 3.207 -13.947 1.00 84.69 164 VAL A CA 1
ATOM 1289 C C . VAL A 1 164 ? 9.960 1.922 -13.332 1.00 84.69 164 VAL A C 1
ATOM 1291 O O . VAL A 1 164 ? 10.491 1.949 -12.219 1.00 84.69 164 VAL A O 1
ATOM 1294 N N . SER A 1 165 ? 9.939 0.808 -14.072 1.00 83.62 165 SER A N 1
ATOM 1295 C CA . SER A 1 165 ? 10.473 -0.469 -13.591 1.00 83.62 165 SER A CA 1
ATOM 1296 C C . SER A 1 165 ? 11.972 -0.413 -13.289 1.00 83.62 165 SER A C 1
ATOM 1298 O O . SER A 1 165 ? 12.423 -1.143 -12.403 1.00 83.62 165 SER A O 1
ATOM 1300 N N . SER A 1 166 ? 12.750 0.436 -13.972 1.00 85.75 166 SER A N 1
ATOM 1301 C CA . SER A 1 166 ? 14.180 0.587 -13.675 1.00 85.75 166 SER A CA 1
ATOM 1302 C C . SER A 1 166 ? 14.421 1.064 -12.237 1.00 85.75 166 SER A C 1
ATOM 1304 O O . SER A 1 166 ? 15.351 0.592 -11.584 1.00 85.75 166 SER A O 1
ATOM 1306 N N . PHE A 1 167 ? 13.523 1.885 -11.681 1.00 90.06 167 PHE A N 1
ATOM 1307 C CA . PHE A 1 167 ? 13.633 2.377 -10.307 1.00 90.06 167 PHE A CA 1
ATOM 1308 C C . PHE A 1 167 ? 13.281 1.316 -9.263 1.00 90.06 167 PHE A C 1
ATOM 1310 O O . PHE A 1 167 ? 13.870 1.317 -8.183 1.00 90.06 167 PHE A O 1
ATOM 1317 N N . LEU A 1 168 ? 12.393 0.370 -9.592 1.00 89.75 168 LEU A N 1
ATOM 1318 C CA . LEU A 1 168 ? 12.066 -0.754 -8.708 1.00 89.75 168 LEU A CA 1
ATOM 1319 C C . LEU A 1 168 ? 13.305 -1.614 -8.406 1.00 89.75 168 LEU A C 1
ATOM 1321 O O . LEU A 1 168 ? 13.448 -2.129 -7.294 1.00 89.75 168 LEU A O 1
ATOM 1325 N N . SER A 1 169 ? 14.231 -1.741 -9.366 1.00 87.06 169 SER A N 1
ATOM 1326 C CA . SER A 1 169 ? 15.473 -2.504 -9.173 1.00 87.06 169 SER A CA 1
ATOM 1327 C C . SER A 1 169 ? 16.335 -1.940 -8.037 1.00 87.06 169 SER A C 1
ATOM 1329 O O . SER A 1 169 ? 17.003 -2.695 -7.338 1.00 87.06 169 SER A O 1
ATOM 1331 N N . MET A 1 170 ? 16.240 -0.633 -7.764 1.00 88.94 170 MET A N 1
ATOM 1332 C CA . MET A 1 170 ? 17.026 0.043 -6.729 1.00 88.94 170 MET A CA 1
ATOM 1333 C C . MET A 1 170 ? 16.519 -0.200 -5.303 1.00 88.94 170 MET A C 1
ATOM 1335 O O . MET A 1 170 ? 17.208 0.153 -4.343 1.00 88.94 170 MET A O 1
ATOM 1339 N N . PHE A 1 171 ? 15.334 -0.795 -5.138 1.00 91.50 171 PHE A N 1
ATOM 1340 C CA . PHE A 1 171 ? 14.786 -1.116 -3.825 1.00 91.50 171 PHE A CA 1
ATOM 1341 C C . PHE A 1 171 ? 15.744 -2.028 -3.038 1.00 91.50 171 PHE A C 1
ATOM 1343 O O . PHE A 1 171 ? 16.117 -3.105 -3.506 1.00 91.50 171 PHE A O 1
ATOM 1350 N N . GLY A 1 172 ? 16.155 -1.576 -1.849 1.00 88.19 172 GLY A N 1
ATOM 1351 C CA . GLY A 1 172 ? 17.143 -2.246 -0.991 1.00 88.19 172 GLY A CA 1
ATOM 1352 C C . GLY A 1 172 ? 18.616 -1.916 -1.292 1.00 88.19 172 GLY A C 1
ATOM 1353 O O . GLY A 1 172 ? 19.487 -2.253 -0.489 1.00 88.19 172 GLY A O 1
ATOM 1354 N N . HIS A 1 173 ? 18.913 -1.197 -2.384 1.00 88.50 173 HIS A N 1
ATOM 1355 C CA . HIS A 1 173 ? 20.278 -0.863 -2.838 1.00 88.50 173 HIS A CA 1
ATOM 1356 C C . HIS A 1 173 ? 20.659 0.611 -2.627 1.00 88.50 173 HIS A C 1
ATOM 1358 O O . HIS A 1 173 ? 21.317 1.251 -3.455 1.00 88.50 173 HIS A O 1
ATOM 1364 N N . THR A 1 174 ? 20.254 1.166 -1.489 1.00 89.31 174 THR A N 1
ATOM 1365 C CA . THR A 1 174 ? 20.598 2.536 -1.089 1.00 89.31 174 THR A CA 1
ATOM 1366 C C . THR A 1 174 ? 22.036 2.605 -0.552 1.00 89.31 174 THR A C 1
ATOM 1368 O O . THR A 1 174 ? 22.688 1.578 -0.322 1.00 89.31 174 THR A O 1
ATOM 1371 N N . LYS A 1 175 ? 22.564 3.815 -0.318 1.00 88.31 175 LYS A N 1
ATOM 1372 C CA . LYS A 1 175 ? 23.878 3.996 0.333 1.00 88.31 175 LYS A CA 1
ATOM 1373 C C . LYS A 1 175 ? 23.932 3.399 1.747 1.00 88.31 175 LYS A C 1
ATOM 1375 O O . LYS A 1 175 ? 25.010 3.012 2.189 1.00 88.31 175 LYS A O 1
ATOM 1380 N N . LYS A 1 176 ? 22.779 3.254 2.409 1.00 89.12 176 LYS A N 1
ATOM 1381 C CA . LYS A 1 176 ? 22.584 2.480 3.644 1.00 89.12 176 LYS A CA 1
ATOM 1382 C C . LYS A 1 176 ? 21.735 1.238 3.327 1.00 89.12 176 LYS A C 1
ATOM 1384 O O . LYS A 1 176 ? 20.544 1.230 3.611 1.00 89.12 176 LYS A O 1
ATOM 1389 N N . PRO A 1 177 ? 22.289 0.215 2.662 1.00 87.12 177 PRO A N 1
ATOM 1390 C CA . PRO A 1 177 ? 21.487 -0.851 2.071 1.00 87.12 177 PRO A CA 1
ATOM 1391 C C . PRO A 1 177 ? 20.707 -1.630 3.133 1.00 87.12 177 PRO A C 1
ATOM 1393 O O . PRO A 1 177 ? 21.254 -1.992 4.174 1.00 87.12 177 PRO A O 1
ATOM 1396 N N . LYS A 1 178 ? 19.457 -1.965 2.813 1.00 92.25 178 LYS A N 1
ATOM 1397 C CA . LYS A 1 178 ? 18.620 -2.854 3.615 1.00 92.25 178 LYS A CA 1
ATOM 1398 C C . LYS A 1 178 ? 18.172 -4.023 2.736 1.00 92.25 178 LYS A C 1
ATOM 1400 O O . LYS A 1 178 ? 17.339 -3.825 1.852 1.00 92.25 178 LYS A O 1
ATOM 1405 N N . PRO A 1 179 ? 18.768 -5.218 2.894 1.00 90.88 179 PRO A N 1
ATOM 1406 C CA . PRO A 1 179 ? 18.478 -6.350 2.020 1.00 90.88 179 PRO A CA 1
ATOM 1407 C C . PRO A 1 179 ? 17.007 -6.770 2.082 1.00 90.88 179 PRO A C 1
ATOM 1409 O O . PRO A 1 179 ? 16.397 -6.716 3.148 1.00 90.88 179 PRO A O 1
ATOM 1412 N N . MET A 1 180 ? 16.476 -7.297 0.972 1.00 93.25 180 MET A N 1
ATOM 1413 C CA . MET A 1 180 ? 15.095 -7.799 0.888 1.00 93.25 180 MET A CA 1
ATOM 1414 C C . MET A 1 180 ? 14.746 -8.765 2.030 1.00 93.25 180 MET A C 1
ATOM 1416 O O . MET A 1 180 ? 13.683 -8.658 2.628 1.00 93.25 180 MET A O 1
ATOM 1420 N N . ALA A 1 181 ? 15.676 -9.655 2.389 1.00 93.88 181 ALA A N 1
ATOM 1421 C CA . ALA A 1 181 ? 15.492 -10.599 3.488 1.00 93.88 181 ALA A CA 1
ATOM 1422 C C . ALA A 1 181 ? 15.210 -9.913 4.836 1.00 93.88 181 ALA A C 1
ATOM 1424 O O . ALA A 1 181 ? 14.377 -10.381 5.605 1.00 93.88 181 ALA A O 1
ATOM 1425 N N . VAL A 1 182 ? 15.896 -8.798 5.110 1.00 94.56 182 VAL A N 1
ATOM 1426 C CA . VAL A 1 182 ? 15.707 -8.016 6.338 1.00 94.56 182 VAL A CA 1
ATOM 1427 C C . VAL A 1 182 ? 14.358 -7.309 6.296 1.00 94.56 182 VAL A C 1
ATOM 1429 O O . VAL A 1 182 ? 13.605 -7.398 7.256 1.00 94.56 182 VAL A O 1
ATOM 1432 N N . ILE A 1 183 ? 14.021 -6.678 5.167 1.00 94.25 183 ILE A N 1
ATOM 1433 C CA . ILE A 1 183 ? 12.744 -5.972 4.990 1.00 94.25 183 ILE A CA 1
ATOM 1434 C C . ILE A 1 183 ? 11.564 -6.925 5.213 1.00 94.25 183 ILE A C 1
ATOM 1436 O O . ILE A 1 183 ? 10.674 -6.608 5.996 1.00 94.25 183 ILE A O 1
ATOM 1440 N N . VAL A 1 184 ? 11.574 -8.095 4.564 1.00 95.31 184 VAL A N 1
ATOM 1441 C CA . VAL A 1 184 ? 10.512 -9.107 4.688 1.00 95.31 184 VAL A CA 1
ATOM 1442 C C . VAL A 1 184 ? 10.417 -9.630 6.118 1.00 95.31 184 VAL A C 1
ATOM 1444 O O . VAL A 1 184 ? 9.319 -9.668 6.669 1.00 95.31 184 VAL A O 1
ATOM 1447 N N . ARG A 1 185 ? 11.553 -9.973 6.745 1.00 95.12 185 ARG A N 1
ATOM 1448 C CA . ARG A 1 185 ? 11.564 -10.460 8.131 1.00 95.12 185 ARG A CA 1
ATOM 1449 C C . ARG A 1 185 ? 10.998 -9.424 9.097 1.00 95.12 185 ARG A C 1
ATOM 1451 O O . ARG A 1 185 ? 10.213 -9.783 9.961 1.00 95.12 185 ARG A O 1
ATOM 1458 N N . GLU A 1 186 ? 11.338 -8.149 8.936 1.00 94.19 186 GLU A N 1
ATOM 1459 C CA . GLU A 1 186 ? 10.765 -7.080 9.758 1.00 94.19 186 GLU A CA 1
ATOM 1460 C C . GLU A 1 186 ? 9.252 -6.948 9.583 1.00 94.19 186 GLU A C 1
ATOM 1462 O O . GLU A 1 186 ? 8.556 -6.758 10.575 1.00 94.19 186 GLU A O 1
ATOM 1467 N N . GLN A 1 187 ? 8.727 -7.075 8.356 1.00 93.62 187 GLN A N 1
ATOM 1468 C CA . GLN A 1 187 ? 7.276 -7.007 8.142 1.00 93.62 187 GLN A CA 1
ATOM 1469 C C . GLN A 1 187 ? 6.556 -8.161 8.843 1.00 93.62 187 GLN A C 1
ATOM 1471 O O . GLN A 1 187 ? 5.549 -7.937 9.513 1.00 93.62 187 GLN A O 1
ATOM 1476 N N . ILE A 1 188 ? 7.093 -9.379 8.721 1.00 94.06 188 ILE A N 1
ATOM 1477 C CA . ILE A 1 188 ? 6.527 -10.574 9.355 1.00 94.06 188 ILE A CA 1
ATOM 1478 C C . ILE A 1 188 ? 6.623 -10.463 10.880 1.00 94.06 188 ILE A C 1
ATOM 1480 O O . ILE A 1 188 ? 5.618 -10.624 11.568 1.00 94.06 188 ILE A O 1
ATOM 1484 N N . ASN A 1 189 ? 7.796 -10.113 11.413 1.00 93.00 189 ASN A N 1
ATOM 1485 C CA . ASN A 1 189 ? 8.004 -9.965 12.853 1.00 93.00 189 ASN A CA 1
ATOM 1486 C C . ASN A 1 189 ? 7.096 -8.890 13.448 1.00 93.00 189 ASN A C 1
ATOM 1488 O O . ASN A 1 189 ? 6.505 -9.118 14.494 1.00 93.00 189 ASN A O 1
ATOM 1492 N N . ALA A 1 190 ? 6.926 -7.755 12.766 1.00 87.94 190 ALA A N 1
ATOM 1493 C CA . ALA A 1 190 ? 6.018 -6.712 13.222 1.00 87.94 190 ALA A CA 1
ATOM 1494 C C . ALA A 1 190 ? 4.569 -7.225 13.315 1.00 87.94 190 ALA A C 1
ATOM 1496 O O . ALA A 1 190 ? 3.834 -6.842 14.225 1.00 87.94 190 ALA A O 1
ATOM 1497 N N . ALA A 1 191 ? 4.126 -8.086 12.395 1.00 87.38 191 ALA A N 1
ATOM 1498 C CA . ALA A 1 191 ? 2.801 -8.698 12.478 1.00 87.38 191 ALA A CA 1
ATOM 1499 C C . ALA A 1 191 ? 2.683 -9.681 13.654 1.00 87.38 191 ALA A C 1
ATOM 1501 O O . ALA A 1 191 ? 1.689 -9.642 14.379 1.00 87.38 191 ALA A O 1
ATOM 1502 N N . LEU A 1 192 ? 3.707 -10.514 13.858 1.00 88.50 192 LEU A N 1
ATOM 1503 C CA . LEU A 1 192 ? 3.723 -11.561 14.883 1.00 88.50 192 LEU A CA 1
ATOM 1504 C C . LEU A 1 192 ? 3.973 -11.045 16.303 1.00 88.50 192 LEU A C 1
ATOM 1506 O O . LEU A 1 192 ? 3.566 -11.704 17.252 1.00 88.50 192 LEU A O 1
ATOM 1510 N N . GLU A 1 193 ? 4.604 -9.880 16.456 1.00 87.00 193 GLU A N 1
ATOM 1511 C CA . GLU A 1 193 ? 4.798 -9.231 17.758 1.00 87.00 193 GLU A CA 1
ATOM 1512 C C . GLU A 1 193 ? 3.457 -8.912 18.432 1.00 87.00 193 GLU A C 1
ATOM 1514 O O . GLU A 1 193 ? 3.325 -9.030 19.647 1.00 87.00 193 GLU A O 1
ATOM 1519 N N . GLU A 1 194 ? 2.450 -8.541 17.638 1.00 75.88 194 GLU A N 1
ATOM 1520 C CA . GLU A 1 194 ? 1.121 -8.207 18.148 1.00 75.88 194 GLU A CA 1
ATOM 1521 C C . GLU A 1 194 ? 0.191 -9.426 18.216 1.00 75.88 194 GLU A C 1
ATOM 1523 O O . GLU A 1 194 ? -0.576 -9.561 19.167 1.00 75.88 194 GLU A O 1
ATOM 1528 N N . PHE A 1 195 ? 0.262 -10.314 17.220 1.00 83.81 195 PHE A N 1
ATOM 1529 C CA . PHE A 1 195 ? -0.583 -11.504 17.121 1.00 83.81 195 PHE A CA 1
ATOM 1530 C C . PHE A 1 195 ? 0.245 -12.697 16.652 1.00 83.81 195 PHE A C 1
ATOM 1532 O O . PHE A 1 195 ? 0.361 -12.956 15.448 1.00 83.81 195 PHE A O 1
ATOM 1539 N N . LEU A 1 196 ? 0.821 -13.424 17.610 1.00 86.75 196 LEU A N 1
ATOM 1540 C CA . LEU A 1 196 ? 1.602 -14.618 17.321 1.00 86.75 196 LEU A CA 1
ATOM 1541 C C . LEU A 1 196 ? 0.694 -15.716 16.754 1.00 86.75 196 LEU A C 1
ATOM 1543 O O . LEU A 1 196 ? -0.211 -16.194 17.432 1.00 86.75 196 LEU A O 1
ATOM 1547 N N . GLU A 1 197 ? 0.985 -16.134 15.526 1.00 87.50 197 GLU A N 1
ATOM 1548 C CA . GLU A 1 197 ? 0.432 -17.345 14.924 1.00 87.50 197 GLU A CA 1
ATOM 1549 C C . GLU A 1 197 ? 1.564 -18.298 14.586 1.00 87.50 197 GLU A C 1
ATOM 1551 O O . GLU A 1 197 ? 2.449 -17.969 13.789 1.00 87.50 197 GLU A O 1
ATOM 1556 N N . GLU A 1 198 ? 1.531 -19.492 15.173 1.00 88.50 198 GLU A N 1
ATOM 1557 C CA . GLU A 1 198 ? 2.574 -20.499 14.980 1.00 88.50 198 GLU A CA 1
ATOM 1558 C C . GLU A 1 198 ? 2.693 -20.876 13.498 1.00 88.50 198 GLU A C 1
ATOM 1560 O O . GLU A 1 198 ? 3.790 -20.972 12.950 1.00 88.50 198 GLU A O 1
ATOM 1565 N N . VAL A 1 199 ? 1.554 -20.978 12.810 1.00 88.62 199 VAL A N 1
ATOM 1566 C CA . VAL A 1 199 ? 1.479 -21.308 11.383 1.00 88.62 199 VAL A CA 1
ATOM 1567 C C . VAL A 1 199 ? 2.168 -20.255 10.508 1.00 88.62 199 VAL A C 1
ATOM 1569 O O . VAL A 1 199 ? 2.800 -20.621 9.515 1.00 88.62 199 VAL A O 1
ATOM 1572 N N . ILE A 1 200 ? 2.062 -18.970 10.862 1.00 88.94 200 ILE A N 1
ATOM 1573 C CA . ILE A 1 200 ? 2.713 -17.861 10.147 1.00 88.94 200 ILE A CA 1
ATOM 1574 C C . ILE A 1 200 ? 4.199 -17.786 10.515 1.00 88.94 200 ILE A C 1
ATOM 1576 O O . ILE A 1 200 ? 5.043 -17.614 9.637 1.00 88.94 200 ILE A O 1
ATOM 1580 N N . SER A 1 201 ? 4.525 -17.981 11.794 1.00 90.00 201 SER A N 1
ATOM 1581 C CA . SER A 1 201 ? 5.901 -18.030 12.299 1.00 90.00 201 SER A CA 1
ATOM 1582 C C . SER A 1 201 ? 6.726 -19.122 11.608 1.00 90.00 201 SER A C 1
ATOM 1584 O O . SER A 1 201 ? 7.819 -18.859 11.106 1.00 90.00 201 SER A O 1
ATOM 1586 N N . ASN A 1 202 ? 6.162 -20.326 11.472 1.00 90.62 202 ASN A N 1
ATOM 1587 C CA . ASN A 1 202 ? 6.822 -21.474 10.845 1.00 90.62 202 ASN A CA 1
ATOM 1588 C C . ASN A 1 202 ? 7.116 -21.265 9.346 1.00 90.62 202 ASN A C 1
ATOM 1590 O O . ASN A 1 202 ? 8.016 -21.897 8.798 1.00 90.62 202 ASN A O 1
ATOM 1594 N N . GLU A 1 203 ? 6.397 -20.359 8.680 1.00 91.88 203 GLU A N 1
ATOM 1595 C CA . GLU A 1 203 ? 6.590 -20.033 7.259 1.00 91.88 203 GLU A CA 1
ATOM 1596 C C . GLU A 1 203 ? 7.496 -18.822 7.027 1.00 91.88 203 GLU A C 1
ATOM 1598 O O . GLU A 1 203 ? 7.873 -18.536 5.885 1.00 91.88 203 GLU A O 1
ATOM 1603 N N . ALA A 1 204 ? 7.855 -18.094 8.088 1.00 91.62 204 ALA A N 1
ATOM 1604 C CA . ALA A 1 204 ? 8.560 -16.825 7.978 1.00 91.62 204 ALA A CA 1
ATOM 1605 C C . ALA A 1 204 ? 9.899 -16.970 7.239 1.00 91.62 204 ALA A C 1
ATOM 1607 O O . ALA A 1 204 ? 10.193 -16.208 6.317 1.00 91.62 204 ALA A O 1
ATOM 1608 N N . GLU A 1 205 ? 10.692 -17.984 7.591 1.00 92.25 205 GLU A N 1
ATOM 1609 C CA . GLU A 1 205 ? 11.998 -18.222 6.969 1.00 92.25 205 GLU A CA 1
ATOM 1610 C C . GLU A 1 205 ? 11.881 -18.647 5.501 1.00 92.25 205 GLU A C 1
ATOM 1612 O O . GLU A 1 205 ? 12.643 -18.168 4.657 1.00 92.25 205 GLU A O 1
ATOM 1617 N N . ALA A 1 206 ? 10.886 -19.473 5.163 1.00 91.12 206 ALA A N 1
ATOM 1618 C CA . ALA A 1 206 ? 10.621 -19.860 3.780 1.00 91.12 206 ALA A CA 1
ATOM 1619 C C . ALA A 1 206 ? 10.251 -18.637 2.924 1.00 91.12 206 ALA A C 1
ATOM 1621 O O . ALA A 1 206 ? 10.789 -18.456 1.830 1.00 91.12 206 ALA A O 1
ATOM 1622 N N . ALA A 1 207 ? 9.405 -17.745 3.450 1.00 93.44 207 ALA A N 1
ATOM 1623 C CA . ALA A 1 207 ? 9.042 -16.500 2.782 1.00 93.44 207 ALA A CA 1
ATOM 1624 C C . ALA A 1 207 ? 10.249 -15.566 2.597 1.00 93.44 207 ALA A C 1
ATOM 1626 O O . ALA A 1 207 ? 10.482 -15.060 1.495 1.00 93.44 207 ALA A O 1
ATOM 1627 N N . VAL A 1 208 ? 11.056 -15.372 3.646 1.00 95.06 208 VAL A N 1
ATOM 1628 C CA . VAL A 1 208 ? 12.286 -14.565 3.595 1.00 95.06 208 VAL A CA 1
ATOM 1629 C C . VAL A 1 208 ? 13.232 -15.078 2.510 1.00 95.06 208 VAL A C 1
ATOM 1631 O O . VAL A 1 208 ? 13.760 -14.284 1.725 1.00 95.06 208 VAL A O 1
ATOM 1634 N N . MET A 1 209 ? 13.429 -16.395 2.437 1.00 92.19 209 MET A N 1
ATOM 1635 C CA . MET A 1 209 ? 14.288 -17.016 1.432 1.00 92.19 209 MET A CA 1
ATOM 1636 C C . MET A 1 209 ? 13.710 -16.873 0.022 1.00 92.19 209 MET A C 1
ATOM 1638 O O . MET A 1 209 ? 14.450 -16.492 -0.884 1.00 92.19 209 MET A O 1
ATOM 1642 N N . ALA A 1 210 ? 12.404 -17.079 -0.166 1.00 92.88 210 ALA A N 1
ATOM 1643 C CA . ALA A 1 210 ? 11.745 -16.930 -1.464 1.00 92.88 210 ALA A CA 1
ATOM 1644 C C . ALA A 1 210 ? 11.897 -15.506 -2.029 1.00 92.88 210 ALA A C 1
ATOM 1646 O O . ALA A 1 210 ? 12.385 -15.328 -3.147 1.00 92.88 210 ALA A O 1
ATOM 1647 N N . PHE A 1 211 ? 11.570 -14.476 -1.239 1.00 94.50 211 PHE A N 1
ATOM 1648 C CA . PHE A 1 211 ? 11.712 -13.078 -1.664 1.00 94.50 211 PHE A CA 1
ATOM 1649 C C . PHE A 1 211 ? 13.167 -12.685 -1.920 1.00 94.50 211 PHE A C 1
ATOM 1651 O O . PHE A 1 211 ? 13.460 -11.986 -2.893 1.00 94.50 211 PHE A O 1
ATOM 1658 N N . ARG A 1 212 ? 14.093 -13.123 -1.056 1.00 94.38 212 ARG A N 1
ATOM 1659 C CA . ARG A 1 212 ? 15.526 -12.855 -1.219 1.00 94.38 212 ARG A CA 1
ATOM 1660 C C . ARG A 1 212 ? 16.055 -13.457 -2.518 1.00 94.38 212 ARG A C 1
ATOM 1662 O O . ARG A 1 212 ? 16.739 -12.753 -3.258 1.00 94.38 212 ARG A O 1
ATOM 1669 N N . SER A 1 213 ? 15.765 -14.731 -2.768 1.00 92.56 213 SER A N 1
ATOM 1670 C CA . SER A 1 213 ? 16.255 -15.461 -3.938 1.00 92.56 213 SER A CA 1
ATOM 1671 C C . SER A 1 213 ? 15.685 -14.879 -5.225 1.00 92.56 213 SER A C 1
ATOM 1673 O O . SER A 1 213 ? 16.455 -14.521 -6.114 1.00 92.56 213 SER A O 1
ATOM 1675 N N . ALA A 1 214 ? 14.366 -14.667 -5.285 1.00 93.25 214 ALA A N 1
ATOM 1676 C CA . ALA A 1 214 ? 13.716 -14.102 -6.462 1.00 93.25 214 ALA A CA 1
ATOM 1677 C C . ALA A 1 214 ? 14.228 -12.685 -6.776 1.00 93.25 214 ALA A C 1
ATOM 1679 O O . ALA A 1 214 ? 14.637 -12.409 -7.902 1.00 93.25 214 ALA A O 1
ATOM 1680 N N . LYS A 1 215 ? 14.297 -11.790 -5.776 1.00 92.31 215 LYS A N 1
ATOM 1681 C CA . LYS A 1 215 ? 14.823 -10.428 -5.979 1.00 92.31 215 LYS A CA 1
ATOM 1682 C C . LYS A 1 215 ? 16.296 -10.439 -6.384 1.00 92.31 215 LYS A C 1
ATOM 1684 O O . LYS A 1 215 ? 16.670 -9.716 -7.300 1.00 92.31 215 LYS A O 1
ATOM 1689 N N . GLY A 1 216 ? 17.124 -11.249 -5.722 1.00 90.75 216 GLY A N 1
ATOM 1690 C CA . GLY A 1 216 ? 18.549 -11.357 -6.035 1.00 90.75 216 GLY A CA 1
ATOM 1691 C C . GLY A 1 216 ? 18.804 -11.859 -7.458 1.00 90.75 216 GLY A C 1
ATOM 1692 O O . GLY A 1 216 ? 19.691 -11.341 -8.133 1.00 90.75 216 GLY A O 1
ATOM 1693 N N . TYR A 1 217 ? 17.995 -12.812 -7.926 1.00 91.12 217 TYR A N 1
ATOM 1694 C CA . TYR A 1 217 ? 18.068 -13.335 -9.288 1.00 91.12 217 TYR A CA 1
ATOM 1695 C C . TYR A 1 217 ? 17.694 -12.272 -10.331 1.00 91.12 217 TYR A C 1
ATOM 1697 O O . TYR A 1 217 ? 18.459 -12.014 -11.259 1.00 91.12 217 TYR A O 1
ATOM 1705 N N . VAL A 1 218 ? 16.564 -11.583 -10.139 1.00 90.19 218 VAL A N 1
ATOM 1706 C CA . VAL A 1 218 ? 16.109 -10.509 -11.041 1.00 90.19 218 VAL A CA 1
ATOM 1707 C C . VAL A 1 218 ? 17.092 -9.335 -11.071 1.00 90.19 218 VAL A C 1
ATOM 1709 O O . VAL A 1 218 ? 17.381 -8.796 -12.140 1.00 90.19 218 VAL A O 1
ATOM 1712 N N . ASP A 1 219 ? 17.666 -8.976 -9.922 1.00 87.88 219 ASP A N 1
ATOM 1713 C CA . ASP A 1 219 ? 18.694 -7.936 -9.833 1.00 87.88 219 ASP A CA 1
ATOM 1714 C C . ASP A 1 219 ? 19.977 -8.309 -10.568 1.00 87.88 219 ASP A C 1
ATOM 1716 O O . ASP A 1 219 ? 20.641 -7.426 -11.106 1.00 87.88 219 ASP A O 1
ATOM 1720 N N . ALA A 1 220 ? 20.361 -9.586 -10.577 1.00 86.50 220 ALA A N 1
ATOM 1721 C CA . ALA A 1 220 ? 21.532 -10.045 -11.317 1.00 86.50 220 ALA A CA 1
ATOM 1722 C C . ALA A 1 220 ? 21.297 -9.950 -12.830 1.00 86.50 220 ALA A C 1
ATOM 1724 O O . ALA A 1 220 ? 22.133 -9.403 -13.545 1.00 86.50 220 ALA A O 1
ATOM 1725 N N . LEU A 1 221 ? 20.130 -10.397 -13.303 1.00 85.94 221 LEU A N 1
ATOM 1726 C CA . LEU A 1 221 ? 19.756 -10.342 -14.718 1.00 85.94 221 LEU A CA 1
ATOM 1727 C C . LEU A 1 221 ? 19.633 -8.908 -15.249 1.00 85.94 221 LEU A C 1
ATOM 1729 O O . LEU A 1 221 ? 20.021 -8.615 -16.379 1.00 85.94 221 LEU A O 1
ATOM 1733 N N . GLY A 1 222 ? 19.094 -8.003 -14.432 1.00 77.88 222 GLY A N 1
ATOM 1734 C CA . GLY A 1 222 ? 18.821 -6.628 -14.834 1.00 77.88 222 GLY A CA 1
ATOM 1735 C C . GLY A 1 222 ? 19.989 -5.652 -14.725 1.00 77.88 222 GLY A C 1
ATOM 1736 O O . GLY A 1 222 ? 19.763 -4.465 -14.942 1.00 77.88 222 GLY A O 1
ATOM 1737 N N . GLN A 1 223 ? 21.195 -6.086 -14.347 1.00 73.06 223 GLN A N 1
ATOM 1738 C CA . GLN A 1 223 ? 22.341 -5.184 -14.159 1.00 73.06 223 GLN A CA 1
ATOM 1739 C C . GLN A 1 223 ? 22.935 -4.679 -15.472 1.00 73.06 223 GLN A C 1
ATOM 1741 O O . GLN A 1 223 ? 23.145 -3.474 -15.633 1.00 73.06 223 GLN A O 1
ATOM 1746 N N . ASP A 1 224 ? 23.182 -5.591 -16.406 1.00 68.44 224 ASP A N 1
ATOM 1747 C CA . ASP A 1 224 ? 23.949 -5.271 -17.610 1.00 68.44 224 ASP A CA 1
ATOM 1748 C C . ASP A 1 224 ? 23.044 -5.014 -18.815 1.00 68.44 224 ASP A C 1
ATOM 1750 O O . ASP A 1 224 ? 23.372 -4.200 -19.685 1.00 68.44 224 ASP A O 1
ATOM 1754 N N . ASN A 1 225 ? 21.851 -5.610 -18.813 1.00 68.62 225 ASN A N 1
ATOM 1755 C CA . ASN A 1 225 ? 20.974 -5.642 -19.969 1.00 68.62 225 ASN A CA 1
ATOM 1756 C C . ASN A 1 225 ? 19.636 -4.936 -19.724 1.00 68.62 225 ASN A C 1
ATOM 1758 O O . ASN A 1 225 ? 19.036 -5.031 -18.653 1.00 68.62 225 ASN A O 1
ATOM 1762 N N . ASP A 1 226 ? 19.138 -4.259 -20.762 1.00 74.88 226 ASP A N 1
ATOM 1763 C CA . ASP A 1 226 ? 17.766 -3.741 -20.771 1.00 74.88 226 ASP A CA 1
ATOM 1764 C C . ASP A 1 226 ? 16.747 -4.888 -20.896 1.00 74.88 226 ASP A C 1
ATOM 1766 O O . ASP A 1 226 ? 15.658 -4.795 -20.331 1.00 74.88 226 ASP A O 1
ATOM 1770 N N . LYS A 1 227 ? 17.125 -5.964 -21.605 1.00 84.56 227 LYS A N 1
ATOM 1771 C CA . LYS A 1 227 ? 16.356 -7.196 -21.833 1.00 84.56 227 LYS A CA 1
ATOM 1772 C C . LYS A 1 227 ? 17.262 -8.418 -21.709 1.00 84.56 227 LYS A C 1
ATOM 1774 O O . LYS A 1 227 ? 18.407 -8.357 -22.149 1.00 84.56 227 LYS A O 1
ATOM 1779 N N . ILE A 1 228 ? 16.767 -9.517 -21.151 1.00 87.69 228 ILE A N 1
ATOM 1780 C CA . ILE A 1 228 ? 17.532 -10.771 -21.094 1.00 87.69 228 ILE A CA 1
ATOM 1781 C C . ILE A 1 228 ? 17.494 -11.516 -22.441 1.00 87.69 228 ILE A C 1
ATOM 1783 O O . ILE A 1 228 ? 16.530 -11.346 -23.194 1.00 87.69 228 ILE A O 1
ATOM 1787 N N . PRO A 1 229 ? 18.518 -12.329 -22.762 1.00 87.06 229 PRO A N 1
ATOM 1788 C CA . PRO A 1 229 ? 18.489 -13.247 -23.901 1.00 87.06 229 PRO A CA 1
ATOM 1789 C C . PRO A 1 229 ? 17.290 -14.205 -23.859 1.00 87.06 229 PRO A C 1
ATOM 1791 O O . PRO A 1 229 ? 16.869 -14.621 -22.782 1.00 87.06 229 PRO A O 1
ATOM 1794 N N . ASP A 1 230 ? 16.780 -14.610 -25.029 1.00 85.19 230 ASP A N 1
ATOM 1795 C CA . ASP A 1 230 ? 15.641 -15.541 -25.138 1.00 85.19 230 ASP A CA 1
ATOM 1796 C C . ASP A 1 230 ? 15.890 -16.886 -24.430 1.00 85.19 230 ASP A C 1
ATOM 1798 O O . ASP A 1 230 ? 14.941 -17.463 -23.888 1.00 85.19 230 ASP A O 1
ATOM 1802 N N . ASP A 1 231 ? 17.142 -17.354 -24.407 1.00 83.81 231 ASP A N 1
ATOM 1803 C CA . ASP A 1 231 ? 17.562 -18.602 -23.752 1.00 83.81 231 ASP A CA 1
ATOM 1804 C C . ASP A 1 231 ? 17.521 -18.493 -22.215 1.00 83.81 231 ASP A C 1
ATOM 1806 O O . ASP A 1 231 ? 17.201 -19.460 -21.525 1.00 83.81 231 ASP A O 1
ATOM 1810 N N . ASP A 1 232 ? 17.759 -17.297 -21.665 1.00 84.88 232 ASP A N 1
ATOM 1811 C CA . ASP A 1 232 ? 17.726 -17.049 -20.217 1.00 84.88 232 ASP A CA 1
ATOM 1812 C C . ASP A 1 232 ? 16.287 -16.904 -19.688 1.00 84.88 232 ASP A C 1
ATOM 1814 O O . ASP A 1 232 ? 16.038 -17.050 -18.489 1.00 84.88 232 ASP A O 1
ATOM 1818 N N . VAL A 1 233 ? 15.312 -16.653 -20.574 1.00 85.94 233 VAL A N 1
ATOM 1819 C CA . VAL A 1 233 ? 13.886 -16.547 -20.212 1.00 85.94 233 VAL A CA 1
ATOM 1820 C C . VAL A 1 233 ? 13.361 -17.859 -19.631 1.00 85.94 233 VAL A C 1
ATOM 1822 O O . VAL A 1 233 ? 12.553 -17.829 -18.704 1.00 85.94 233 VAL A O 1
ATOM 1825 N N . ASP A 1 234 ? 13.830 -19.010 -20.118 1.00 82.50 234 ASP A N 1
ATOM 1826 C CA . ASP A 1 234 ? 13.350 -20.314 -19.645 1.00 82.50 234 ASP A CA 1
ATOM 1827 C C . ASP A 1 234 ? 13.799 -20.605 -18.200 1.00 82.50 234 ASP A C 1
ATOM 1829 O O . ASP A 1 234 ? 13.094 -21.281 -17.448 1.00 82.50 234 ASP A O 1
ATOM 1833 N N . ALA A 1 235 ? 14.918 -20.019 -17.760 1.00 85.38 235 ALA A N 1
ATOM 1834 C CA . ALA A 1 235 ? 15.401 -20.134 -16.385 1.00 85.38 235 ALA A CA 1
ATOM 1835 C C . ALA A 1 235 ? 14.603 -19.279 -15.377 1.00 85.38 235 ALA A C 1
ATOM 1837 O O . ALA A 1 235 ? 14.713 -19.501 -14.164 1.00 85.38 235 ALA A O 1
ATOM 1838 N N . LEU A 1 236 ? 13.773 -18.332 -15.844 1.00 86.44 236 LEU A N 1
ATOM 1839 C CA . LEU A 1 236 ? 12.956 -17.479 -14.973 1.00 86.44 236 LEU A CA 1
ATOM 1840 C C . LEU A 1 236 ? 11.943 -18.286 -14.162 1.00 86.44 236 LEU A C 1
ATOM 1842 O O . LEU A 1 236 ? 11.775 -18.014 -12.977 1.00 86.44 236 LEU A O 1
ATOM 1846 N N . ALA A 1 237 ? 11.296 -19.288 -14.764 1.00 80.31 237 ALA A N 1
ATOM 1847 C CA . ALA A 1 237 ? 10.222 -20.036 -14.110 1.00 80.31 237 ALA A CA 1
ATOM 1848 C C . ALA A 1 237 ? 10.694 -20.752 -12.832 1.00 80.31 237 ALA A C 1
ATOM 1850 O O . ALA A 1 237 ? 9.955 -20.799 -11.852 1.00 80.31 237 ALA A O 1
ATOM 1851 N N . SER A 1 238 ? 11.936 -21.244 -12.820 1.00 82.75 238 SER A N 1
ATOM 1852 C CA . SER A 1 238 ? 12.521 -21.956 -11.677 1.00 82.75 238 SER A CA 1
ATOM 1853 C C . SER A 1 238 ? 13.004 -21.030 -10.557 1.00 82.75 238 SER A C 1
ATOM 1855 O O . SER A 1 238 ? 13.078 -21.448 -9.407 1.00 82.75 238 SER A O 1
ATOM 1857 N N . ASN A 1 239 ? 13.367 -19.784 -10.878 1.00 86.94 239 ASN A N 1
ATOM 1858 C CA . ASN A 1 239 ? 13.946 -18.836 -9.914 1.00 86.94 239 ASN A CA 1
ATOM 1859 C C . ASN A 1 239 ? 12.940 -17.781 -9.434 1.00 86.94 239 ASN A C 1
ATOM 1861 O O . ASN A 1 239 ? 13.074 -17.233 -8.339 1.00 86.94 239 ASN A O 1
ATOM 1865 N N . VAL A 1 240 ? 11.933 -17.493 -10.258 1.00 89.19 240 VAL A N 1
ATOM 1866 C CA . VAL A 1 240 ? 10.823 -16.585 -9.976 1.00 89.19 240 VAL A CA 1
ATOM 1867 C C . VAL A 1 240 ? 9.537 -17.231 -10.498 1.00 89.19 240 VAL A C 1
ATOM 1869 O O . VAL A 1 240 ? 9.057 -16.876 -11.581 1.00 89.19 240 VAL A O 1
ATOM 1872 N N . PRO A 1 241 ? 8.967 -18.197 -9.762 1.00 80.62 241 PRO A N 1
ATOM 1873 C CA . PRO A 1 241 ? 7.741 -18.859 -10.180 1.00 80.62 241 PRO A CA 1
ATOM 1874 C C . PRO A 1 241 ? 6.608 -17.844 -10.340 1.00 80.62 241 PRO A C 1
ATOM 1876 O O . PRO A 1 241 ? 6.246 -17.144 -9.394 1.00 80.62 241 PRO A O 1
ATOM 1879 N N . ALA A 1 242 ? 6.033 -17.763 -11.541 1.00 76.31 242 ALA A N 1
ATOM 1880 C CA . ALA A 1 242 ? 4.927 -16.845 -11.808 1.00 76.31 242 ALA A CA 1
ATOM 1881 C C . ALA A 1 242 ? 3.695 -17.224 -10.962 1.00 76.31 242 ALA A C 1
ATOM 1883 O O . ALA A 1 242 ? 3.160 -16.400 -10.219 1.00 76.31 242 ALA A O 1
ATOM 1884 N N . ARG A 1 243 ? 3.314 -18.509 -11.017 1.00 69.00 243 ARG A N 1
ATOM 1885 C CA . ARG A 1 243 ? 2.061 -19.039 -10.454 1.00 69.00 243 ARG A CA 1
ATOM 1886 C C . ARG A 1 243 ? 2.180 -19.626 -9.054 1.00 69.00 243 ARG A C 1
ATOM 1888 O O . ARG A 1 243 ? 1.177 -19.700 -8.357 1.00 69.00 243 ARG A O 1
ATOM 1895 N N . GLU A 1 244 ? 3.368 -20.058 -8.636 1.00 70.50 244 GLU A N 1
ATOM 1896 C CA . GLU A 1 244 ? 3.527 -20.615 -7.291 1.00 70.50 244 GLU A CA 1
ATOM 1897 C C . GLU A 1 244 ? 3.541 -19.467 -6.280 1.00 70.50 244 GLU A C 1
ATOM 1899 O O . GLU A 1 244 ? 4.443 -18.617 -6.272 1.00 70.50 244 GLU A O 1
ATOM 1904 N N . GLY A 1 245 ? 2.480 -19.401 -5.476 1.00 67.94 245 GLY A N 1
ATOM 1905 C CA . GLY A 1 245 ? 2.355 -18.460 -4.373 1.00 67.94 245 GLY A CA 1
ATOM 1906 C C . GLY A 1 245 ? 3.425 -18.706 -3.312 1.00 67.94 245 GLY A C 1
ATOM 1907 O O . GLY A 1 245 ? 3.985 -19.793 -3.190 1.00 67.94 245 GLY A O 1
ATOM 1908 N N . ILE A 1 246 ? 3.723 -17.677 -2.523 1.00 82.81 246 ILE A N 1
ATOM 1909 C CA . ILE A 1 246 ? 4.537 -17.866 -1.321 1.00 82.81 246 ILE A CA 1
ATOM 1910 C C . ILE A 1 246 ? 3.586 -18.411 -0.261 1.00 82.81 246 ILE A C 1
ATOM 1912 O O . ILE A 1 246 ? 2.613 -17.738 0.058 1.00 82.81 246 ILE A O 1
ATOM 1916 N N . SER A 1 247 ? 3.864 -19.601 0.273 1.00 87.56 247 SER A N 1
ATOM 1917 C CA . SER A 1 247 ? 3.005 -20.331 1.227 1.00 87.56 247 SER A CA 1
ATOM 1918 C C . SER A 1 247 ? 2.391 -19.443 2.323 1.00 87.56 247 SER A C 1
ATOM 1920 O O . SER A 1 247 ? 1.185 -19.492 2.569 1.00 87.56 247 SER A O 1
ATOM 1922 N N . ILE A 1 248 ? 3.191 -18.546 2.918 1.00 91.62 248 ILE A N 1
ATOM 1923 C CA . ILE A 1 248 ? 2.718 -17.595 3.935 1.00 91.62 248 ILE A CA 1
ATOM 1924 C C . ILE A 1 248 ? 1.575 -16.692 3.440 1.00 91.62 248 ILE A C 1
ATOM 1926 O O . ILE A 1 248 ? 0.679 -16.384 4.214 1.00 91.62 248 ILE A O 1
ATOM 1930 N N . MET A 1 249 ? 1.580 -16.271 2.170 1.00 93.06 249 MET A N 1
ATOM 1931 C CA . MET A 1 249 ? 0.545 -15.401 1.604 1.00 93.06 249 MET A CA 1
ATOM 1932 C C . MET A 1 249 ? -0.786 -16.138 1.491 1.00 93.06 249 MET A C 1
ATOM 1934 O O . MET A 1 249 ? -1.801 -15.577 1.877 1.00 93.06 249 MET A O 1
ATOM 1938 N N . SER A 1 250 ? -0.783 -17.398 1.045 1.00 90.75 250 SER A N 1
ATOM 1939 C CA . SER A 1 250 ? -2.000 -18.220 0.993 1.00 90.75 250 SER A CA 1
ATOM 1940 C C . SER A 1 250 ? -2.557 -18.500 2.392 1.00 90.75 250 SER A C 1
ATOM 1942 O O . SER A 1 250 ? -3.760 -18.440 2.605 1.00 90.75 250 SER A O 1
ATOM 1944 N N . LYS A 1 251 ? -1.684 -18.739 3.379 1.00 93.38 251 LYS A N 1
ATOM 1945 C CA . LYS A 1 251 ? -2.098 -18.887 4.784 1.00 93.38 251 LYS A CA 1
ATOM 1946 C C . LYS A 1 251 ? -2.707 -17.603 5.345 1.00 93.38 251 LYS A C 1
ATOM 1948 O O . LYS A 1 251 ? -3.734 -17.663 6.009 1.00 93.38 251 LYS A O 1
ATOM 1953 N N . LEU A 1 252 ? -2.089 -16.451 5.073 1.00 94.56 252 LEU A N 1
ATOM 1954 C CA . LEU A 1 252 ? -2.635 -15.150 5.462 1.00 94.56 252 LEU A CA 1
ATOM 1955 C C . LEU A 1 252 ? -3.990 -14.898 4.804 1.00 94.56 252 LEU A C 1
ATOM 1957 O O . LEU A 1 252 ? -4.900 -14.483 5.508 1.00 94.56 252 LEU A O 1
ATOM 1961 N N . PHE A 1 253 ? -4.120 -15.176 3.503 1.00 93.44 253 PHE A N 1
ATOM 1962 C CA . PHE A 1 253 ? -5.376 -15.039 2.767 1.00 93.44 253 PHE A CA 1
ATOM 1963 C C . PHE A 1 253 ? -6.501 -15.808 3.463 1.00 93.44 253 PHE A C 1
ATOM 1965 O O . PHE A 1 253 ? -7.487 -15.196 3.853 1.00 93.44 253 PHE A O 1
ATOM 1972 N N . ASN A 1 254 ? -6.298 -17.102 3.733 1.00 93.31 254 ASN A N 1
ATOM 1973 C CA . ASN A 1 254 ? -7.308 -17.933 4.389 1.00 93.31 254 ASN A CA 1
ATOM 1974 C C . ASN A 1 254 ? -7.660 -17.411 5.791 1.00 93.31 254 ASN A C 1
ATOM 1976 O O . ASN A 1 254 ? -8.829 -17.302 6.125 1.00 93.31 254 ASN A O 1
ATOM 1980 N N . PHE A 1 255 ? -6.669 -17.015 6.602 1.00 94.12 255 PHE A N 1
ATOM 1981 C CA . PHE A 1 255 ? -6.959 -16.445 7.923 1.00 94.12 255 PHE A CA 1
ATOM 1982 C C . PHE A 1 255 ? -7.762 -15.142 7.846 1.00 94.12 255 PHE A C 1
ATOM 1984 O O . PHE A 1 255 ? -8.597 -14.884 8.710 1.00 94.12 255 PHE A O 1
ATOM 1991 N N . ILE A 1 256 ? -7.471 -14.287 6.863 1.00 95.25 256 ILE A N 1
ATOM 1992 C CA . ILE A 1 256 ? -8.200 -13.034 6.649 1.00 95.25 256 ILE A CA 1
ATOM 1993 C C . ILE A 1 256 ? -9.629 -13.339 6.201 1.00 95.25 256 ILE A C 1
ATOM 1995 O O . ILE A 1 256 ? -10.557 -12.764 6.760 1.00 95.25 256 ILE A O 1
ATOM 1999 N N . GLU A 1 257 ? -9.797 -14.248 5.242 1.00 94.25 257 GLU A N 1
ATOM 2000 C CA . GLU A 1 257 ? -11.099 -14.701 4.756 1.00 94.25 257 GLU A CA 1
ATOM 2001 C C . GLU A 1 257 ? -11.950 -15.269 5.898 1.00 94.25 257 GLU A C 1
ATOM 2003 O O . GLU A 1 257 ? -13.030 -14.741 6.148 1.00 94.25 257 GLU A O 1
ATOM 2008 N N . ASP A 1 258 ? -11.414 -16.210 6.682 1.00 94.56 258 ASP A N 1
ATOM 2009 C CA . ASP A 1 258 ? -12.093 -16.790 7.848 1.00 94.56 258 ASP A CA 1
ATOM 2010 C C . ASP A 1 258 ? -12.551 -15.702 8.840 1.00 94.56 258 ASP A C 1
ATOM 2012 O O . ASP A 1 258 ? -13.671 -15.732 9.347 1.00 94.56 258 ASP A O 1
ATOM 2016 N N . MET A 1 259 ? -11.704 -14.699 9.116 1.00 93.75 259 MET A N 1
ATOM 2017 C CA . MET A 1 259 ? -12.054 -13.595 10.021 1.00 93.75 259 MET A CA 1
ATOM 2018 C C . MET A 1 259 ? -13.129 -12.668 9.436 1.00 93.75 259 MET A C 1
ATOM 2020 O O . MET A 1 259 ? -13.982 -12.181 10.185 1.00 93.75 259 MET A O 1
ATOM 2024 N N . ILE A 1 260 ? -13.094 -12.410 8.124 1.00 91.12 260 ILE A N 1
ATOM 2025 C CA . ILE A 1 260 ? -14.115 -11.627 7.413 1.00 91.12 260 ILE A CA 1
ATOM 2026 C C . ILE A 1 260 ? -15.457 -12.364 7.442 1.00 91.12 260 ILE A C 1
ATOM 2028 O O . ILE A 1 260 ? -16.471 -11.730 7.742 1.00 91.12 260 ILE A O 1
ATOM 2032 N N . GLU A 1 261 ? -15.465 -13.674 7.187 1.00 90.88 261 GLU A N 1
ATOM 2033 C CA . GLU A 1 261 ? -16.665 -14.518 7.211 1.00 90.88 261 GLU A CA 1
ATOM 2034 C C . GLU A 1 261 ? -17.265 -14.630 8.619 1.00 90.88 261 GLU A C 1
ATOM 2036 O O . GLU A 1 261 ? -18.464 -14.398 8.803 1.00 90.88 261 GLU A O 1
ATOM 2041 N N . ASP A 1 262 ? -16.433 -14.896 9.632 1.00 90.81 262 ASP A N 1
ATOM 2042 C CA . ASP A 1 262 ? -16.838 -14.927 11.043 1.00 90.81 262 ASP A CA 1
ATOM 2043 C C . ASP A 1 262 ? -17.401 -13.567 11.503 1.00 90.81 262 ASP A C 1
ATOM 2045 O O . ASP A 1 262 ? -18.261 -13.495 12.390 1.00 90.81 262 ASP A O 1
ATOM 2049 N N . ASN A 1 263 ? -16.898 -12.477 10.910 1.00 85.06 263 ASN A N 1
ATOM 2050 C CA . ASN A 1 263 ? -17.336 -11.098 11.108 1.00 85.06 263 ASN A CA 1
ATOM 2051 C C . ASN A 1 263 ? -17.439 -10.695 12.595 1.00 85.06 263 ASN A C 1
ATOM 2053 O O . ASN A 1 263 ? -18.406 -10.056 13.028 1.00 85.06 263 ASN A O 1
ATOM 2057 N N . ARG A 1 264 ? -16.462 -11.098 13.419 1.00 83.88 264 ARG A N 1
ATOM 2058 C CA . ARG A 1 264 ? -16.457 -10.814 14.865 1.00 83.88 264 ARG A CA 1
ATOM 2059 C C . ARG A 1 264 ? -15.622 -9.568 15.180 1.00 83.88 264 ARG A C 1
ATOM 2061 O O . ARG A 1 264 ? -14.436 -9.560 14.862 1.00 83.88 264 ARG A O 1
ATOM 2068 N N . PRO A 1 265 ? -16.162 -8.561 15.898 1.00 76.94 265 PRO A N 1
ATOM 2069 C CA . PRO A 1 265 ? -15.416 -7.355 16.275 1.00 76.94 265 PRO A CA 1
ATOM 2070 C C . PRO A 1 265 ? -14.046 -7.625 16.912 1.00 76.94 265 PRO A C 1
ATOM 2072 O O . PRO A 1 265 ? -13.074 -6.939 16.603 1.00 76.94 265 PRO A O 1
ATOM 2075 N N . LYS A 1 266 ? -13.956 -8.664 17.753 1.00 78.44 266 LYS A N 1
ATOM 2076 C CA . LYS A 1 266 ? -12.719 -9.054 18.442 1.00 78.44 266 LYS A CA 1
ATOM 2077 C C . LYS A 1 266 ? -11.563 -9.426 17.516 1.00 78.44 266 LYS A C 1
ATOM 2079 O O . LYS A 1 266 ? -10.403 -9.224 17.864 1.00 78.44 266 LYS A O 1
ATOM 2084 N N . ASP A 1 267 ? -11.874 -9.916 16.319 1.00 87.75 267 ASP A N 1
ATOM 2085 C CA . ASP A 1 267 ? -10.871 -10.349 15.350 1.00 87.75 267 ASP A CA 1
ATOM 2086 C C . ASP A 1 267 ? -10.380 -9.187 14.481 1.00 87.75 267 ASP A C 1
ATOM 2088 O O . ASP A 1 267 ? -9.372 -9.319 13.791 1.00 87.75 267 ASP A O 1
ATOM 2092 N N . ALA A 1 268 ? -11.033 -8.019 14.531 1.00 84.19 268 ALA A N 1
ATOM 2093 C CA . ALA A 1 268 ? -10.774 -6.922 13.603 1.00 84.19 268 ALA A CA 1
ATOM 2094 C C . ALA A 1 268 ? -9.311 -6.465 13.608 1.00 84.19 268 ALA A C 1
ATOM 2096 O O . ALA A 1 268 ? -8.713 -6.285 12.550 1.00 84.19 268 ALA A O 1
ATOM 2097 N N . ARG A 1 269 ? -8.686 -6.341 14.785 1.00 85.62 269 ARG A N 1
ATOM 2098 C CA . ARG A 1 269 ? -7.275 -5.935 14.883 1.00 85.62 269 ARG A CA 1
ATOM 2099 C C . ARG A 1 269 ? -6.325 -6.962 14.270 1.00 85.62 269 ARG A C 1
ATOM 2101 O O . ARG A 1 269 ? -5.404 -6.567 13.550 1.00 85.62 269 ARG A O 1
ATOM 2108 N N . LYS A 1 270 ? -6.554 -8.253 14.540 1.00 90.56 270 LYS A N 1
ATOM 2109 C CA . LYS A 1 270 ? -5.770 -9.362 13.976 1.00 90.56 270 LYS A CA 1
ATOM 2110 C C . LYS A 1 270 ? -5.967 -9.423 12.462 1.00 90.56 270 LYS A C 1
ATOM 2112 O O . LYS A 1 270 ? -4.981 -9.437 11.729 1.00 90.56 270 LYS A O 1
ATOM 2117 N N . CYS A 1 271 ? -7.215 -9.318 12.001 1.00 92.44 271 CYS A N 1
ATOM 2118 C CA . CYS A 1 271 ? -7.582 -9.238 10.591 1.00 92.44 271 CYS A CA 1
ATOM 2119 C C . CYS A 1 271 ? -6.835 -8.107 9.883 1.00 92.44 271 CYS A C 1
ATOM 2121 O O . CYS A 1 271 ? -6.138 -8.358 8.905 1.00 92.44 271 CYS A O 1
ATOM 2123 N N . PHE A 1 272 ? -6.885 -6.876 10.400 1.00 90.75 272 PHE A N 1
ATOM 2124 C CA . PHE A 1 272 ? -6.174 -5.753 9.789 1.00 90.75 272 PHE A CA 1
ATOM 2125 C C . PHE A 1 272 ? -4.659 -5.892 9.845 1.00 90.75 272 PHE A C 1
ATOM 2127 O O . PHE A 1 272 ? -3.977 -5.466 8.916 1.00 90.75 272 PHE A O 1
ATOM 2134 N N . ARG A 1 273 ? -4.104 -6.498 10.899 1.00 91.81 273 ARG A N 1
ATOM 2135 C CA . ARG A 1 273 ? -2.659 -6.733 10.981 1.00 91.81 273 ARG A CA 1
ATOM 2136 C C . ARG A 1 273 ? -2.193 -7.750 9.942 1.00 91.81 273 ARG A C 1
ATOM 2138 O O . ARG A 1 273 ? -1.142 -7.546 9.335 1.00 91.81 273 ARG A O 1
ATOM 2145 N N . TYR A 1 274 ? -2.965 -8.810 9.722 1.00 95.12 274 TYR A N 1
ATOM 2146 C CA . TYR A 1 274 ? -2.657 -9.840 8.729 1.00 95.12 274 TYR A CA 1
ATOM 2147 C C . TYR A 1 274 ? -2.928 -9.368 7.309 1.00 95.12 274 TYR A C 1
ATOM 2149 O O . TYR A 1 274 ? -2.095 -9.613 6.441 1.00 95.12 274 TYR A O 1
ATOM 2157 N N . LEU A 1 275 ? -3.998 -8.603 7.091 1.00 95.25 275 LEU A N 1
ATOM 2158 C CA . LEU A 1 275 ? -4.263 -7.913 5.832 1.00 95.25 275 LEU A CA 1
ATOM 2159 C C . LEU A 1 275 ? -3.123 -6.955 5.483 1.00 95.25 275 LEU A C 1
ATOM 2161 O O . LEU A 1 275 ? -2.563 -7.029 4.395 1.00 95.25 275 LEU A O 1
ATOM 2165 N N . GLU A 1 276 ? -2.693 -6.122 6.429 1.00 94.62 276 GLU A N 1
ATOM 2166 C CA . GLU A 1 276 ? -1.558 -5.219 6.242 1.00 94.62 276 GLU A CA 1
ATOM 2167 C C . GLU A 1 276 ? -0.269 -5.984 5.889 1.00 94.62 276 GLU A C 1
ATOM 2169 O O . GLU A 1 276 ? 0.464 -5.567 4.990 1.00 94.62 276 GLU A O 1
ATOM 2174 N N . LEU A 1 277 ? 0.008 -7.118 6.547 1.00 95.69 277 LEU A N 1
ATOM 2175 C CA . LEU A 1 277 ? 1.144 -7.976 6.196 1.00 95.69 277 LEU A CA 1
ATOM 2176 C C . LEU A 1 277 ? 0.995 -8.568 4.788 1.00 95.69 277 LEU A C 1
ATOM 2178 O O . LEU A 1 277 ? 1.933 -8.459 3.996 1.00 95.69 277 LEU A O 1
ATOM 2182 N N . TYR A 1 278 ? -0.161 -9.159 4.465 1.00 96.00 278 TYR A N 1
ATOM 2183 C CA . TYR A 1 278 ? -0.440 -9.730 3.146 1.00 96.00 278 TYR A CA 1
ATOM 2184 C C . TYR A 1 278 ? -0.178 -8.686 2.060 1.00 96.00 278 TYR A C 1
ATOM 2186 O O . TYR A 1 278 ? 0.597 -8.943 1.144 1.00 96.00 278 TYR A O 1
ATOM 2194 N N . LEU A 1 279 ? -0.728 -7.479 2.206 1.00 95.94 279 LEU A N 1
ATOM 2195 C CA . LEU A 1 279 ? -0.601 -6.403 1.224 1.00 95.94 279 LEU A CA 1
ATOM 2196 C C . LEU A 1 279 ? 0.845 -5.935 1.046 1.00 95.94 279 LEU A C 1
ATOM 2198 O O . LEU A 1 279 ? 1.273 -5.646 -0.072 1.00 95.94 279 LEU A O 1
ATOM 2202 N N . ARG A 1 280 ? 1.643 -5.904 2.119 1.00 95.88 280 ARG A N 1
ATOM 2203 C CA . ARG A 1 280 ? 3.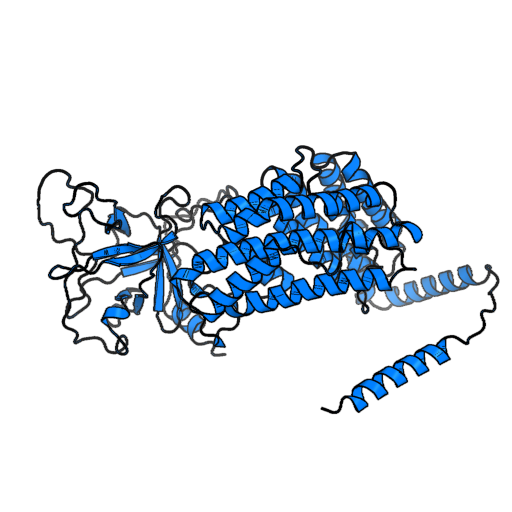082 -5.612 2.014 1.00 95.88 280 ARG A CA 1
ATOM 2204 C C . ARG A 1 280 ? 3.815 -6.702 1.232 1.00 95.88 280 ARG A C 1
ATOM 2206 O O . ARG A 1 280 ? 4.603 -6.378 0.344 1.00 95.88 280 ARG A O 1
ATOM 2213 N N . LEU A 1 281 ? 3.546 -7.979 1.515 1.00 95.81 281 LEU A N 1
ATOM 2214 C CA . LEU A 1 281 ? 4.145 -9.100 0.780 1.00 95.81 281 LEU A CA 1
ATOM 2215 C C . LEU A 1 281 ? 3.682 -9.124 -0.686 1.00 95.81 281 LEU A C 1
ATOM 2217 O O . LEU A 1 281 ? 4.505 -9.296 -1.586 1.00 95.81 281 LEU A O 1
ATOM 2221 N N . ALA A 1 282 ? 2.402 -8.859 -0.941 1.00 94.94 282 ALA A N 1
ATOM 2222 C CA . ALA A 1 282 ? 1.821 -8.719 -2.270 1.00 94.94 282 ALA A CA 1
ATOM 2223 C C . ALA A 1 282 ? 2.498 -7.594 -3.062 1.00 94.94 282 ALA A C 1
ATOM 2225 O O . ALA A 1 282 ? 2.927 -7.816 -4.192 1.00 94.94 282 ALA A O 1
ATOM 2226 N N . THR A 1 283 ? 2.702 -6.420 -2.455 1.00 95.56 283 THR A N 1
ATOM 2227 C CA . THR A 1 283 ? 3.433 -5.303 -3.077 1.00 95.56 283 THR A CA 1
ATOM 2228 C C . THR A 1 283 ? 4.860 -5.702 -3.453 1.00 95.56 283 THR A C 1
ATOM 2230 O O . THR A 1 283 ? 5.301 -5.454 -4.577 1.00 95.56 283 THR A O 1
ATOM 2233 N N . LEU A 1 284 ? 5.589 -6.360 -2.544 1.00 95.62 284 LEU A N 1
ATOM 2234 C CA . LEU A 1 284 ? 6.946 -6.842 -2.818 1.00 95.62 284 LEU A CA 1
ATOM 2235 C C . LEU A 1 284 ? 6.961 -7.897 -3.934 1.00 95.62 284 LEU A C 1
ATOM 2237 O O . LEU A 1 284 ? 7.881 -7.909 -4.753 1.00 95.62 284 LEU A O 1
ATOM 2241 N N . ARG A 1 285 ? 5.939 -8.758 -4.007 1.00 94.56 285 ARG A N 1
ATOM 2242 C CA . ARG A 1 285 ? 5.815 -9.767 -5.063 1.00 94.56 285 ARG A CA 1
ATOM 2243 C C . ARG A 1 285 ? 5.518 -9.103 -6.404 1.00 94.56 285 ARG A C 1
ATOM 2245 O O . ARG A 1 285 ? 6.264 -9.335 -7.350 1.00 94.56 285 ARG A O 1
ATOM 2252 N N . LYS A 1 286 ? 4.519 -8.216 -6.481 1.00 92.94 286 LYS A N 1
ATOM 2253 C CA . LYS A 1 286 ? 4.198 -7.439 -7.694 1.00 92.94 286 LYS A CA 1
ATOM 2254 C C . LYS A 1 286 ? 5.410 -6.651 -8.190 1.00 92.94 286 LYS A C 1
ATOM 2256 O O . LYS A 1 286 ? 5.671 -6.635 -9.385 1.00 92.94 286 LYS A O 1
ATOM 2261 N N . MET A 1 287 ? 6.213 -6.083 -7.288 1.00 93.88 287 MET A N 1
ATOM 2262 C CA . MET A 1 287 ? 7.471 -5.426 -7.649 1.00 93.88 287 MET A CA 1
ATOM 2263 C C . MET A 1 287 ? 8.438 -6.357 -8.390 1.00 93.88 287 MET A C 1
ATOM 2265 O O . MET A 1 287 ? 8.995 -5.965 -9.414 1.00 93.88 287 MET A O 1
ATOM 2269 N N . ILE A 1 288 ? 8.665 -7.568 -7.870 1.00 94.00 288 ILE A N 1
ATOM 2270 C CA . ILE A 1 288 ? 9.560 -8.553 -8.491 1.00 94.00 288 ILE A CA 1
ATOM 2271 C C . ILE A 1 288 ? 8.997 -8.986 -9.849 1.00 94.00 288 ILE A C 1
ATOM 2273 O O . ILE A 1 288 ? 9.729 -8.979 -10.835 1.00 94.00 288 ILE A O 1
ATOM 2277 N N . LEU A 1 289 ? 7.700 -9.301 -9.924 1.00 92.19 289 LEU A N 1
ATOM 2278 C CA . LEU A 1 289 ? 7.050 -9.720 -11.171 1.00 92.19 289 LEU A CA 1
ATOM 2279 C C . LEU A 1 289 ? 7.101 -8.608 -12.234 1.00 92.19 289 LEU A C 1
ATOM 2281 O O . LEU A 1 289 ? 7.444 -8.876 -13.380 1.00 92.19 289 LEU A O 1
ATOM 2285 N N . MET A 1 290 ? 6.865 -7.352 -11.850 1.00 90.25 290 MET A N 1
ATOM 2286 C CA . MET A 1 290 ? 6.979 -6.188 -12.736 1.00 90.25 290 MET A CA 1
ATOM 2287 C C . MET A 1 290 ? 8.403 -6.025 -13.290 1.00 90.25 290 MET A C 1
ATOM 2289 O O . MET A 1 290 ? 8.589 -5.745 -14.475 1.00 90.25 290 MET A O 1
ATOM 2293 N N . GLN A 1 291 ? 9.426 -6.250 -12.458 1.00 89.56 291 GLN A N 1
ATOM 2294 C CA . GLN A 1 291 ? 10.818 -6.251 -12.915 1.00 89.56 291 GLN A CA 1
ATOM 2295 C C . GLN A 1 291 ? 11.119 -7.407 -13.874 1.00 89.56 291 GLN A C 1
ATOM 2297 O O . GLN A 1 291 ? 11.847 -7.208 -14.842 1.00 89.56 291 GLN A O 1
ATOM 2302 N N . VAL A 1 292 ? 10.552 -8.596 -13.647 1.00 90.44 292 VAL A N 1
ATOM 2303 C CA . VAL A 1 292 ? 10.683 -9.715 -14.592 1.00 90.44 292 VAL A CA 1
ATOM 2304 C C . VAL A 1 292 ? 10.069 -9.347 -15.938 1.00 90.44 292 VAL A C 1
ATOM 2306 O O . VAL A 1 292 ? 10.731 -9.468 -16.967 1.00 90.44 292 VAL A O 1
ATOM 2309 N N . VAL A 1 293 ? 8.840 -8.830 -15.942 1.00 88.06 293 VAL A N 1
ATOM 2310 C CA . VAL A 1 293 ? 8.151 -8.435 -17.177 1.00 88.06 293 VAL A CA 1
ATOM 2311 C C . VAL A 1 293 ? 8.957 -7.387 -17.951 1.00 88.06 293 VAL A C 1
ATOM 2313 O O . VAL A 1 293 ? 9.068 -7.479 -19.173 1.00 88.06 293 VAL A O 1
ATOM 2316 N N . SER A 1 294 ? 9.581 -6.421 -17.267 1.00 86.12 294 SER A N 1
ATOM 2317 C CA . SER A 1 294 ? 10.393 -5.405 -17.944 1.00 86.12 294 SER A CA 1
ATOM 2318 C C . SER A 1 294 ? 11.689 -5.953 -18.547 1.00 86.12 294 SER A C 1
ATOM 2320 O O . SER A 1 294 ? 12.187 -5.365 -19.508 1.00 86.12 294 SER A O 1
ATOM 2322 N N . LEU A 1 295 ? 12.204 -7.081 -18.051 1.00 87.50 295 LEU A N 1
ATOM 2323 C CA . LEU A 1 295 ? 13.393 -7.757 -18.577 1.00 87.50 295 LEU A CA 1
ATOM 2324 C C . LEU A 1 295 ? 13.092 -8.731 -19.720 1.00 87.50 295 LEU A C 1
ATOM 2326 O O . LEU A 1 295 ? 13.977 -8.976 -20.538 1.00 87.50 295 LEU A O 1
ATOM 2330 N N . ILE A 1 296 ? 11.875 -9.270 -19.809 1.00 88.56 296 ILE A N 1
ATOM 2331 C CA . ILE A 1 296 ? 11.516 -10.225 -20.863 1.00 88.56 296 ILE A CA 1
ATOM 2332 C C . ILE A 1 296 ? 11.533 -9.526 -22.241 1.00 88.56 296 ILE A C 1
ATOM 2334 O O . ILE A 1 296 ? 10.951 -8.438 -22.391 1.00 88.56 296 ILE A O 1
ATOM 2338 N N . PRO A 1 297 ? 12.210 -10.109 -23.250 1.00 86.50 297 PRO A N 1
ATOM 2339 C CA . PRO A 1 297 ? 12.208 -9.597 -24.615 1.00 86.50 297 PRO A CA 1
ATOM 2340 C C . PRO A 1 297 ? 10.837 -9.776 -25.282 1.00 86.50 297 PRO A C 1
ATOM 2342 O O . PRO A 1 297 ? 10.082 -10.702 -24.989 1.00 86.50 297 PRO A O 1
ATOM 2345 N N . GLU A 1 298 ? 10.516 -8.889 -26.223 1.00 83.38 298 GLU A N 1
ATOM 2346 C CA . GLU A 1 298 ? 9.219 -8.850 -26.923 1.00 83.38 298 GLU A CA 1
ATOM 2347 C C . GLU A 1 298 ? 8.908 -10.150 -27.689 1.00 83.38 298 GLU A C 1
ATOM 2349 O O . GLU A 1 298 ? 7.751 -10.554 -27.804 1.00 83.38 298 GLU A O 1
ATOM 2354 N N . THR A 1 299 ? 9.942 -10.859 -28.150 1.00 85.38 299 THR A N 1
ATOM 2355 C CA . THR A 1 299 ? 9.874 -12.193 -28.777 1.00 85.38 299 THR A CA 1
ATOM 2356 C C . THR A 1 299 ? 9.244 -13.256 -27.876 1.00 85.38 299 THR A C 1
ATOM 2358 O O . THR A 1 299 ? 8.719 -14.252 -28.375 1.00 85.38 299 THR A O 1
ATOM 2361 N N . ARG A 1 300 ? 9.250 -13.047 -26.555 1.00 86.75 300 ARG A N 1
ATOM 2362 C CA . ARG A 1 300 ? 8.770 -13.985 -25.529 1.00 86.75 300 ARG A CA 1
ATOM 2363 C C . ARG A 1 300 ? 7.555 -13.435 -24.773 1.00 86.75 300 ARG A C 1
ATOM 2365 O O . ARG A 1 300 ? 7.354 -13.732 -23.597 1.00 86.75 300 ARG A O 1
ATOM 2372 N N . ASN A 1 301 ? 6.707 -12.666 -25.462 1.00 82.62 301 ASN A N 1
ATOM 2373 C CA . ASN A 1 301 ? 5.515 -12.023 -24.895 1.00 82.62 301 ASN A CA 1
ATOM 2374 C C . ASN A 1 301 ? 4.597 -12.985 -24.116 1.00 82.62 301 ASN A C 1
ATOM 2376 O O . ASN A 1 301 ? 4.097 -12.626 -23.060 1.00 82.62 301 ASN A O 1
ATOM 2380 N N . ILE A 1 302 ? 4.423 -14.237 -24.561 1.00 84.50 302 ILE A N 1
ATOM 2381 C CA . ILE A 1 302 ? 3.597 -15.231 -23.843 1.00 84.50 302 ILE A CA 1
ATOM 2382 C C . ILE A 1 302 ? 4.085 -15.430 -22.399 1.00 84.50 302 ILE A C 1
ATOM 2384 O O . ILE A 1 302 ? 3.276 -15.495 -21.473 1.00 84.50 302 ILE A O 1
ATOM 2388 N N . THR A 1 303 ? 5.402 -15.478 -22.188 1.00 87.06 303 THR A N 1
ATOM 2389 C CA . THR A 1 303 ? 5.987 -15.591 -20.848 1.00 87.06 303 THR A CA 1
ATOM 2390 C C . THR A 1 303 ? 5.703 -14.335 -20.030 1.00 87.06 303 THR A C 1
ATOM 2392 O O . THR A 1 303 ? 5.250 -14.443 -18.892 1.00 87.06 303 THR A O 1
ATOM 2395 N N . ALA A 1 304 ? 5.883 -13.146 -20.617 1.00 85.88 304 ALA A N 1
ATOM 2396 C CA . ALA A 1 304 ? 5.548 -11.877 -19.967 1.00 85.88 304 ALA A CA 1
ATOM 2397 C C . ALA A 1 304 ? 4.069 -11.821 -19.539 1.00 85.88 304 ALA A C 1
ATOM 2399 O O . ALA A 1 304 ? 3.774 -11.449 -18.404 1.00 85.88 304 ALA A O 1
ATOM 2400 N N . GLN A 1 305 ? 3.152 -12.281 -20.393 1.00 84.06 305 GLN A N 1
ATOM 2401 C CA . GLN A 1 305 ? 1.721 -12.379 -20.086 1.00 84.06 305 GLN A CA 1
ATOM 2402 C C . GLN A 1 305 ? 1.427 -13.351 -18.938 1.00 84.06 305 GLN A C 1
ATOM 2404 O O . GLN A 1 305 ? 0.532 -13.099 -18.138 1.00 84.06 305 GLN A O 1
ATOM 2409 N N . GLY A 1 306 ? 2.202 -14.429 -18.791 1.00 87.06 306 GLY A N 1
ATOM 2410 C CA . GLY A 1 306 ? 2.104 -15.318 -17.630 1.00 87.06 306 GLY A CA 1
ATOM 2411 C C . GLY A 1 306 ? 2.410 -14.608 -16.304 1.00 87.06 306 GLY A C 1
ATOM 2412 O O . GLY A 1 306 ? 1.703 -14.805 -15.311 1.00 87.06 306 GLY A O 1
ATOM 2413 N N . TYR A 1 307 ? 3.424 -13.740 -16.293 1.00 90.38 307 TYR A N 1
ATOM 2414 C CA . TYR A 1 307 ? 3.771 -12.920 -15.129 1.00 90.38 307 TYR A CA 1
ATOM 2415 C C . TYR A 1 307 ? 2.741 -11.814 -14.864 1.00 90.38 307 TYR A C 1
ATOM 2417 O O . TYR A 1 307 ? 2.370 -11.603 -13.710 1.00 90.38 307 TYR A O 1
ATOM 2425 N N . ILE A 1 308 ? 2.231 -11.158 -15.911 1.00 87.06 308 ILE A N 1
ATOM 2426 C CA . ILE A 1 308 ? 1.142 -10.170 -15.801 1.00 87.06 308 ILE A CA 1
ATOM 2427 C C . ILE A 1 308 ? -0.120 -10.821 -15.237 1.00 87.06 308 ILE A C 1
ATOM 2429 O O . ILE A 1 308 ? -0.676 -10.324 -14.263 1.00 87.06 308 ILE A O 1
ATOM 2433 N N . GLY A 1 309 ? -0.521 -11.978 -15.768 1.00 86.44 309 GLY A N 1
ATOM 2434 C CA . GLY A 1 309 ? -1.657 -12.735 -15.247 1.00 86.44 309 GLY A CA 1
ATOM 2435 C C . GLY A 1 309 ? -1.495 -13.080 -13.766 1.00 86.44 309 GLY A C 1
ATOM 2436 O O . GLY A 1 309 ? -2.455 -13.003 -13.012 1.00 86.44 309 GLY A O 1
ATOM 2437 N N . SER A 1 310 ? -0.271 -13.366 -13.317 1.00 89.12 310 SER A N 1
ATOM 2438 C CA . SER A 1 310 ? 0.007 -13.620 -11.897 1.00 89.12 310 SER A CA 1
ATOM 2439 C C . SER A 1 310 ? -0.099 -12.356 -11.032 1.00 89.12 310 SER A C 1
ATOM 2441 O O . SER A 1 310 ? -0.510 -12.442 -9.880 1.00 89.12 310 SER A O 1
ATOM 2443 N N . MET A 1 311 ? 0.240 -11.175 -11.564 1.00 89.44 311 MET A N 1
ATOM 2444 C CA . MET A 1 311 ? -0.014 -9.901 -10.875 1.00 89.44 311 MET A CA 1
ATOM 2445 C C . MET A 1 311 ? -1.510 -9.585 -10.787 1.00 89.44 311 MET A C 1
ATOM 2447 O O . MET A 1 311 ? -1.935 -9.054 -9.765 1.00 89.44 311 MET A O 1
ATOM 2451 N N . ASN A 1 312 ? -2.287 -9.931 -11.817 1.00 87.88 312 ASN A N 1
ATOM 2452 C CA . ASN A 1 312 ? -3.739 -9.750 -11.818 1.00 87.88 312 ASN A CA 1
ATOM 2453 C C . ASN A 1 312 ? -4.420 -10.669 -10.800 1.00 87.88 312 ASN A C 1
ATOM 2455 O O . ASN A 1 312 ? -5.267 -10.198 -10.066 1.00 87.88 312 ASN A O 1
ATOM 2459 N N . VAL A 1 313 ? -3.977 -11.924 -10.650 1.00 89.81 313 VAL A N 1
ATOM 2460 C CA . VAL A 1 313 ? -4.488 -12.804 -9.579 1.00 89.81 313 VAL A CA 1
ATOM 2461 C C . VAL A 1 313 ? -4.272 -12.184 -8.193 1.00 89.81 313 VAL A C 1
ATOM 2463 O O . VAL A 1 313 ? -5.180 -12.182 -7.374 1.00 89.81 313 VAL A O 1
ATOM 2466 N N . ILE A 1 314 ? -3.095 -11.596 -7.937 1.00 90.31 314 ILE A N 1
ATOM 2467 C CA . ILE A 1 314 ? -2.830 -10.891 -6.668 1.00 90.31 314 ILE A CA 1
ATOM 2468 C C . ILE A 1 314 ? -3.761 -9.680 -6.503 1.00 90.31 314 ILE A C 1
ATOM 2470 O O . ILE A 1 314 ? -4.169 -9.376 -5.382 1.00 90.31 314 ILE A O 1
ATOM 2474 N N . LEU A 1 315 ? -4.059 -8.963 -7.591 1.00 88.44 315 LEU A N 1
ATOM 2475 C CA . LEU A 1 315 ? -4.997 -7.841 -7.571 1.00 88.44 315 LEU A CA 1
ATOM 2476 C C . LEU A 1 315 ? -6.414 -8.324 -7.242 1.00 88.44 315 LEU A C 1
ATOM 2478 O O . LEU A 1 315 ? -6.999 -7.795 -6.307 1.00 88.44 315 LEU A O 1
ATOM 2482 N N . ASP A 1 316 ? -6.905 -9.362 -7.918 1.00 89.62 316 ASP A N 1
ATOM 2483 C CA . ASP A 1 316 ? -8.234 -9.940 -7.692 1.00 89.62 316 ASP A CA 1
ATOM 2484 C C . ASP A 1 316 ? -8.391 -10.431 -6.237 1.00 89.62 316 ASP A C 1
ATOM 2486 O O . ASP A 1 316 ? -9.380 -10.125 -5.570 1.00 89.62 316 ASP A O 1
ATOM 2490 N N . GLU A 1 317 ? -7.384 -11.134 -5.698 1.00 89.94 317 GLU A N 1
ATOM 2491 C CA . GLU A 1 317 ? -7.351 -11.559 -4.288 1.00 89.94 317 GLU A CA 1
ATOM 2492 C C . GLU A 1 317 ? -7.371 -10.360 -3.325 1.00 89.94 317 GLU A C 1
ATOM 2494 O O . GLU A 1 317 ? -8.051 -10.377 -2.296 1.00 89.94 317 GLU A O 1
ATOM 2499 N N . THR A 1 318 ? -6.626 -9.303 -3.654 1.00 90.00 318 THR A N 1
ATOM 2500 C CA . THR A 1 318 ? -6.558 -8.080 -2.848 1.00 90.00 318 THR A CA 1
ATOM 2501 C C . THR A 1 318 ? -7.879 -7.313 -2.875 1.00 90.00 318 THR A C 1
ATOM 2503 O O . THR A 1 318 ? -8.342 -6.867 -1.827 1.00 90.00 318 THR A O 1
ATOM 2506 N N . GLU A 1 319 ? -8.499 -7.171 -4.045 1.00 89.00 319 GLU A N 1
ATOM 2507 C CA . GLU A 1 319 ? -9.817 -6.558 -4.222 1.00 89.00 319 GLU A CA 1
ATOM 2508 C C . GLU A 1 319 ? -10.870 -7.281 -3.392 1.00 89.00 319 GLU A C 1
ATOM 2510 O O . GLU A 1 319 ? -11.590 -6.645 -2.619 1.00 89.00 319 GLU A O 1
ATOM 2515 N N . TYR A 1 320 ? -10.891 -8.612 -3.479 1.00 89.12 320 TYR A N 1
ATOM 2516 C CA . TYR A 1 320 ? -11.772 -9.451 -2.680 1.00 89.12 320 TYR A CA 1
ATOM 2517 C C . TYR A 1 320 ? -11.596 -9.197 -1.175 1.00 89.12 320 TYR A C 1
ATOM 2519 O O . TYR A 1 320 ? -12.560 -8.856 -0.486 1.00 89.12 320 TYR A O 1
ATOM 2527 N N . MET A 1 321 ? -10.359 -9.256 -0.665 1.00 89.44 321 MET A N 1
ATOM 2528 C CA . MET A 1 321 ? -10.081 -9.023 0.758 1.00 89.44 321 MET A CA 1
ATOM 2529 C C . MET A 1 321 ? -10.328 -7.584 1.214 1.00 89.44 321 MET A C 1
ATOM 2531 O O . MET A 1 321 ? -10.519 -7.352 2.402 1.00 89.44 321 MET A O 1
ATOM 2535 N N . LEU A 1 322 ? -10.313 -6.599 0.318 1.00 89.75 322 LEU A N 1
ATOM 2536 C CA . LEU A 1 322 ? -10.606 -5.204 0.654 1.00 89.75 322 LEU A CA 1
ATOM 2537 C C . LEU A 1 322 ? -12.085 -4.849 0.484 1.00 89.75 322 LEU A C 1
ATOM 2539 O O . LEU A 1 322 ? -12.492 -3.756 0.896 1.00 89.75 322 LEU A O 1
ATOM 2543 N N . ASN A 1 323 ? -12.900 -5.748 -0.074 1.00 85.44 323 ASN A N 1
ATOM 2544 C CA . ASN A 1 323 ? -14.300 -5.473 -0.375 1.00 85.44 323 ASN A CA 1
ATOM 2545 C C . ASN A 1 323 ? -15.112 -5.125 0.879 1.00 85.44 323 ASN A C 1
ATOM 2547 O O . ASN A 1 323 ? -15.818 -4.118 0.905 1.00 85.44 323 ASN A O 1
ATOM 2551 N N . PHE A 1 324 ? -14.897 -5.855 1.980 1.00 84.06 324 PHE A N 1
ATOM 2552 C CA . PHE A 1 324 ? -15.568 -5.592 3.261 1.00 84.06 324 PHE A CA 1
ATOM 2553 C C . PHE A 1 324 ? -15.296 -4.198 3.838 1.00 84.06 324 PHE A C 1
ATOM 2555 O O . PHE A 1 324 ? -16.010 -3.752 4.738 1.00 84.06 324 PHE A O 1
ATOM 2562 N N . LEU A 1 325 ? -14.259 -3.504 3.354 1.00 79.56 325 LEU A N 1
ATOM 2563 C CA . LEU A 1 325 ? -13.971 -2.146 3.781 1.00 79.56 325 LEU A CA 1
ATOM 2564 C C . LEU A 1 325 ? -14.831 -1.110 3.058 1.00 79.56 325 LEU A C 1
ATOM 2566 O O . LEU A 1 325 ? -15.165 -0.084 3.640 1.00 79.56 325 LEU A O 1
ATOM 2570 N N . HIS A 1 326 ? -15.218 -1.320 1.815 1.00 73.06 326 HIS A N 1
ATOM 2571 C CA . HIS A 1 326 ? -15.904 -0.267 1.067 1.00 73.06 326 HIS A CA 1
ATOM 2572 C C . HIS A 1 326 ? -17.336 -0.623 0.683 1.00 73.06 326 HIS A C 1
ATOM 2574 O O . HIS A 1 326 ? -18.137 0.285 0.472 1.00 73.06 326 HIS A O 1
ATOM 2580 N N . ASP A 1 327 ? -17.691 -1.904 0.679 1.00 72.00 327 ASP A N 1
ATOM 2581 C CA . ASP A 1 327 ? -19.066 -2.334 0.489 1.00 72.00 327 ASP A CA 1
ATOM 2582 C C . ASP A 1 327 ? -19.833 -2.333 1.821 1.00 72.00 327 ASP A C 1
ATOM 2584 O O . ASP A 1 327 ? -19.792 -3.272 2.621 1.00 72.00 327 ASP A O 1
ATOM 2588 N N . LEU A 1 328 ? -20.570 -1.243 2.048 1.00 64.25 328 LEU A N 1
ATOM 2589 C CA . LEU A 1 328 ? -21.427 -1.058 3.222 1.00 64.25 328 LEU A CA 1
ATOM 2590 C C . LEU A 1 328 ? -22.557 -2.097 3.306 1.00 64.25 328 LEU A C 1
ATOM 2592 O O . LEU A 1 328 ? -23.091 -2.324 4.395 1.00 64.25 328 LEU A O 1
ATOM 2596 N N . SER A 1 329 ? -22.931 -2.735 2.190 1.00 61.53 329 SER A N 1
ATOM 2597 C CA . SER A 1 329 ? -23.992 -3.748 2.177 1.00 61.53 329 SER A CA 1
ATOM 2598 C C . SER A 1 329 ? -23.598 -5.019 2.933 1.00 61.53 329 SER A C 1
ATOM 2600 O O . SER A 1 329 ? -24.472 -5.710 3.458 1.00 61.53 329 SER A O 1
ATOM 2602 N N . LEU A 1 330 ? -22.293 -5.272 3.082 1.00 64.88 330 LEU A N 1
ATOM 2603 C CA . LEU A 1 330 ? -21.760 -6.430 3.798 1.00 64.88 330 LEU A CA 1
ATOM 2604 C C . LEU A 1 330 ? -21.932 -6.335 5.320 1.00 64.88 330 LEU A C 1
ATOM 2606 O O . LEU A 1 330 ? -21.700 -7.321 6.015 1.00 64.88 330 LEU A O 1
ATOM 2610 N N . GLN A 1 331 ? -22.327 -5.168 5.854 1.00 67.75 331 GLN A N 1
ATOM 2611 C CA . GLN A 1 331 ? -22.503 -4.929 7.295 1.00 67.75 331 GLN A CA 1
ATOM 2612 C C . GLN A 1 331 ? -21.321 -5.465 8.126 1.00 67.75 331 GLN A C 1
ATOM 2614 O O . GLN A 1 331 ? -21.495 -6.080 9.185 1.00 67.75 331 GLN A O 1
ATOM 2619 N N . SER A 1 332 ? -20.097 -5.276 7.621 1.00 74.56 332 SER A N 1
ATOM 2620 C CA . SER A 1 332 ? -18.917 -5.802 8.296 1.00 74.56 332 SER A CA 1
ATOM 2621 C C . SER A 1 332 ? -18.724 -5.099 9.635 1.00 74.56 332 SER A C 1
ATOM 2623 O O . SER A 1 332 ? -18.582 -3.880 9.716 1.00 74.56 332 SER A O 1
ATOM 2625 N N . LYS A 1 333 ? -18.663 -5.901 10.694 1.00 76.38 333 LYS A N 1
ATOM 2626 C CA . LYS A 1 333 ? -18.329 -5.489 12.052 1.00 76.38 333 LYS A CA 1
ATOM 2627 C C . LYS A 1 333 ? -16.829 -5.272 12.225 1.00 76.38 333 LYS A C 1
ATOM 2629 O O . LYS A 1 333 ? -16.422 -4.695 13.223 1.00 76.38 333 LYS A O 1
ATOM 2634 N N . LEU A 1 334 ? -16.002 -5.711 11.274 1.00 80.12 334 LEU A N 1
ATOM 2635 C CA . LEU A 1 334 ? -14.561 -5.457 11.277 1.00 80.12 334 LEU A CA 1
ATOM 2636 C C . LEU A 1 334 ? -14.249 -4.057 10.759 1.00 80.12 334 LEU A C 1
ATOM 2638 O O . LEU A 1 334 ? -13.426 -3.346 11.332 1.00 80.12 334 LEU A O 1
ATOM 2642 N N . MET A 1 335 ? -14.922 -3.663 9.673 1.00 76.81 335 MET A N 1
ATOM 2643 C CA . MET A 1 335 ? -14.667 -2.428 8.933 1.00 76.81 335 MET A CA 1
ATOM 2644 C C . MET A 1 335 ? -14.497 -1.179 9.816 1.00 76.81 335 MET A C 1
ATOM 2646 O O . MET A 1 335 ? -13.585 -0.403 9.510 1.00 76.81 335 MET A O 1
ATOM 2650 N N . PRO A 1 336 ? -15.321 -0.954 10.859 1.00 72.75 336 PRO A N 1
ATOM 2651 C CA . PRO A 1 336 ? -15.238 0.249 11.676 1.00 72.75 336 PRO A CA 1
ATOM 2652 C C . PRO A 1 336 ? -13.875 0.375 12.364 1.00 72.75 336 PRO A C 1
ATOM 2654 O O . PRO A 1 336 ? -13.315 1.463 12.433 1.00 72.75 336 PRO A O 1
ATOM 2657 N N . TYR A 1 337 ? -13.269 -0.736 12.786 1.00 76.00 337 TYR A N 1
ATOM 2658 C CA . TYR A 1 337 ? -11.977 -0.740 13.482 1.00 76.00 337 TYR A CA 1
ATOM 2659 C C . TYR A 1 337 ? -10.775 -0.412 12.586 1.00 76.00 337 TYR A C 1
ATOM 2661 O O . TYR A 1 337 ? -9.642 -0.358 13.069 1.00 76.00 337 TYR A O 1
ATOM 2669 N N . PHE A 1 338 ? -10.994 -0.186 11.290 1.00 78.25 338 PHE A N 1
ATOM 2670 C CA . PHE A 1 338 ? -9.927 0.185 10.380 1.00 78.25 338 PHE A CA 1
ATOM 2671 C C . PHE A 1 338 ? -9.354 1.566 10.713 1.00 78.25 338 PHE A C 1
ATOM 2673 O O . PHE A 1 338 ? -10.032 2.592 10.647 1.00 78.25 338 PHE A O 1
ATOM 2680 N N . ASP A 1 339 ? -8.054 1.598 10.980 1.00 74.12 339 ASP A N 1
ATOM 2681 C CA . ASP A 1 339 ? -7.291 2.824 11.163 1.00 74.12 339 ASP A CA 1
ATOM 2682 C C . ASP A 1 339 ? -6.285 3.003 10.020 1.00 74.12 339 ASP A C 1
ATOM 2684 O O . ASP A 1 339 ? -5.214 2.398 10.030 1.00 74.12 339 ASP A O 1
ATOM 2688 N N . GLY A 1 340 ? -6.617 3.847 9.039 1.00 73.69 340 GLY A N 1
ATOM 2689 C CA . GLY A 1 340 ? -5.753 4.099 7.882 1.00 73.69 340 GLY A CA 1
ATOM 2690 C C . GLY A 1 340 ? -4.384 4.701 8.222 1.00 73.69 340 GLY A C 1
ATOM 2691 O O . GLY A 1 340 ? -3.445 4.520 7.448 1.00 73.69 340 GLY A O 1
ATOM 2692 N N . ASP A 1 341 ? -4.236 5.351 9.382 1.00 72.62 341 ASP A N 1
ATOM 2693 C CA . ASP A 1 341 ? -2.943 5.878 9.841 1.00 72.62 341 ASP A CA 1
ATOM 2694 C C . ASP A 1 341 ? -2.039 4.757 10.375 1.00 72.62 341 ASP A C 1
ATOM 2696 O O . ASP A 1 341 ? -0.812 4.830 10.287 1.00 72.62 341 ASP A O 1
ATOM 2700 N N . ARG A 1 342 ? -2.647 3.690 10.907 1.00 76.81 342 ARG A N 1
ATOM 2701 C CA . ARG A 1 342 ? -1.951 2.510 11.432 1.00 76.81 342 ARG A CA 1
ATOM 2702 C C . ARG A 1 342 ? -1.686 1.470 10.344 1.00 76.81 342 ARG A C 1
ATOM 2704 O O . ARG A 1 342 ? -0.587 0.919 10.263 1.00 76.81 342 ARG A O 1
ATOM 2711 N N . TYR A 1 343 ? -2.690 1.209 9.516 1.00 85.06 343 TYR A N 1
ATOM 2712 C CA . TYR A 1 343 ? -2.670 0.245 8.417 1.00 85.06 343 TYR A CA 1
ATOM 2713 C C . TYR A 1 343 ? -2.456 0.988 7.094 1.00 85.06 343 TYR A C 1
ATOM 2715 O O . TYR A 1 343 ? -3.301 1.006 6.195 1.00 85.06 343 TYR A O 1
ATOM 2723 N N . PHE A 1 344 ? -1.326 1.695 7.018 1.00 85.31 344 PHE A N 1
ATOM 2724 C CA . PHE A 1 344 ? -1.044 2.628 5.930 1.00 85.31 344 PHE A CA 1
ATOM 2725 C C . PHE A 1 344 ? -0.898 1.929 4.572 1.00 85.31 344 PHE A C 1
ATOM 2727 O O . PHE A 1 344 ? -1.164 2.572 3.556 1.00 85.31 344 PHE A O 1
ATOM 2734 N N . GLN A 1 345 ? -0.462 0.659 4.518 1.00 90.44 345 GLN A N 1
ATOM 2735 C CA . GLN A 1 345 ? -0.374 -0.072 3.252 1.00 90.44 345 GLN A CA 1
ATOM 2736 C C . GLN A 1 345 ? -1.779 -0.414 2.768 1.00 90.44 345 GLN A C 1
ATOM 2738 O O . GLN A 1 345 ? -2.092 -0.176 1.608 1.00 90.44 345 GLN A O 1
ATOM 2743 N N . THR A 1 346 ? -2.650 -0.860 3.670 1.00 90.75 346 THR A N 1
ATOM 2744 C CA . THR A 1 346 ? -4.075 -1.079 3.392 1.00 90.75 346 THR A CA 1
ATOM 2745 C C . THR A 1 346 ? -4.743 0.197 2.875 1.00 90.75 346 THR A C 1
ATOM 2747 O O . THR A 1 346 ? -5.383 0.187 1.825 1.00 90.75 346 THR A O 1
ATOM 2750 N N . ALA A 1 347 ? -4.519 1.334 3.543 1.00 85.88 347 ALA A N 1
ATOM 2751 C CA . ALA A 1 347 ? -5.012 2.633 3.082 1.00 85.88 347 ALA A CA 1
ATOM 2752 C C . ALA A 1 347 ? -4.424 3.039 1.718 1.00 85.88 347 ALA A C 1
ATOM 2754 O O . ALA A 1 347 ? -5.112 3.639 0.892 1.00 85.88 347 ALA A O 1
ATOM 2755 N N . ALA A 1 348 ? -3.152 2.711 1.467 1.00 88.12 348 ALA A N 1
ATOM 2756 C CA . ALA A 1 348 ? -2.512 2.963 0.185 1.00 88.12 348 ALA A CA 1
ATOM 2757 C C . ALA A 1 348 ? -3.129 2.119 -0.937 1.00 88.12 348 ALA A C 1
ATOM 2759 O O . ALA A 1 348 ? -3.350 2.672 -2.005 1.00 88.12 348 ALA A O 1
ATOM 2760 N N . TYR A 1 349 ? -3.463 0.847 -0.707 1.00 90.31 349 TYR A N 1
ATOM 2761 C CA . TYR A 1 349 ? -4.149 0.008 -1.697 1.00 90.31 349 TYR A CA 1
ATOM 2762 C C . TYR A 1 349 ? -5.541 0.535 -2.042 1.00 90.31 349 TYR A C 1
ATOM 2764 O O . TYR A 1 349 ? -5.837 0.711 -3.221 1.00 90.31 349 TYR A O 1
ATOM 2772 N N . LEU A 1 350 ? -6.353 0.870 -1.031 1.00 86.19 350 LEU A N 1
ATOM 2773 C CA . LEU A 1 350 ? -7.677 1.467 -1.249 1.00 86.19 350 LEU A CA 1
ATOM 2774 C C . LEU A 1 350 ? -7.584 2.712 -2.141 1.00 86.19 350 LEU A C 1
ATOM 2776 O O . LEU A 1 350 ? -8.344 2.852 -3.092 1.00 86.19 350 LEU A O 1
ATOM 2780 N N . LYS A 1 351 ? -6.611 3.590 -1.875 1.00 85.06 351 LYS A N 1
ATOM 2781 C CA . LYS A 1 351 ? -6.443 4.837 -2.627 1.00 85.06 351 LYS A CA 1
ATOM 2782 C C . LYS A 1 351 ? -5.798 4.652 -4.003 1.00 85.06 351 LYS A C 1
ATOM 2784 O O . LYS A 1 351 ? -6.210 5.309 -4.950 1.00 85.06 351 LYS A O 1
ATOM 2789 N N . ILE A 1 352 ? -4.725 3.870 -4.088 1.00 84.94 352 ILE A N 1
ATOM 2790 C CA . ILE A 1 352 ? -3.855 3.798 -5.272 1.00 84.94 352 ILE A CA 1
ATOM 2791 C C . ILE A 1 352 ? -4.356 2.747 -6.253 1.00 84.94 352 ILE A C 1
ATOM 2793 O O . ILE A 1 352 ? -4.428 3.048 -7.436 1.00 84.94 352 ILE A O 1
ATOM 2797 N N . GLU A 1 353 ? -4.680 1.540 -5.782 1.00 82.12 353 GLU A N 1
ATOM 2798 C CA . GLU A 1 353 ? -5.122 0.461 -6.674 1.00 82.12 353 GLU A CA 1
ATOM 2799 C C . GLU A 1 353 ? -6.629 0.513 -6.909 1.00 82.12 353 GLU A C 1
ATOM 2801 O O . GLU A 1 353 ? -7.060 0.396 -8.050 1.00 82.12 353 GLU A O 1
ATOM 2806 N N . LEU A 1 354 ? -7.429 0.748 -5.862 1.00 82.19 354 LEU A N 1
ATOM 2807 C CA . LEU A 1 354 ? -8.893 0.697 -5.991 1.00 82.19 354 LEU A CA 1
ATOM 2808 C C . LEU A 1 354 ? -9.534 2.057 -6.290 1.00 82.19 354 LEU A C 1
ATOM 2810 O O . LEU A 1 354 ? -10.715 2.123 -6.616 1.00 82.19 354 LEU A O 1
ATOM 2814 N N . ASN A 1 355 ? -8.770 3.151 -6.188 1.00 83.19 355 ASN A N 1
ATOM 2815 C CA . ASN A 1 355 ? -9.264 4.523 -6.343 1.00 83.19 355 ASN A CA 1
ATOM 2816 C C . ASN A 1 355 ? -10.495 4.831 -5.458 1.00 83.19 355 ASN A C 1
ATOM 2818 O O . ASN A 1 355 ? -11.429 5.525 -5.863 1.00 83.19 355 ASN A O 1
ATOM 2822 N N . LEU A 1 356 ? -10.494 4.301 -4.236 1.00 76.31 356 LEU A N 1
ATOM 2823 C CA . LEU A 1 356 ? -11.545 4.491 -3.246 1.00 76.31 356 LEU A CA 1
ATOM 2824 C C . LEU A 1 356 ? -11.087 5.490 -2.182 1.00 76.31 356 LEU A C 1
ATOM 2826 O O . LEU A 1 356 ? -10.096 5.278 -1.478 1.00 76.31 356 LEU A O 1
ATOM 2830 N N . GLU A 1 357 ? -11.847 6.572 -2.023 1.00 65.50 357 GLU A N 1
ATOM 2831 C CA . GLU A 1 357 ? -11.772 7.419 -0.837 1.00 65.50 357 GLU A CA 1
ATOM 2832 C C . GLU A 1 357 ? -12.753 6.883 0.198 1.00 65.50 357 GLU A C 1
ATOM 2834 O O . GLU A 1 357 ? -13.955 6.800 -0.045 1.00 65.50 357 GLU A O 1
ATOM 2839 N N . ARG A 1 358 ? -12.245 6.491 1.365 1.00 57.84 358 ARG A N 1
ATOM 2840 C CA . ARG A 1 358 ? -13.108 6.012 2.438 1.00 57.84 358 ARG A CA 1
ATOM 2841 C C . ARG A 1 358 ? -13.521 7.196 3.313 1.00 57.84 358 ARG A C 1
ATOM 2843 O O . ARG A 1 358 ? -12.632 7.826 3.894 1.00 57.84 358 ARG A O 1
ATOM 2850 N N . PRO A 1 359 ? -14.820 7.500 3.461 1.00 48.22 359 PRO A N 1
ATOM 2851 C CA . PRO A 1 359 ? -15.249 8.498 4.424 1.00 48.22 359 PRO A CA 1
ATOM 2852 C C . PRO A 1 359 ? -15.070 7.911 5.826 1.00 48.22 359 PRO A C 1
ATOM 2854 O O . PRO A 1 359 ? -15.756 6.971 6.220 1.00 48.22 359 PRO A O 1
ATOM 2857 N N . ASN A 1 360 ? -14.107 8.436 6.582 1.00 55.09 360 ASN A N 1
ATOM 2858 C CA . ASN A 1 360 ? -14.116 8.289 8.031 1.00 55.09 360 ASN A CA 1
ATOM 2859 C C . ASN A 1 360 ? -14.968 9.445 8.578 1.00 55.09 360 ASN A C 1
ATOM 2861 O O . ASN A 1 360 ? -14.489 10.577 8.518 1.00 55.09 360 ASN A O 1
ATOM 2865 N N . PRO A 1 361 ? -16.191 9.205 9.089 1.00 49.50 361 PRO A N 1
ATOM 2866 C CA . PRO A 1 361 ? -17.065 10.280 9.571 1.00 49.50 361 PRO A CA 1
ATOM 2867 C C . PRO A 1 361 ? -16.522 10.972 10.835 1.00 49.50 361 PRO A C 1
ATOM 2869 O O . PRO A 1 361 ? -16.946 12.073 11.170 1.00 49.50 361 PRO A O 1
ATOM 2872 N N . PHE A 1 362 ? -15.554 10.360 11.530 1.00 54.50 362 PHE A N 1
ATOM 2873 C CA . PHE A 1 362 ? -14.874 10.939 12.693 1.00 54.50 362 PHE A CA 1
ATOM 2874 C C . PHE A 1 362 ? -13.350 10.816 12.545 1.00 54.50 362 PHE A C 1
ATOM 2876 O O . PHE A 1 362 ? -12.699 10.067 13.279 1.00 54.50 362 PHE A O 1
ATOM 2883 N N . PRO A 1 363 ? -12.733 11.550 11.603 1.00 60.09 363 PRO A N 1
ATOM 2884 C CA . PRO A 1 363 ? -11.303 11.444 11.375 1.00 60.09 363 PRO A CA 1
ATOM 2885 C C . PRO A 1 363 ? -10.519 12.088 12.526 1.00 60.09 363 PRO A C 1
ATOM 2887 O O . PRO A 1 363 ? -10.808 13.208 12.949 1.00 60.09 363 PRO A O 1
ATOM 2890 N N . GLY A 1 364 ? -9.483 11.390 12.991 1.00 67.50 364 GLY A N 1
ATOM 2891 C CA . GLY A 1 364 ? -8.537 11.891 13.991 1.00 67.50 364 GLY A CA 1
ATOM 2892 C C . GLY A 1 364 ? -8.939 11.661 15.451 1.00 67.50 364 GLY A C 1
ATOM 2893 O O . GLY A 1 364 ? -9.809 10.848 15.762 1.00 67.50 364 GLY A O 1
ATOM 2894 N N . LEU A 1 365 ? -8.231 12.349 16.350 1.00 75.44 365 LEU A N 1
ATOM 2895 C CA . LEU A 1 365 ? -8.487 12.318 17.788 1.00 75.44 365 LEU A CA 1
ATOM 2896 C C . LEU A 1 365 ? -9.667 13.220 18.151 1.00 75.44 365 LEU A C 1
ATOM 2898 O O . LEU A 1 365 ? -9.893 14.259 17.534 1.00 75.44 365 LEU A O 1
ATOM 2902 N N . HIS A 1 366 ? -10.376 12.832 19.199 1.00 77.12 366 HIS A N 1
ATOM 2903 C CA . HIS A 1 366 ? -11.524 13.511 19.771 1.00 77.12 366 HIS A CA 1
ATOM 2904 C C . HIS A 1 366 ? -11.336 13.656 21.275 1.00 77.12 366 HIS A C 1
ATOM 2906 O O . HIS A 1 366 ? -10.777 12.790 21.959 1.00 77.12 366 HIS A O 1
ATOM 2912 N N . CYS A 1 367 ? -11.825 14.774 21.784 1.00 76.94 367 CYS A N 1
ATOM 2913 C CA . CYS A 1 367 ? -11.957 15.031 23.204 1.00 76.94 367 CYS A CA 1
ATOM 2914 C C . CYS A 1 367 ? -13.381 14.644 23.610 1.00 76.94 367 CYS A C 1
ATOM 2916 O O . CYS A 1 367 ? -14.342 14.996 22.922 1.00 76.94 367 CYS A O 1
ATOM 2918 N N . ILE A 1 368 ? -13.508 13.889 24.699 1.00 78.44 368 ILE A N 1
ATOM 2919 C CA . ILE A 1 368 ? -14.795 13.519 25.289 1.00 78.44 368 ILE A CA 1
ATOM 2920 C C . ILE A 1 368 ? -14.833 14.180 26.660 1.00 78.44 368 ILE A C 1
ATOM 2922 O O . ILE A 1 368 ? -14.201 13.707 27.606 1.00 78.44 368 ILE A O 1
ATOM 2926 N N . ASP A 1 369 ? -15.552 15.291 26.741 1.00 75.12 369 ASP A N 1
ATOM 2927 C CA . ASP A 1 369 ? -15.491 16.206 27.874 1.00 75.12 369 ASP A CA 1
ATOM 2928 C C . ASP A 1 369 ? -16.814 16.161 28.648 1.00 75.12 369 ASP A C 1
ATOM 2930 O O . ASP A 1 369 ? -17.840 16.607 28.120 1.00 75.12 369 ASP A O 1
ATOM 2934 N N . PRO A 1 370 ? -16.843 15.622 29.883 1.00 65.19 370 PRO A N 1
ATOM 2935 C CA . PRO A 1 370 ? -18.024 15.727 30.740 1.00 65.19 370 PRO A CA 1
ATOM 2936 C C . PRO A 1 370 ? -18.314 17.181 31.154 1.00 65.19 370 PRO A C 1
ATOM 2938 O O . PRO A 1 370 ? -19.465 17.512 31.439 1.00 65.19 370 PRO A O 1
ATOM 2941 N N . ASP A 1 371 ? -17.291 18.044 31.172 1.00 66.38 371 ASP A N 1
ATOM 2942 C CA . ASP A 1 371 ? -17.383 19.488 31.396 1.00 66.38 371 ASP A CA 1
ATOM 2943 C C . ASP A 1 371 ? -16.191 20.234 30.756 1.00 66.38 371 ASP A C 1
ATOM 2945 O O . ASP A 1 371 ? -15.270 19.624 30.223 1.00 66.38 371 ASP A O 1
ATOM 2949 N N . ASP A 1 372 ? -16.191 21.570 30.797 1.00 66.25 372 ASP A N 1
ATOM 2950 C CA . ASP A 1 372 ? -15.149 22.387 30.152 1.00 66.25 372 ASP A CA 1
ATOM 2951 C C . ASP A 1 372 ? -13.773 22.326 30.849 1.00 66.25 372 ASP A C 1
ATOM 2953 O O . ASP A 1 372 ? -12.816 22.925 30.353 1.00 66.25 372 ASP A O 1
ATOM 2957 N N . THR A 1 373 ? -13.650 21.615 31.976 1.00 62.69 373 THR A N 1
ATOM 2958 C CA . THR A 1 373 ? -12.440 21.574 32.817 1.00 62.69 373 THR A CA 1
ATOM 2959 C C . THR A 1 373 ? -11.707 20.240 32.715 1.00 62.69 373 THR A C 1
ATOM 2961 O O . THR A 1 373 ? -10.480 20.201 32.835 1.00 62.69 373 THR A O 1
ATOM 2964 N N . TYR A 1 374 ? -12.429 19.155 32.453 1.00 65.38 374 TYR A N 1
ATOM 2965 C CA . TYR A 1 374 ? -11.864 17.819 32.448 1.00 65.38 374 TYR A CA 1
ATOM 2966 C C . TYR A 1 374 ? -12.180 17.027 31.181 1.00 65.38 374 TYR A C 1
ATOM 2968 O O . TYR A 1 374 ? -13.235 17.192 30.578 1.00 65.38 374 TYR A O 1
ATOM 2976 N N . SER A 1 375 ? -11.283 16.105 30.827 1.00 65.00 375 SER A N 1
ATOM 2977 C CA . SER A 1 375 ? -11.496 15.136 29.753 1.00 65.00 375 SER A CA 1
ATOM 2978 C C . SER A 1 375 ? -11.588 13.720 30.300 1.00 65.00 375 SER A C 1
ATOM 2980 O O . SER A 1 375 ? -11.033 13.387 31.352 1.00 65.00 375 SER A O 1
ATOM 2982 N N . PHE A 1 376 ? -12.242 12.856 29.539 1.00 66.75 376 PHE A N 1
ATOM 2983 C CA . PHE A 1 376 ? -12.199 11.425 29.768 1.00 66.75 376 PHE A CA 1
ATOM 2984 C C . PHE A 1 376 ? -10.759 10.897 29.635 1.00 66.75 376 PHE A C 1
ATOM 2986 O O . PHE A 1 376 ? -10.042 11.257 28.702 1.00 66.75 376 PHE A O 1
ATOM 2993 N N . GLY A 1 377 ? -10.327 10.062 30.575 1.00 68.44 377 GLY A N 1
ATOM 2994 C CA . GLY A 1 377 ? -9.004 9.438 30.626 1.00 68.44 377 GLY A CA 1
ATOM 2995 C C . GLY A 1 377 ? -9.096 8.040 31.234 1.00 68.44 377 GLY A C 1
ATOM 2996 O O . GLY A 1 377 ? -10.186 7.486 31.357 1.00 68.44 377 GLY A O 1
ATOM 2997 N N . TRP A 1 378 ? -7.977 7.449 31.643 1.00 68.62 378 TRP A N 1
ATOM 2998 C CA . TRP A 1 378 ? -7.971 6.156 32.336 1.00 68.62 378 TRP A CA 1
ATOM 2999 C C . TRP A 1 378 ? -6.771 6.039 33.281 1.00 68.62 378 TRP A C 1
ATOM 3001 O O . TRP A 1 378 ? -5.770 6.736 33.119 1.00 68.62 378 TRP A O 1
ATOM 3011 N N . VAL A 1 379 ? -6.896 5.194 34.306 1.00 67.12 379 VAL A N 1
ATOM 3012 C CA . VAL A 1 379 ? -5.827 4.909 35.273 1.00 67.12 379 VAL A CA 1
ATOM 3013 C C . VAL A 1 379 ? -5.749 3.411 35.520 1.00 67.12 379 VAL A C 1
ATOM 3015 O O . VAL A 1 379 ? -6.760 2.738 35.739 1.00 67.12 379 VAL A O 1
ATOM 3018 N N . LYS A 1 380 ? -4.519 2.893 35.524 1.00 63.09 380 LYS A N 1
ATOM 3019 C CA . LYS A 1 380 ? -4.228 1.559 36.039 1.00 63.09 380 LYS A CA 1
ATOM 3020 C C . LYS A 1 380 ? -4.216 1.626 37.562 1.00 63.09 380 LYS A C 1
ATOM 3022 O O . LYS A 1 380 ? -3.412 2.350 38.145 1.00 63.09 380 LYS A O 1
ATOM 3027 N N . GLN A 1 381 ? -5.130 0.912 38.204 1.00 60.78 381 GLN A N 1
ATOM 3028 C CA . GLN A 1 381 ? -5.183 0.859 39.657 1.00 60.78 381 GLN A CA 1
ATOM 3029 C C . GLN A 1 381 ? -4.520 -0.414 40.167 1.00 60.78 381 GLN A C 1
ATOM 3031 O O . GLN A 1 381 ? -5.133 -1.479 40.230 1.00 60.78 381 GLN A O 1
ATOM 3036 N N . ASP A 1 382 ? -3.259 -0.278 40.556 1.00 48.66 382 ASP A N 1
ATOM 3037 C CA . ASP A 1 382 ? -2.547 -1.325 41.272 1.00 48.66 382 ASP A CA 1
ATOM 3038 C C . ASP A 1 382 ? -2.980 -1.283 42.757 1.00 48.66 382 ASP A C 1
ATOM 3040 O O . ASP A 1 382 ? -2.951 -0.226 43.387 1.00 48.66 382 ASP A O 1
ATOM 3044 N N . GLY A 1 383 ? -3.427 -2.415 43.322 1.00 46.56 383 GLY A N 1
ATOM 3045 C CA . GLY A 1 383 ? -3.700 -2.550 44.768 1.00 46.56 383 GLY A CA 1
ATOM 3046 C C . GLY A 1 383 ? -5.160 -2.727 45.217 1.00 46.56 383 GLY A C 1
ATOM 3047 O O . GLY A 1 383 ? -5.410 -2.791 46.420 1.00 46.56 383 GLY A O 1
ATOM 3048 N N . LEU A 1 384 ? -6.133 -2.847 44.307 1.00 51.06 384 LEU A N 1
ATOM 3049 C CA . LEU A 1 384 ? -7.490 -3.281 44.678 1.00 51.06 384 LEU A CA 1
ATOM 3050 C C . LEU A 1 384 ? -7.554 -4.796 44.915 1.00 51.06 384 LEU A C 1
ATOM 3052 O O . LEU A 1 384 ? -6.797 -5.550 44.311 1.00 51.06 384 LEU A O 1
ATOM 3056 N N . ASN A 1 385 ? -8.466 -5.240 45.788 1.00 47.44 385 ASN A N 1
ATOM 3057 C CA . ASN A 1 385 ? -8.692 -6.659 46.065 1.00 47.44 385 ASN A CA 1
ATOM 3058 C C . ASN A 1 385 ? -10.185 -7.021 45.860 1.00 47.44 385 ASN A C 1
ATOM 3060 O O . ASN A 1 385 ? -11.035 -6.549 46.625 1.00 47.44 385 ASN A O 1
ATOM 3064 N N . PRO A 1 386 ? -10.543 -7.821 44.835 1.00 53.41 386 PRO A N 1
ATOM 3065 C CA . PRO A 1 386 ? -9.648 -8.424 43.846 1.00 53.41 386 PRO A CA 1
ATOM 3066 C C . PRO A 1 386 ? -9.009 -7.372 42.919 1.00 53.41 386 PRO A C 1
ATOM 3068 O O . PRO A 1 386 ? -9.615 -6.315 42.702 1.00 53.41 386 PRO A O 1
ATOM 3071 N N . PRO A 1 387 ? -7.798 -7.642 42.396 1.00 55.78 387 PRO A N 1
ATOM 3072 C CA . PRO A 1 387 ? -7.159 -6.773 41.416 1.00 55.78 387 PRO A CA 1
ATOM 3073 C C . PRO A 1 387 ? -8.070 -6.629 40.199 1.00 55.78 387 PRO A C 1
ATOM 3075 O O . PRO A 1 387 ? -8.695 -7.598 39.764 1.00 55.78 387 PRO A O 1
ATOM 3078 N N . MET A 1 388 ? -8.188 -5.406 39.684 1.00 60.88 388 MET A N 1
ATOM 3079 C CA . MET A 1 388 ? -8.948 -5.174 38.457 1.00 60.88 388 MET A CA 1
ATOM 3080 C C . MET A 1 388 ? -8.219 -5.844 37.293 1.00 60.88 388 MET A C 1
ATOM 3082 O O . MET A 1 388 ? -6.998 -5.721 37.185 1.00 60.88 388 MET A O 1
ATOM 3086 N N . LEU A 1 389 ? -8.967 -6.533 36.429 1.00 63.31 389 LEU A N 1
ATOM 3087 C CA . LEU A 1 389 ? -8.421 -7.122 35.205 1.00 63.31 389 LEU A CA 1
ATOM 3088 C C . LEU A 1 389 ? -7.988 -6.032 34.215 1.00 63.31 389 LEU A C 1
ATOM 3090 O O . LEU A 1 389 ? -6.963 -6.175 33.549 1.00 63.31 389 LEU A O 1
ATOM 3094 N N . HIS A 1 390 ? -8.723 -4.916 34.181 1.00 71.44 390 HIS A N 1
ATOM 3095 C CA . HIS A 1 390 ? -8.583 -3.857 33.184 1.00 71.44 390 HIS A CA 1
ATOM 3096 C C . HIS A 1 390 ? -8.397 -2.465 33.817 1.00 71.44 390 HIS A C 1
ATOM 3098 O O . HIS A 1 390 ? -8.906 -2.213 34.916 1.00 71.44 390 HIS A O 1
ATOM 3104 N N . PRO A 1 391 ? -7.684 -1.528 33.156 1.00 71.19 391 PRO A N 1
ATOM 3105 C CA . PRO A 1 391 ? -7.632 -0.140 33.584 1.00 71.19 391 PRO A CA 1
ATOM 3106 C C . PRO A 1 391 ? -9.024 0.461 33.568 1.00 71.19 391 PRO A C 1
ATOM 3108 O O . PRO A 1 391 ? -9.846 0.159 32.702 1.00 71.19 391 PRO A O 1
ATOM 3111 N N . ILE A 1 392 ? -9.262 1.348 34.520 1.00 70.69 392 ILE A N 1
ATOM 3112 C CA . ILE A 1 392 ? -10.570 1.949 34.723 1.00 70.69 392 ILE A CA 1
ATOM 3113 C C . ILE A 1 392 ? -10.567 3.303 34.044 1.00 70.69 392 ILE A C 1
ATOM 3115 O O . ILE A 1 392 ? -9.615 4.079 34.182 1.00 70.69 392 ILE A O 1
ATOM 3119 N N . ALA A 1 393 ? -11.657 3.609 33.358 1.00 65.56 393 ALA A N 1
ATOM 3120 C CA . ALA A 1 393 ? -11.892 4.948 32.869 1.00 65.56 393 ALA A CA 1
ATOM 3121 C C . ALA A 1 393 ? -11.924 5.957 34.033 1.00 65.56 393 ALA A C 1
ATOM 3123 O O . ALA A 1 393 ? -12.612 5.753 35.032 1.00 65.56 393 ALA A O 1
ATOM 3124 N N . THR A 1 394 ? -11.192 7.060 33.912 1.00 63.78 394 THR A N 1
ATOM 3125 C CA . THR A 1 394 ? -11.160 8.156 34.885 1.00 63.78 394 THR A CA 1
ATOM 3126 C C . THR A 1 394 ? -11.403 9.497 34.195 1.00 63.78 394 THR A C 1
ATOM 3128 O O . THR A 1 394 ? -11.683 9.571 33.001 1.00 63.78 394 THR A O 1
ATOM 3131 N N . ILE A 1 395 ? -11.301 10.571 34.963 1.00 62.94 395 ILE A N 1
ATOM 3132 C CA . ILE A 1 395 ? -11.344 11.941 34.481 1.00 62.94 395 ILE A CA 1
ATOM 3133 C C . ILE A 1 395 ? -9.972 12.563 34.757 1.00 62.94 395 ILE A C 1
ATOM 3135 O O . ILE A 1 395 ? -9.494 12.536 35.892 1.00 62.94 395 ILE A O 1
ATOM 3139 N N . THR A 1 396 ? -9.330 13.113 33.730 1.00 59.84 396 THR A N 1
ATOM 3140 C CA . THR A 1 396 ? -8.016 13.761 33.836 1.00 59.84 396 THR A CA 1
ATOM 3141 C C . THR A 1 396 ? -8.093 15.224 33.393 1.00 59.84 396 THR A C 1
ATOM 3143 O O . THR A 1 396 ? -8.994 15.601 32.637 1.00 59.84 396 THR A O 1
ATOM 3146 N N . PRO A 1 397 ? -7.171 16.092 33.858 1.00 61.28 397 PRO A N 1
ATOM 3147 C CA . PRO A 1 397 ? -6.983 17.407 33.250 1.00 61.28 397 PRO A CA 1
ATOM 3148 C C . PRO A 1 397 ? -6.731 17.242 31.747 1.00 61.28 397 PRO A C 1
ATOM 3150 O O . PRO A 1 397 ? -5.952 16.365 31.365 1.00 61.28 397 PRO A O 1
ATOM 3153 N N . LYS A 1 398 ? -7.409 18.061 30.931 1.00 62.81 398 LYS A N 1
ATOM 3154 C CA . LYS A 1 398 ? -7.592 17.874 29.481 1.00 62.81 398 LYS A CA 1
ATOM 3155 C C . LYS A 1 398 ? -6.387 17.260 28.759 1.00 62.81 398 LYS A C 1
ATOM 3157 O O . LYS A 1 398 ? -5.365 17.916 28.571 1.00 62.81 398 LYS A O 1
ATOM 3162 N N . ARG A 1 399 ? -6.541 16.005 28.325 1.00 66.25 399 ARG A N 1
ATOM 3163 C CA . ARG A 1 399 ? -5.663 15.314 27.368 1.00 66.25 399 ARG A CA 1
ATOM 3164 C C . ARG A 1 399 ? -6.516 14.516 26.390 1.00 66.25 399 ARG A C 1
ATOM 3166 O O . ARG A 1 399 ? -7.013 13.435 26.714 1.00 66.25 399 ARG A O 1
ATOM 3173 N N . CYS A 1 400 ? -6.681 15.050 25.187 1.00 71.94 400 CYS A N 1
ATOM 3174 C CA . CYS A 1 400 ? -7.478 14.408 24.152 1.00 71.94 400 CYS A CA 1
ATOM 3175 C C . CYS A 1 400 ? -6.765 13.161 23.640 1.00 71.94 400 CYS A C 1
ATOM 3177 O O . CYS A 1 400 ? -5.625 13.208 23.190 1.00 71.94 400 CYS A O 1
ATOM 3179 N N . SER A 1 401 ? -7.429 12.022 23.780 1.00 78.25 401 SER A N 1
ATOM 3180 C CA . SER A 1 401 ? -6.789 10.724 23.595 1.00 78.25 401 SER A CA 1
ATOM 3181 C C . SER A 1 401 ? -7.781 9.652 23.165 1.00 78.25 401 SER A C 1
ATOM 3183 O O . SER A 1 401 ? -7.573 8.477 23.434 1.00 78.25 401 SER A O 1
ATOM 3185 N N . TRP A 1 402 ? -8.858 10.033 22.479 1.00 81.25 402 TRP A N 1
ATOM 3186 C CA . TRP A 1 402 ? -9.875 9.087 22.029 1.00 81.25 402 TRP A CA 1
ATOM 3187 C C . TRP A 1 402 ? -10.059 9.173 20.527 1.00 81.25 402 TRP A C 1
ATOM 3189 O O . TRP A 1 402 ? -10.093 10.259 19.967 1.00 81.25 402 TRP A O 1
ATOM 3199 N N . LYS A 1 403 ? -10.207 8.037 19.858 1.00 81.31 403 LYS A N 1
ATOM 3200 C CA . LYS A 1 403 ? -10.666 7.980 18.470 1.00 81.31 403 LYS A CA 1
ATOM 3201 C C . LYS A 1 403 ? -12.064 7.386 18.457 1.00 81.31 403 LYS A C 1
ATOM 3203 O O . LYS A 1 403 ? -12.283 6.313 19.016 1.00 81.31 403 LYS A O 1
ATOM 3208 N N . ILE A 1 404 ? -13.006 8.093 17.844 1.00 79.38 404 ILE A N 1
ATOM 3209 C CA . ILE A 1 404 ? -14.386 7.631 17.708 1.00 79.38 404 ILE A CA 1
ATOM 3210 C C . ILE A 1 404 ? -14.513 6.935 16.362 1.00 79.38 404 ILE A C 1
ATOM 3212 O O . ILE A 1 404 ? -14.086 7.452 15.334 1.00 79.38 404 ILE A O 1
ATOM 3216 N N . ILE A 1 405 ? -15.079 5.741 16.392 1.00 73.56 405 ILE A N 1
ATOM 3217 C CA . ILE A 1 405 ? -15.221 4.862 15.244 1.00 73.56 405 ILE A CA 1
ATOM 3218 C C . ILE A 1 405 ? -16.704 4.632 15.017 1.00 73.56 405 ILE A C 1
ATOM 3220 O O . ILE A 1 405 ? -17.355 4.057 15.882 1.00 73.56 405 ILE A O 1
ATOM 3224 N N . ALA A 1 406 ? -17.241 5.073 13.882 1.00 71.81 406 ALA A N 1
ATOM 3225 C CA . ALA A 1 406 ? -18.653 4.891 13.562 1.00 71.81 406 ALA A CA 1
ATOM 3226 C C . ALA A 1 406 ? -18.929 3.506 12.964 1.00 71.81 406 ALA A C 1
ATOM 3228 O O . ALA A 1 406 ? -18.238 3.064 12.049 1.00 71.81 406 ALA A O 1
ATOM 3229 N N . HIS A 1 407 ? -19.989 2.865 13.451 1.00 66.50 407 HIS A N 1
ATOM 3230 C CA . HIS A 1 407 ? -20.536 1.598 12.953 1.00 66.50 407 HIS A CA 1
ATOM 3231 C C . HIS A 1 407 ? -21.838 1.795 12.154 1.00 66.50 407 HIS A C 1
ATOM 3233 O O . HIS A 1 407 ? -22.400 0.834 11.638 1.00 66.50 407 HIS A O 1
ATOM 3239 N N . GLY A 1 408 ? -22.328 3.036 12.048 1.00 64.81 408 GLY A N 1
ATOM 3240 C CA . GLY A 1 408 ? -23.655 3.359 11.513 1.00 64.81 408 GLY A CA 1
ATOM 3241 C C . GLY A 1 408 ? -24.742 3.335 12.593 1.00 64.81 408 GLY A C 1
ATOM 3242 O O . GLY A 1 408 ? -24.494 2.932 13.723 1.00 64.81 408 GLY A O 1
ATOM 3243 N N . ASN A 1 409 ? -25.956 3.801 12.272 1.00 68.06 409 ASN A N 1
ATOM 3244 C CA . ASN A 1 409 ? -27.103 3.814 13.201 1.00 68.06 409 ASN A CA 1
ATOM 3245 C C . ASN A 1 409 ? -26.817 4.446 14.583 1.00 68.06 409 ASN A C 1
ATOM 3247 O O . ASN A 1 409 ? -27.302 3.952 15.600 1.00 68.06 409 ASN A O 1
ATOM 3251 N N . ASP A 1 410 ? -26.030 5.525 14.617 1.00 66.69 410 ASP A N 1
ATOM 3252 C CA . ASP A 1 410 ? -25.577 6.197 15.845 1.00 66.69 410 ASP A CA 1
ATOM 3253 C C . ASP A 1 410 ? -24.773 5.292 16.802 1.00 66.69 410 ASP A C 1
ATOM 3255 O O . ASP A 1 410 ? -24.676 5.589 17.993 1.00 66.69 410 ASP A O 1
ATOM 3259 N N . GLN A 1 411 ? -24.196 4.194 16.299 1.00 71.31 411 GLN A N 1
ATOM 3260 C CA . GLN A 1 411 ? -23.354 3.263 17.048 1.00 71.31 411 GLN A CA 1
ATOM 3261 C C . GLN A 1 411 ? -21.869 3.511 16.793 1.00 71.31 411 GLN A C 1
ATOM 3263 O O . GLN A 1 411 ? -21.439 3.790 15.671 1.00 71.31 411 GLN A O 1
ATOM 3268 N N . PHE A 1 412 ? -21.079 3.383 17.853 1.00 75.06 412 PHE A N 1
ATOM 3269 C CA . PHE A 1 412 ? -19.692 3.798 17.900 1.00 75.06 412 PHE A CA 1
ATOM 3270 C C . PHE A 1 412 ? -18.835 2.857 18.747 1.00 75.06 412 PHE A C 1
ATOM 3272 O O . PHE A 1 412 ? -19.260 2.367 19.790 1.00 75.06 412 PHE A O 1
ATOM 3279 N N . SER A 1 413 ? -17.582 2.671 18.350 1.00 79.00 413 SER A N 1
ATOM 3280 C CA . SER A 1 413 ? -16.520 2.255 19.266 1.00 79.00 413 SER A CA 1
ATOM 3281 C C . SER A 1 413 ? -15.682 3.466 19.650 1.00 79.00 413 SER A C 1
ATOM 3283 O O . SER A 1 413 ? -15.500 4.387 18.855 1.00 79.00 413 SER A O 1
ATOM 3285 N N . ILE A 1 414 ? -15.173 3.468 20.878 1.00 82.19 414 ILE A N 1
ATOM 3286 C CA . ILE A 1 414 ? -14.334 4.543 21.407 1.00 82.19 414 ILE A CA 1
ATOM 3287 C C . ILE A 1 414 ? -12.975 3.921 21.725 1.00 82.19 414 ILE A C 1
ATOM 3289 O O . ILE A 1 414 ? -12.882 3.048 22.581 1.00 82.19 414 ILE A O 1
ATOM 3293 N N . VAL A 1 415 ? -11.941 4.321 20.991 1.00 82.50 415 VAL A N 1
ATOM 3294 C CA . VAL A 1 415 ? -10.594 3.734 21.052 1.00 82.50 415 VAL A CA 1
ATOM 3295 C C . VAL A 1 415 ? -9.660 4.649 21.829 1.00 82.50 415 VAL A C 1
ATOM 3297 O O . VAL A 1 415 ? -9.573 5.838 21.523 1.00 82.50 415 VAL A O 1
ATOM 3300 N N . ASN A 1 416 ? -8.932 4.097 22.794 1.00 81.31 416 ASN A N 1
ATOM 3301 C CA . ASN A 1 416 ? -7.890 4.791 23.537 1.00 81.31 416 ASN A CA 1
ATOM 3302 C C . ASN A 1 416 ? -6.657 5.034 22.656 1.00 81.31 416 ASN A C 1
ATOM 3304 O O . ASN A 1 416 ? -6.071 4.113 22.094 1.00 81.31 416 ASN A O 1
ATOM 3308 N N . LYS A 1 417 ? -6.234 6.289 22.593 1.00 79.75 417 LYS A N 1
ATOM 3309 C CA . LYS A 1 417 ? -5.035 6.780 21.908 1.00 79.75 417 LYS A CA 1
ATOM 3310 C C . LYS A 1 417 ? -4.064 7.480 22.866 1.00 79.75 417 LYS A C 1
ATOM 3312 O O . LYS A 1 417 ? -3.128 8.142 22.424 1.00 79.75 417 LYS A O 1
ATOM 3317 N N . TYR A 1 418 ? -4.291 7.362 24.172 1.00 76.94 418 TYR A N 1
ATOM 3318 C CA . TYR A 1 418 ? -3.462 7.995 25.190 1.00 76.94 418 TYR A CA 1
ATOM 3319 C C . TYR A 1 418 ? -2.037 7.438 25.160 1.00 76.94 418 TYR A C 1
ATOM 3321 O O . TYR A 1 418 ? -1.855 6.230 25.269 1.00 76.94 418 TYR A O 1
ATOM 3329 N N . ASP A 1 419 ? -1.053 8.331 25.006 1.00 71.31 419 ASP A N 1
ATOM 3330 C CA . ASP A 1 419 ? 0.391 8.028 24.975 1.00 71.31 419 ASP A CA 1
ATOM 3331 C C . ASP A 1 419 ? 0.779 6.873 24.022 1.00 71.31 419 ASP A C 1
ATOM 3333 O O . ASP A 1 419 ? 1.743 6.133 24.218 1.00 71.31 419 ASP A O 1
ATOM 3337 N N . CYS A 1 420 ? 0.011 6.711 22.942 1.00 70.06 420 CYS A N 1
ATOM 3338 C CA . CYS A 1 420 ? 0.324 5.785 21.862 1.00 70.06 420 CYS A CA 1
ATOM 3339 C C . CYS A 1 420 ? 1.577 6.235 21.085 1.00 70.06 420 CYS A C 1
ATOM 3341 O O . CYS A 1 420 ? 1.698 7.422 20.772 1.00 70.06 420 CYS A O 1
ATOM 3343 N N . PRO A 1 421 ? 2.484 5.315 20.690 1.00 63.25 421 PRO A N 1
ATOM 3344 C CA . PRO A 1 421 ? 2.405 3.852 20.818 1.00 63.25 421 PRO A CA 1
ATOM 3345 C C . PRO A 1 421 ? 3.026 3.286 22.110 1.00 63.25 421 PRO A C 1
ATOM 3347 O O . PRO A 1 421 ? 3.160 2.074 22.234 1.00 63.25 421 PRO A O 1
ATOM 3350 N N . ASN A 1 422 ? 3.465 4.137 23.038 1.00 64.88 422 ASN A N 1
ATOM 3351 C CA . ASN A 1 422 ? 4.290 3.724 24.177 1.00 64.88 422 ASN A CA 1
ATOM 3352 C C . ASN A 1 422 ? 3.475 3.102 25.319 1.00 64.88 422 ASN A C 1
ATOM 3354 O O . ASN A 1 422 ? 4.031 2.414 26.174 1.00 64.88 422 ASN A O 1
ATOM 3358 N N . ASP A 1 423 ? 2.167 3.342 25.339 1.00 76.94 423 ASP A N 1
ATOM 3359 C CA . ASP A 1 423 ? 1.277 2.830 26.367 1.00 76.94 423 ASP A CA 1
ATOM 3360 C C . ASP A 1 423 ? 0.810 1.384 26.111 1.00 76.94 423 ASP A C 1
ATOM 3362 O O . ASP A 1 423 ? 0.399 1.017 25.009 1.00 76.94 423 ASP A O 1
ATOM 3366 N N . ALA A 1 424 ? 0.802 0.552 27.159 1.00 73.31 424 ALA A N 1
ATOM 3367 C CA . ALA A 1 424 ? 0.409 -0.860 27.073 1.00 73.31 424 ALA A CA 1
ATOM 3368 C C . ALA A 1 424 ? -1.076 -1.079 26.713 1.00 73.31 424 ALA A C 1
ATOM 3370 O O . ALA A 1 424 ? -1.447 -2.170 26.263 1.00 73.31 424 ALA A O 1
ATOM 3371 N N . TRP A 1 425 ? -1.912 -0.063 26.919 1.00 76.38 425 TRP A N 1
ATOM 3372 C CA . TRP A 1 425 ? -3.334 0.001 26.588 1.00 76.38 425 TRP A CA 1
ATOM 3373 C C . TRP A 1 425 ? -3.601 0.904 25.387 1.00 76.38 425 TRP A C 1
ATOM 3375 O O . TRP A 1 425 ? -4.758 1.235 25.113 1.00 76.38 425 TRP A O 1
ATOM 3385 N N . CYS A 1 426 ? -2.567 1.275 24.634 1.00 77.12 426 CYS A N 1
ATOM 3386 C CA . CYS A 1 426 ? -2.740 1.887 23.330 1.00 77.12 426 CYS A CA 1
ATOM 3387 C C . CYS A 1 426 ? -3.674 1.033 22.452 1.00 77.12 426 CYS A C 1
ATOM 3389 O O . CYS A 1 426 ? -3.574 -0.197 22.420 1.00 77.12 426 CYS A O 1
ATOM 3391 N N . ASP A 1 427 ? -4.608 1.691 21.766 1.00 75.31 427 ASP A N 1
ATOM 3392 C CA . ASP A 1 427 ? -5.625 1.081 20.905 1.00 75.31 427 ASP A CA 1
ATOM 3393 C C . ASP A 1 427 ? -6.569 0.089 21.599 1.00 75.31 427 ASP A C 1
ATOM 3395 O O . ASP A 1 427 ? -7.274 -0.676 20.938 1.00 75.31 427 ASP A O 1
ATOM 3399 N N . SER A 1 428 ? -6.616 0.105 22.932 1.00 79.69 428 SER A N 1
ATOM 3400 C CA . SER A 1 428 ? -7.685 -0.566 23.667 1.00 79.69 428 SER A CA 1
ATOM 3401 C C . SER A 1 428 ? -9.014 0.157 23.474 1.00 79.69 428 SER A C 1
ATOM 3403 O O . SER A 1 428 ? -9.085 1.348 23.165 1.00 79.69 428 SER A O 1
ATOM 3405 N N . LEU A 1 429 ? -10.088 -0.593 23.629 1.00 81.19 429 LEU A N 1
ATOM 3406 C CA . LEU A 1 429 ? -11.450 -0.163 23.405 1.00 81.19 429 LEU A CA 1
ATOM 3407 C C . LEU A 1 429 ? -12.099 0.170 24.734 1.00 81.19 429 LEU A C 1
ATOM 3409 O O . LEU A 1 429 ? -11.922 -0.541 25.723 1.00 81.19 429 LEU A O 1
ATOM 3413 N N . LEU A 1 430 ? -12.895 1.232 24.739 1.00 78.81 430 LEU A N 1
ATOM 3414 C CA . LEU A 1 430 ? -13.764 1.513 25.860 1.00 78.81 430 LEU A CA 1
ATOM 3415 C C . LEU A 1 430 ? -14.768 0.373 26.012 1.00 78.81 430 LEU A C 1
ATOM 3417 O O . LEU A 1 430 ? -15.565 0.109 25.109 1.00 78.81 430 LEU A O 1
ATOM 3421 N N . SER A 1 431 ? -14.723 -0.278 27.165 1.00 77.62 431 SER A N 1
ATOM 3422 C CA . SER A 1 431 ? -15.476 -1.491 27.448 1.00 77.62 431 SER A CA 1
ATOM 3423 C C . SER A 1 431 ? -16.136 -1.436 28.824 1.00 77.62 431 SER A C 1
ATOM 3425 O O . SER A 1 431 ? -16.109 -0.417 29.525 1.00 77.62 431 SER A O 1
ATOM 3427 N N . ILE A 1 432 ? -16.793 -2.531 29.182 1.00 73.31 432 ILE A N 1
ATOM 3428 C CA . ILE A 1 432 ? -17.560 -2.705 30.400 1.00 73.31 432 ILE A CA 1
ATOM 3429 C C . ILE A 1 432 ? -17.121 -4.001 31.074 1.00 73.31 432 ILE A C 1
ATOM 3431 O O . ILE A 1 432 ? -17.164 -5.059 30.463 1.00 73.31 432 ILE A O 1
ATOM 3435 N N . ASP A 1 433 ? -16.776 -3.912 32.354 1.00 69.56 433 ASP A N 1
ATOM 3436 C CA . ASP A 1 433 ? -16.397 -5.044 33.194 1.00 69.56 433 ASP A CA 1
ATOM 3437 C C . ASP A 1 433 ? -17.565 -5.394 34.150 1.00 69.56 433 ASP A C 1
ATOM 3439 O O . ASP A 1 433 ? -17.792 -4.684 35.150 1.00 69.56 433 ASP A O 1
ATOM 3443 N N . PRO A 1 434 ? -18.396 -6.408 33.817 1.00 64.88 434 PRO A N 1
ATOM 3444 C CA . PRO A 1 434 ? -19.528 -6.836 34.634 1.00 64.88 434 PRO A CA 1
ATOM 3445 C C . PRO A 1 434 ? -19.059 -7.547 35.900 1.00 64.88 434 PRO A C 1
ATOM 3447 O O . PRO A 1 434 ? -18.280 -8.495 35.864 1.00 64.88 434 PRO A O 1
ATOM 3450 N N . ARG A 1 435 ? -19.581 -7.120 37.056 1.00 62.25 435 ARG A N 1
ATOM 3451 C CA . ARG A 1 435 ? -19.210 -7.702 38.352 1.00 62.25 435 ARG A CA 1
ATOM 3452 C C . ARG A 1 435 ? -20.429 -8.316 39.037 1.00 62.25 435 ARG A C 1
ATOM 3454 O O . ARG A 1 435 ? -21.302 -7.566 39.469 1.00 62.25 435 ARG A O 1
ATOM 3461 N N . PRO A 1 436 ? -20.483 -9.647 39.218 1.00 55.25 436 PRO A N 1
ATOM 3462 C CA . PRO A 1 436 ? -21.607 -10.302 39.880 1.00 55.25 436 PRO A CA 1
ATOM 3463 C C . PRO A 1 436 ? -21.897 -9.693 41.261 1.00 55.25 436 PRO A C 1
ATOM 3465 O O . PRO A 1 436 ? -21.009 -9.606 42.113 1.00 55.25 436 PRO A O 1
ATOM 3468 N N . GLY A 1 437 ? -23.135 -9.234 41.476 1.00 54.94 437 GLY A N 1
ATOM 3469 C CA . GLY A 1 437 ? -23.581 -8.625 42.737 1.00 54.94 437 GLY A CA 1
ATOM 3470 C C . GLY A 1 437 ? -22.945 -7.266 43.070 1.00 54.94 437 GLY A C 1
ATOM 3471 O O . GLY A 1 437 ? -23.089 -6.780 44.193 1.00 54.94 437 GLY A O 1
ATOM 3472 N N . LYS A 1 438 ? -22.223 -6.644 42.130 1.00 60.53 438 LYS A N 1
ATOM 3473 C CA . LYS A 1 438 ? -21.576 -5.338 42.296 1.00 60.53 438 LYS A CA 1
ATOM 3474 C C . LYS A 1 438 ? -21.879 -4.432 41.109 1.00 60.53 438 LYS A C 1
ATOM 3476 O O . LYS A 1 438 ? -22.271 -4.853 40.037 1.00 60.53 438 LYS A O 1
ATOM 3481 N N . LYS A 1 439 ? -21.611 -3.148 41.324 1.00 57.41 439 LYS A N 1
ATOM 3482 C CA . LYS A 1 439 ? -21.610 -2.123 40.284 1.00 57.41 439 LYS A CA 1
ATOM 3483 C C . LYS A 1 439 ? -20.652 -2.492 39.150 1.00 57.41 439 LYS A C 1
ATOM 3485 O O . LYS A 1 439 ? -19.458 -2.670 39.420 1.00 57.41 439 LYS A O 1
ATOM 3490 N N . THR A 1 440 ? -21.153 -2.557 37.928 1.00 61.53 440 THR A N 1
ATOM 3491 C CA . THR A 1 440 ? -20.374 -2.710 36.695 1.00 61.53 440 THR A CA 1
ATOM 3492 C C . THR A 1 440 ? -19.357 -1.560 36.564 1.00 61.53 440 THR A C 1
ATOM 3494 O O . THR A 1 440 ? -19.537 -0.507 37.174 1.00 61.53 440 THR A O 1
ATOM 3497 N N . ILE A 1 441 ? -18.229 -1.737 35.873 1.00 65.12 441 ILE A N 1
ATOM 3498 C CA . ILE A 1 441 ? -17.208 -0.681 35.716 1.00 65.12 441 ILE A CA 1
ATOM 3499 C C . ILE A 1 441 ? -16.930 -0.417 34.240 1.00 65.12 441 ILE A C 1
ATOM 3501 O O . ILE A 1 441 ? -16.939 -1.339 33.439 1.00 65.12 441 ILE A O 1
ATOM 3505 N N . VAL A 1 442 ? -16.699 0.849 33.883 1.00 71.12 442 VAL A N 1
ATOM 3506 C CA . VAL A 1 442 ? -16.213 1.217 32.549 1.00 71.12 442 VAL A CA 1
ATOM 3507 C C . VAL A 1 442 ? -14.690 1.148 32.559 1.00 71.12 442 VAL A C 1
ATOM 3509 O O . VAL A 1 442 ? -14.043 1.795 33.387 1.00 71.12 442 VAL A O 1
ATOM 3512 N N . GLY A 1 443 ? -14.123 0.362 31.654 1.00 75.44 443 GLY A N 1
ATOM 3513 C CA . GLY A 1 443 ? -12.688 0.115 31.582 1.00 75.44 443 GLY A CA 1
ATOM 3514 C C . GLY A 1 443 ? -12.180 0.047 30.150 1.00 75.44 443 GLY A C 1
ATOM 3515 O O . GLY A 1 443 ? -12.874 0.449 29.216 1.00 75.44 443 GLY A O 1
ATOM 3516 N N . LEU A 1 444 ? -10.960 -0.450 29.991 1.00 78.50 444 LEU A N 1
ATOM 3517 C CA . LEU A 1 444 ? -10.319 -0.647 28.696 1.00 78.50 444 LEU A CA 1
ATOM 3518 C C . LEU A 1 444 ? -10.097 -2.130 28.410 1.00 78.50 444 LEU A C 1
ATOM 3520 O O . LEU A 1 444 ? -9.481 -2.825 29.206 1.00 78.50 444 LEU A O 1
ATOM 3524 N N . GLU A 1 445 ? -10.540 -2.590 27.247 1.00 79.06 445 GLU A N 1
ATOM 3525 C CA . GLU A 1 445 ? -10.434 -3.984 26.806 1.00 79.06 445 GLU A CA 1
ATOM 3526 C C . GLU A 1 445 ? -9.697 -4.041 25.466 1.00 79.06 445 GLU A C 1
ATOM 3528 O O . GLU A 1 445 ? -9.870 -3.168 24.615 1.00 79.06 445 GLU A O 1
ATOM 3533 N N . LYS A 1 446 ? -8.852 -5.050 25.243 1.00 75.44 446 LYS A N 1
ATOM 3534 C CA . LYS A 1 446 ? -8.136 -5.182 23.958 1.00 75.44 446 LYS A CA 1
ATOM 3535 C C . LYS A 1 446 ? -8.926 -5.938 22.898 1.00 75.44 446 LYS A C 1
ATOM 3537 O O . LYS A 1 446 ? -8.680 -5.707 21.713 1.00 75.44 446 LYS A O 1
ATOM 3542 N N . GLU A 1 447 ? -9.811 -6.826 23.335 1.00 68.81 447 GLU A N 1
ATOM 3543 C CA . GLU A 1 447 ? -10.386 -7.876 22.498 1.00 68.81 447 GLU A CA 1
ATOM 3544 C C . GLU A 1 447 ? -11.905 -7.761 22.363 1.00 68.81 447 GLU A C 1
ATOM 3546 O O . GLU A 1 447 ? -12.407 -8.047 21.289 1.00 68.81 447 GLU A O 1
ATOM 3551 N N . ASP A 1 448 ? -12.650 -7.289 23.367 1.00 68.88 448 ASP A N 1
ATOM 3552 C CA . ASP A 1 448 ? -14.118 -7.222 23.290 1.00 68.88 448 ASP A CA 1
ATOM 3553 C C . ASP A 1 448 ? -14.647 -5.774 23.317 1.00 68.88 448 ASP A C 1
ATOM 3555 O O . ASP A 1 448 ? -14.787 -5.165 24.387 1.00 68.88 448 ASP A O 1
ATOM 3559 N N . PRO A 1 449 ? -14.897 -5.158 22.145 1.00 69.12 449 PRO A N 1
ATOM 3560 C CA . PRO A 1 449 ? -15.449 -3.815 22.082 1.00 69.12 449 PRO A CA 1
ATOM 3561 C C . PRO A 1 449 ? -16.909 -3.793 22.523 1.00 69.12 449 PRO A C 1
ATOM 3563 O O . PRO A 1 449 ? -17.794 -4.326 21.850 1.00 69.12 449 PRO A O 1
ATOM 3566 N N . VAL A 1 450 ? -17.197 -3.009 23.558 1.00 74.62 450 VAL A N 1
ATOM 3567 C CA . VAL A 1 450 ? -18.564 -2.539 23.779 1.00 74.62 450 VAL A CA 1
ATOM 3568 C C . VAL A 1 450 ? -18.917 -1.528 22.691 1.00 74.62 450 VAL A C 1
ATOM 3570 O O . VAL A 1 450 ? -18.188 -0.565 22.440 1.00 74.62 450 VAL A O 1
ATOM 3573 N N . ILE A 1 451 ? -20.060 -1.741 22.044 1.00 76.69 451 ILE A N 1
ATOM 3574 C CA . ILE A 1 451 ? -20.636 -0.776 21.109 1.00 76.69 451 ILE A CA 1
ATOM 3575 C C . ILE A 1 451 ? -21.433 0.266 21.897 1.00 76.69 451 ILE A C 1
ATOM 3577 O O . ILE A 1 451 ? -22.309 -0.076 22.697 1.00 76.69 451 ILE A O 1
ATOM 3581 N N . TRP A 1 452 ? -21.145 1.538 21.652 1.00 76.44 452 TRP A N 1
ATOM 3582 C CA . TRP A 1 452 ? -21.731 2.698 22.316 1.00 76.44 452 TRP A CA 1
ATOM 3583 C C . TRP A 1 452 ? -22.664 3.444 21.367 1.00 76.44 452 TRP A C 1
ATOM 3585 O O . TRP A 1 452 ? -22.311 3.688 20.224 1.00 76.44 452 TRP A O 1
ATOM 3595 N N . ALA A 1 453 ? -23.834 3.861 21.825 1.00 73.38 453 ALA A N 1
ATOM 3596 C CA . ALA A 1 453 ? -24.663 4.831 21.131 1.00 73.38 453 ALA A CA 1
ATOM 3597 C C . ALA A 1 453 ? -24.262 6.253 21.550 1.00 73.38 453 ALA A C 1
ATOM 3599 O O . ALA A 1 453 ? -24.236 6.545 22.751 1.00 73.38 453 ALA A O 1
ATOM 3600 N N . ILE A 1 454 ? -23.972 7.132 20.583 1.00 73.56 454 ILE A N 1
ATOM 3601 C CA . ILE A 1 454 ? -23.698 8.559 20.830 1.00 73.56 454 ILE A CA 1
ATOM 3602 C C . ILE A 1 454 ? -24.880 9.372 20.310 1.00 73.56 454 ILE A C 1
ATOM 3604 O O . ILE A 1 454 ? -25.109 9.467 19.109 1.00 73.56 454 ILE A O 1
ATOM 3608 N N . LEU A 1 455 ? -25.652 9.956 21.225 1.00 72.38 455 LEU A N 1
ATOM 3609 C CA . LEU A 1 455 ? -26.968 10.521 20.927 1.00 72.38 455 LEU A CA 1
ATOM 3610 C C . LEU A 1 455 ? -27.007 11.996 21.322 1.00 72.38 455 LEU A C 1
ATOM 3612 O O . LEU A 1 455 ? -26.737 12.331 22.473 1.00 72.38 455 LEU A O 1
ATOM 3616 N N . LYS A 1 456 ? -27.356 12.899 20.396 1.00 70.38 456 LYS A N 1
ATOM 3617 C CA . LYS A 1 456 ? -27.473 14.333 20.716 1.00 70.38 456 LYS A CA 1
ATOM 3618 C C . LYS A 1 456 ? -28.527 14.542 21.802 1.00 70.38 456 LYS A C 1
ATOM 3620 O O . LYS A 1 456 ? -29.633 14.012 21.701 1.00 70.38 456 LYS A O 1
ATOM 3625 N N . ASN A 1 457 ? -28.207 15.339 22.820 1.00 71.31 457 ASN A N 1
ATOM 3626 C CA . ASN A 1 457 ? -29.167 15.699 23.852 1.00 71.31 457 ASN A CA 1
ATOM 3627 C C . ASN A 1 457 ? -30.240 16.622 23.248 1.00 71.31 457 ASN A C 1
ATOM 3629 O O . ASN A 1 457 ? -29.936 17.776 22.939 1.00 71.31 457 ASN A O 1
ATOM 3633 N N . PRO A 1 458 ? -31.505 16.175 23.136 1.00 65.88 458 PRO A N 1
ATOM 3634 C CA . PRO A 1 458 ? -32.555 16.964 22.499 1.00 65.88 458 PRO A CA 1
ATOM 3635 C C . PRO A 1 458 ? -32.936 18.215 23.303 1.00 65.88 458 PRO A C 1
ATOM 3637 O O . PRO A 1 458 ? -33.593 19.105 22.774 1.00 65.88 458 PRO A O 1
ATOM 3640 N N . ARG A 1 459 ? -32.551 18.288 24.584 1.00 68.00 459 ARG A N 1
ATOM 3641 C CA . ARG A 1 459 ? -32.831 19.426 25.472 1.00 68.00 459 ARG A CA 1
ATOM 3642 C C . ARG A 1 459 ? -31.694 20.445 25.520 1.00 68.00 459 ARG A C 1
ATOM 3644 O O . ARG A 1 459 ? -31.846 21.471 26.177 1.00 68.00 459 ARG A O 1
ATOM 3651 N N . SER A 1 460 ? -30.555 20.167 24.888 1.00 65.56 460 SER A N 1
ATOM 3652 C CA . SER A 1 460 ? -29.421 21.087 24.884 1.00 65.56 460 SER A CA 1
ATOM 3653 C C . SER A 1 460 ? -29.407 21.939 23.620 1.00 65.56 460 SER A C 1
ATOM 3655 O O . SER A 1 460 ? -29.570 21.422 22.519 1.00 65.56 460 SER A O 1
ATOM 3657 N N . GLN A 1 461 ? -29.191 23.245 23.787 1.00 65.88 461 GLN A N 1
ATOM 3658 C CA . GLN A 1 461 ? -28.898 24.158 22.675 1.00 65.88 461 GLN A CA 1
ATOM 3659 C C . GLN A 1 461 ? -27.428 24.078 22.225 1.00 65.88 461 GLN A C 1
ATOM 3661 O O . GLN A 1 461 ? -27.084 24.598 21.171 1.00 65.88 461 GLN A O 1
ATOM 3666 N N . GLU A 1 462 ? -26.572 23.415 23.006 1.00 70.81 462 GLU A N 1
ATOM 3667 C CA . GLU A 1 462 ? -25.164 23.163 22.690 1.00 70.81 462 GLU A CA 1
ATOM 3668 C C . GLU A 1 462 ? -24.993 21.755 22.092 1.00 70.81 462 GLU A C 1
ATOM 3670 O O . GLU A 1 462 ? -25.851 20.884 22.270 1.00 70.81 462 GLU A O 1
ATOM 3675 N N . ASP A 1 463 ? -23.864 21.495 21.423 1.00 68.94 463 ASP A N 1
ATOM 3676 C CA . ASP A 1 463 ? -23.500 20.167 20.899 1.00 68.94 463 ASP A CA 1
ATOM 3677 C C . ASP A 1 463 ? -23.051 19.221 22.026 1.00 68.94 463 ASP A C 1
ATOM 3679 O O . ASP A 1 463 ? -21.886 18.857 22.189 1.00 68.94 463 ASP A O 1
ATOM 3683 N N . LYS A 1 464 ? -24.033 18.855 22.850 1.00 72.62 464 LYS A N 1
ATOM 3684 C CA . LYS A 1 464 ? -23.931 17.950 23.990 1.00 72.62 464 LYS A CA 1
ATOM 3685 C C . LYS A 1 464 ? -24.554 16.601 23.644 1.00 72.62 464 LYS A C 1
ATOM 3687 O O . LYS A 1 464 ? -25.675 16.539 23.136 1.00 72.62 464 LYS A O 1
ATOM 3692 N N . TYR A 1 465 ? -23.852 15.522 23.971 1.00 74.50 465 TYR A N 1
ATOM 3693 C CA . TYR A 1 465 ? -24.184 14.152 23.590 1.00 74.50 465 TYR A CA 1
ATOM 3694 C C . TYR A 1 465 ? -24.302 13.228 24.807 1.00 74.50 465 TYR A C 1
ATOM 3696 O O . TYR A 1 465 ? -23.635 13.408 25.823 1.00 74.50 465 TYR A O 1
ATOM 3704 N N . PHE A 1 466 ? -25.143 12.210 24.699 1.00 73.12 466 PHE A N 1
ATOM 3705 C CA . PHE A 1 466 ? -25.201 11.070 25.603 1.00 73.12 466 PHE A CA 1
ATOM 3706 C C . PHE A 1 466 ? -24.371 9.931 25.020 1.00 73.12 466 PHE A C 1
ATOM 3708 O O . PHE A 1 466 ? -24.472 9.671 23.826 1.00 73.12 466 PHE A O 1
ATOM 3715 N N . ILE A 1 467 ? -23.593 9.246 25.857 1.00 74.44 467 ILE A N 1
ATOM 3716 C CA . ILE A 1 467 ? -22.840 8.044 25.483 1.00 74.44 467 ILE A CA 1
ATOM 3717 C C . ILE A 1 467 ? -23.421 6.880 26.289 1.00 74.44 467 ILE A C 1
ATOM 3719 O O . ILE A 1 467 ? -23.383 6.897 27.520 1.00 74.44 467 ILE A O 1
ATOM 3723 N N . VAL A 1 468 ? -24.017 5.902 25.607 1.00 71.44 468 VAL A N 1
ATOM 3724 C CA . VAL A 1 468 ? -24.808 4.820 26.221 1.00 71.44 468 VAL A CA 1
ATOM 3725 C C . VAL A 1 468 ? -24.341 3.478 25.670 1.00 71.44 468 VAL A C 1
ATOM 3727 O O . VAL A 1 468 ? -24.149 3.360 24.470 1.00 71.44 468 VAL A O 1
ATOM 3730 N N . SER A 1 469 ? -24.163 2.446 26.496 1.00 68.38 469 SER A N 1
ATOM 3731 C CA . SER A 1 469 ? -23.835 1.113 25.966 1.00 68.38 469 SER A CA 1
ATOM 3732 C C . SER A 1 469 ? -25.039 0.489 25.259 1.00 68.38 469 SER A C 1
ATOM 3734 O O . SER A 1 469 ? -26.137 0.446 25.817 1.00 68.38 469 SER A O 1
ATOM 3736 N N . SER A 1 470 ? -24.819 -0.030 24.050 1.00 63.72 470 SER A N 1
ATOM 3737 C CA . SER A 1 470 ? -25.839 -0.735 23.260 1.00 63.72 470 SER A CA 1
ATOM 3738 C C . SER A 1 470 ? -26.368 -1.991 23.961 1.00 63.72 470 SER A C 1
ATOM 3740 O O . SER A 1 470 ? -27.558 -2.291 23.877 1.00 63.72 470 SER A O 1
ATOM 3742 N N . ILE A 1 471 ? -25.510 -2.674 24.725 1.00 62.06 471 ILE A N 1
ATOM 3743 C CA . ILE A 1 471 ? -25.858 -3.871 25.506 1.00 62.06 471 ILE A CA 1
ATOM 3744 C C . ILE A 1 471 ? -26.943 -3.542 26.539 1.00 62.06 471 ILE A C 1
ATOM 3746 O O . ILE A 1 471 ? -27.830 -4.351 26.790 1.00 62.06 471 ILE A O 1
ATOM 3750 N N . LEU A 1 472 ? -26.902 -2.337 27.115 1.00 54.78 472 LEU A N 1
ATOM 3751 C CA . LEU A 1 472 ? -27.823 -1.919 28.173 1.00 54.78 472 LEU A CA 1
ATOM 3752 C C . LEU A 1 472 ? -29.161 -1.383 27.641 1.00 54.78 472 LEU A C 1
ATOM 3754 O O . LEU A 1 472 ? -30.127 -1.334 28.394 1.00 54.78 472 LEU A O 1
ATOM 3758 N N . CYS A 1 473 ? -29.236 -0.966 26.373 1.00 51.09 473 CYS A N 1
ATOM 3759 C CA . CYS A 1 473 ? -30.452 -0.377 25.797 1.00 51.09 473 CYS A CA 1
ATOM 3760 C C . CYS A 1 473 ? -31.225 -1.314 24.848 1.00 51.09 473 CYS A C 1
ATOM 3762 O O . CYS A 1 473 ? -32.384 -1.028 24.524 1.00 51.09 473 CYS A O 1
ATOM 3764 N N . GLY A 1 474 ? -30.605 -2.409 24.385 1.00 51.88 474 GLY A N 1
ATOM 3765 C CA . GLY A 1 474 ? -31.200 -3.335 23.416 1.00 51.88 474 GLY A CA 1
ATOM 3766 C C . GLY A 1 474 ? -31.673 -2.633 22.132 1.00 51.88 474 GLY A C 1
ATOM 3767 O O . GLY A 1 474 ? -31.091 -1.646 21.687 1.00 51.88 474 GLY A O 1
ATOM 3768 N N . GLU A 1 475 ? -32.781 -3.096 21.547 1.00 46.97 475 GLU A N 1
ATOM 3769 C CA . GLU A 1 475 ? -33.378 -2.506 20.329 1.00 46.97 475 GLU A CA 1
ATOM 3770 C C . GLU A 1 475 ? -33.994 -1.106 20.547 1.00 46.97 475 GLU A C 1
ATOM 3772 O O . GLU A 1 475 ? -34.375 -0.419 19.598 1.00 46.97 475 GLU A O 1
ATOM 3777 N N . ASN A 1 476 ? -34.100 -0.651 21.799 1.00 50.44 476 ASN A N 1
ATOM 3778 C CA . ASN A 1 476 ? -34.852 0.544 22.175 1.00 50.44 476 ASN A CA 1
ATOM 3779 C C . ASN A 1 476 ? -33.973 1.771 22.456 1.00 50.44 476 ASN A C 1
ATOM 3781 O O . ASN A 1 476 ? -34.474 2.749 23.003 1.00 50.44 476 ASN A O 1
ATOM 3785 N N . CYS A 1 477 ? -32.705 1.790 22.033 1.00 48.28 477 CYS A N 1
ATOM 3786 C CA . CYS A 1 477 ? -31.807 2.940 22.228 1.00 48.28 477 CYS A CA 1
ATOM 3787 C C . CYS A 1 477 ? -32.379 4.286 21.709 1.00 48.28 477 CYS A C 1
ATOM 3789 O O . CYS A 1 477 ? -32.043 5.346 22.230 1.00 48.28 477 CYS A O 1
ATOM 3791 N N . ARG A 1 478 ? -33.297 4.265 20.726 1.00 42.94 478 ARG A N 1
ATOM 3792 C CA . ARG A 1 478 ? -34.006 5.466 20.227 1.00 42.94 478 ARG A CA 1
ATOM 3793 C C . ARG A 1 478 ? -35.166 5.937 21.119 1.00 42.94 478 ARG A C 1
ATOM 3795 O O . ARG A 1 478 ? -35.607 7.076 20.991 1.00 42.94 478 ARG A O 1
ATOM 3802 N N . LYS A 1 479 ? -35.677 5.084 22.011 1.00 42.72 479 LYS A N 1
ATOM 3803 C CA . LYS A 1 479 ? -36.767 5.379 22.953 1.00 42.72 479 LYS A CA 1
ATOM 3804 C C . LYS A 1 479 ? -36.172 5.650 24.334 1.00 42.72 479 LYS A C 1
ATOM 3806 O O . LYS A 1 479 ? -36.158 4.791 25.209 1.00 42.72 479 LYS A O 1
ATOM 3811 N N . PHE A 1 480 ? -35.663 6.860 24.535 1.00 37.78 480 PHE A N 1
ATOM 3812 C CA . PHE A 1 480 ? -35.258 7.312 25.864 1.00 37.78 480 PHE A CA 1
ATOM 3813 C C . PHE A 1 480 ? -36.465 7.318 26.816 1.00 37.78 480 PHE A C 1
ATOM 3815 O O . PHE A 1 480 ? -37.457 7.973 26.498 1.00 37.78 480 PHE A O 1
ATOM 3822 N N . LEU A 1 481 ? -36.363 6.627 27.967 1.00 37.62 481 LEU A N 1
ATOM 3823 C CA . LEU A 1 481 ? -36.611 7.173 29.325 1.00 37.62 481 LEU A CA 1
ATOM 3824 C C . LEU A 1 481 ? -36.841 6.127 30.438 1.00 37.62 481 LEU A C 1
ATOM 3826 O O . LEU A 1 481 ? -36.757 6.515 31.595 1.00 37.62 481 LEU A O 1
ATOM 3830 N N . ASN A 1 482 ? -37.073 4.837 30.163 1.00 31.22 482 ASN A N 1
ATOM 3831 C CA . ASN A 1 482 ? -37.549 3.909 31.212 1.00 31.22 482 ASN A CA 1
ATOM 3832 C C . ASN A 1 482 ? -36.790 2.570 31.282 1.00 31.22 482 ASN A C 1
ATOM 3834 O O . ASN A 1 482 ? -37.402 1.516 31.132 1.00 31.22 482 ASN A O 1
ATOM 3838 N N . PHE A 1 483 ? -35.479 2.587 31.530 1.00 32.97 483 PHE A N 1
ATOM 3839 C CA . PHE A 1 483 ? -34.755 1.372 31.929 1.00 32.97 483 PHE A CA 1
ATOM 3840 C C . PHE A 1 483 ? -34.172 1.543 33.334 1.00 32.97 483 PHE A C 1
ATOM 3842 O O . PHE A 1 483 ? -33.542 2.559 33.625 1.00 32.97 483 PHE A O 1
ATOM 3849 N N . GLU A 1 484 ? -34.418 0.557 34.201 1.00 29.80 484 GLU A N 1
ATOM 3850 C CA . GLU A 1 484 ? -33.790 0.441 35.520 1.00 29.80 484 GLU A CA 1
ATOM 3851 C C . GLU A 1 484 ? -32.310 0.087 35.347 1.00 29.80 484 GLU A C 1
ATOM 3853 O O . GLU A 1 484 ? -31.957 -0.848 34.630 1.00 29.80 484 GLU A O 1
ATOM 3858 N N . THR A 1 485 ? -31.436 0.873 35.973 1.00 34.84 485 THR A N 1
ATOM 3859 C CA . THR A 1 485 ? -29.998 0.882 35.705 1.00 34.84 485 THR A CA 1
ATOM 3860 C C . THR A 1 485 ? -29.163 0.389 36.883 1.00 34.84 485 THR A C 1
ATOM 3862 O O . THR A 1 485 ? -29.303 0.833 38.025 1.00 34.84 485 THR A O 1
ATOM 3865 N N . GLU A 1 486 ? -28.203 -0.489 36.586 1.00 33.59 486 GLU A N 1
ATOM 3866 C CA . GLU A 1 486 ? -27.104 -0.813 37.493 1.00 33.59 486 GLU A CA 1
ATOM 3867 C C . GLU A 1 486 ? -26.070 0.325 37.503 1.00 33.59 486 GLU A C 1
ATOM 3869 O O . GLU A 1 486 ? -25.711 0.907 36.480 1.00 33.59 486 GLU A O 1
ATOM 3874 N N . ARG A 1 487 ? -25.608 0.691 38.700 1.00 33.12 487 ARG A N 1
ATOM 3875 C CA . ARG A 1 487 ? -24.695 1.823 38.935 1.00 33.12 487 ARG A CA 1
ATOM 3876 C C . ARG A 1 487 ? -23.251 1.424 38.577 1.00 33.12 487 ARG A C 1
ATOM 3878 O O . ARG A 1 487 ? -22.891 0.291 38.861 1.00 33.12 487 ARG A O 1
ATOM 3885 N N . PHE A 1 488 ? -22.396 2.349 38.118 1.00 36.06 488 PHE A N 1
ATOM 3886 C CA . PHE A 1 488 ? -20.950 2.109 37.925 1.00 36.06 488 PHE A CA 1
ATOM 3887 C C . PHE A 1 488 ? -20.090 2.954 38.890 1.00 36.06 488 PHE A C 1
ATOM 3889 O O . PHE A 1 488 ? -20.580 3.931 39.464 1.00 36.06 488 PHE A O 1
ATOM 3896 N N . ARG A 1 489 ? -18.832 2.553 39.161 1.00 36.75 489 ARG A N 1
ATOM 3897 C CA . ARG A 1 489 ? -17.886 3.271 40.056 1.00 36.75 489 ARG A CA 1
ATOM 3898 C C . ARG A 1 489 ? -16.628 3.685 39.281 1.00 36.75 489 ARG A C 1
ATOM 3900 O O . ARG A 1 489 ? -16.026 2.834 38.640 1.00 36.75 489 ARG A O 1
ATOM 3907 N N . VAL A 1 490 ? -16.217 4.947 39.420 1.00 39.62 490 VAL A N 1
ATOM 3908 C CA . VAL A 1 490 ? -14.938 5.500 38.930 1.00 39.62 490 VAL A CA 1
ATOM 3909 C C . VAL A 1 490 ? -14.121 5.989 40.119 1.00 39.62 490 VAL A C 1
ATOM 3911 O O . VAL A 1 490 ? -14.689 6.407 41.130 1.00 39.62 490 VAL A O 1
ATOM 3914 N N . LEU A 1 491 ? -12.796 5.886 40.022 1.00 40.56 491 LEU A N 1
ATOM 3915 C CA . LEU A 1 491 ? -11.867 6.240 41.091 1.00 40.56 491 LEU A CA 1
ATOM 3916 C C . LEU A 1 491 ? -11.062 7.487 40.707 1.00 40.56 491 LEU A C 1
ATOM 3918 O O . LEU A 1 491 ? -10.609 7.636 39.571 1.00 40.56 491 LEU A O 1
ATOM 3922 N N . ASN A 1 492 ? -10.932 8.402 41.669 1.00 39.00 492 ASN A N 1
ATOM 3923 C CA . ASN A 1 492 ? -10.197 9.651 41.513 1.00 39.00 492 ASN A CA 1
ATOM 3924 C C . ASN A 1 492 ? -8.690 9.366 41.586 1.00 39.00 492 ASN A C 1
ATOM 3926 O O . ASN A 1 492 ? -8.204 8.844 42.589 1.00 39.00 492 ASN A O 1
ATOM 3930 N N . ALA A 1 493 ? -7.952 9.733 40.539 1.00 37.06 493 ALA A N 1
ATOM 3931 C CA . ALA A 1 493 ? -6.506 9.541 40.454 1.00 37.06 493 ALA A CA 1
ATOM 3932 C C . ALA A 1 493 ? -5.713 10.333 41.517 1.00 37.06 493 ALA A C 1
ATOM 3934 O O . ALA A 1 493 ? -4.556 10.019 41.782 1.00 37.06 493 ALA A O 1
ATOM 3935 N N . ALA A 1 494 ? -6.314 11.364 42.124 1.00 36.03 494 ALA A N 1
ATOM 3936 C CA . ALA A 1 494 ? -5.605 12.332 42.960 1.00 36.03 494 ALA A CA 1
ATOM 3937 C C . ALA A 1 494 ? -5.553 12.006 44.468 1.00 36.03 494 ALA A C 1
ATOM 3939 O O . ALA A 1 494 ? -4.882 12.728 45.203 1.00 36.03 494 ALA A O 1
ATOM 3940 N N . SER A 1 495 ? -6.228 10.962 44.968 1.00 38.88 495 SER A N 1
ATOM 3941 C CA . SER A 1 495 ? -6.252 10.668 46.413 1.00 38.88 495 SER A CA 1
ATOM 3942 C C . SER A 1 495 ? -5.645 9.307 46.742 1.00 38.88 495 SER A C 1
ATOM 3944 O O . SER A 1 495 ? -6.334 8.291 46.777 1.00 38.88 495 SER A O 1
ATOM 3946 N N . THR A 1 496 ? -4.352 9.285 47.050 1.00 36.84 496 THR A N 1
ATOM 3947 C CA . THR A 1 496 ? -3.634 8.067 47.453 1.00 36.84 496 THR A CA 1
ATOM 3948 C C . THR A 1 496 ? -3.825 7.667 48.918 1.00 36.84 496 THR A C 1
ATOM 3950 O O . THR A 1 496 ? -3.225 6.682 49.321 1.00 36.84 496 THR A O 1
ATOM 3953 N N . ASN A 1 497 ? -4.619 8.374 49.741 1.00 31.05 497 ASN A N 1
ATOM 3954 C CA . ASN A 1 497 ? -4.588 8.112 51.193 1.00 31.05 497 ASN A CA 1
ATOM 3955 C C . ASN A 1 497 ? -5.876 8.288 52.012 1.00 31.05 497 ASN A C 1
ATOM 3957 O O . ASN A 1 497 ? -5.812 8.201 53.238 1.00 31.05 497 ASN A O 1
ATOM 3961 N N . ARG A 1 498 ? -7.051 8.491 51.410 1.00 32.59 498 ARG A N 1
ATOM 3962 C CA . ARG A 1 498 ? -8.322 8.399 52.152 1.00 32.59 498 ARG A CA 1
ATOM 3963 C C . ARG A 1 498 ? -9.421 7.867 51.251 1.00 32.59 498 ARG A C 1
ATOM 3965 O O . ARG A 1 498 ? -9.600 8.390 50.155 1.00 32.59 498 ARG A O 1
ATOM 3972 N N . ASP A 1 499 ? -10.196 6.920 51.775 1.00 31.17 499 ASP A N 1
ATOM 3973 C CA . ASP A 1 499 ? -11.556 6.593 51.337 1.00 31.17 499 ASP A CA 1
ATOM 3974 C C . ASP A 1 499 ? -12.480 7.811 51.538 1.00 31.17 499 ASP A C 1
ATOM 3976 O O . ASP A 1 499 ? -13.426 7.795 52.323 1.00 31.17 499 ASP A O 1
ATOM 3980 N N . GLN A 1 500 ? -12.184 8.927 50.873 1.00 28.39 500 GLN A N 1
ATOM 3981 C CA . GLN A 1 500 ? -13.175 9.961 50.647 1.00 28.39 500 GLN A CA 1
ATOM 3982 C C . GLN A 1 500 ? -13.979 9.529 49.430 1.00 28.39 500 GLN A C 1
ATOM 3984 O O . GLN A 1 500 ? -13.517 9.601 48.292 1.00 28.39 500 GLN A O 1
ATOM 3989 N N . GLU A 1 501 ? -15.202 9.069 49.689 1.00 29.64 501 GLU A N 1
ATOM 3990 C CA . GLU A 1 501 ? -16.251 8.985 48.683 1.00 29.64 501 GLU A CA 1
ATOM 3991 C C . GLU A 1 501 ? -16.560 10.396 48.182 1.00 29.64 501 GLU A C 1
ATOM 3993 O O . GLU A 1 501 ? -17.458 11.079 48.666 1.00 29.64 501 GLU A O 1
ATOM 3998 N N . VAL A 1 502 ? -15.780 10.858 47.212 1.00 28.83 502 VAL A N 1
ATOM 3999 C CA . VAL A 1 502 ? -16.148 12.020 46.419 1.00 28.83 502 VAL A CA 1
ATOM 4000 C C . VAL A 1 502 ? -16.943 11.482 45.226 1.00 28.83 502 VAL A C 1
ATOM 4002 O O . VAL A 1 502 ? -16.392 10.712 44.435 1.00 28.83 502 VAL A O 1
ATOM 4005 N N . PRO A 1 503 ? -18.246 11.791 45.101 1.00 27.98 503 PRO A N 1
ATOM 4006 C CA . PRO A 1 503 ? -19.091 11.238 44.054 1.00 27.98 503 PRO A CA 1
ATOM 4007 C C . PRO A 1 503 ? -18.754 11.908 42.722 1.00 27.98 503 PRO A C 1
ATOM 4009 O O . PRO A 1 503 ? -19.400 12.869 42.320 1.00 27.98 503 PRO A O 1
ATOM 4012 N N . PHE A 1 504 ? -17.746 11.394 42.025 1.00 32.38 504 PHE A N 1
ATOM 4013 C CA . PHE A 1 504 ? -17.473 11.768 40.644 1.00 32.38 504 PHE A CA 1
ATOM 4014 C C . PHE A 1 504 ? -17.587 10.528 39.767 1.00 32.38 504 PHE A C 1
ATOM 4016 O O . PHE A 1 504 ? -16.866 9.543 39.898 1.00 32.38 504 PHE A O 1
ATOM 4023 N N . ILE A 1 505 ? -18.641 10.565 38.962 1.00 32.69 505 ILE A N 1
ATOM 4024 C CA . ILE A 1 505 ? -19.233 9.454 38.244 1.00 32.69 505 ILE A CA 1
ATOM 4025 C C . ILE A 1 505 ? -18.861 9.611 36.773 1.00 32.69 505 ILE A C 1
ATOM 4027 O O . ILE A 1 505 ? -19.285 10.579 36.147 1.00 32.69 505 ILE A O 1
ATOM 4031 N N . VAL A 1 506 ? -18.177 8.624 36.195 1.00 33.00 506 VAL A N 1
ATOM 4032 C CA . VAL A 1 506 ? -18.354 8.319 34.770 1.00 33.00 506 VAL A CA 1
ATOM 4033 C C . VAL A 1 506 ? -19.018 6.950 34.698 1.00 33.00 506 VAL A C 1
ATOM 4035 O O . VAL A 1 506 ? -18.454 5.951 35.129 1.00 33.00 506 VAL A O 1
ATOM 4038 N N . GLY A 1 507 ? -20.287 6.936 34.284 1.00 32.97 507 GLY A N 1
ATOM 4039 C CA . GLY A 1 507 ? -21.152 5.751 34.309 1.00 32.97 507 GLY A CA 1
ATOM 4040 C C . GLY A 1 507 ? -22.235 5.764 35.401 1.00 32.97 507 GLY A C 1
ATOM 4041 O O . GLY A 1 507 ? -22.334 4.857 36.221 1.00 32.97 507 GLY A O 1
ATOM 4042 N N . VAL A 1 508 ? -23.099 6.779 35.421 1.00 31.58 508 VAL A N 1
ATOM 4043 C CA . VAL A 1 508 ? -24.479 6.595 35.901 1.00 31.58 508 VAL A CA 1
ATOM 4044 C C . VAL A 1 508 ? -25.376 7.027 34.757 1.00 31.58 508 VAL A C 1
ATOM 4046 O O . VAL A 1 508 ? -25.576 8.217 34.518 1.00 31.58 508 VAL A O 1
ATOM 4049 N N . LEU A 1 509 ? -25.889 6.037 34.032 1.00 34.94 509 LEU A N 1
ATOM 4050 C CA . LEU A 1 509 ? -27.192 6.173 33.408 1.00 34.94 509 LEU A CA 1
ATOM 4051 C C . LEU A 1 509 ? -28.179 6.094 34.573 1.00 34.94 509 LEU A C 1
ATOM 4053 O O . LEU A 1 509 ? -28.390 5.031 35.139 1.00 34.94 509 LEU A O 1
ATOM 4057 N N . ASP A 1 510 ? -28.663 7.239 35.036 1.00 33.00 510 ASP A N 1
ATOM 4058 C CA . ASP A 1 510 ? -29.909 7.298 35.794 1.00 33.00 510 ASP A CA 1
ATOM 4059 C C . ASP A 1 510 ? -31.040 7.461 34.767 1.00 33.00 510 ASP A C 1
ATOM 4061 O O . ASP A 1 510 ? -30.802 7.721 33.585 1.00 33.00 510 ASP A O 1
ATOM 4065 N N . THR A 1 511 ? -32.267 7.370 35.246 1.00 33.34 511 THR A N 1
ATOM 4066 C CA . THR A 1 511 ? -33.558 7.661 34.603 1.00 33.34 511 THR A CA 1
ATOM 4067 C C . THR A 1 511 ? -33.653 9.003 33.851 1.00 33.34 511 THR A C 1
ATOM 4069 O O . THR A 1 511 ? -34.642 9.278 33.178 1.00 33.34 511 THR A O 1
ATOM 4072 N N . GLN A 1 512 ? -32.602 9.820 33.868 1.00 38.03 512 GLN A N 1
ATOM 4073 C CA . GLN A 1 512 ? -32.209 10.747 32.808 1.00 38.03 512 GLN A CA 1
ATOM 4074 C C . GLN A 1 512 ? -30.673 10.708 32.740 1.00 38.03 512 GLN A C 1
ATOM 4076 O O . GLN A 1 512 ? -30.046 10.643 33.802 1.00 38.03 512 GLN A O 1
ATOM 4081 N N . PRO A 1 513 ? -30.019 10.762 31.563 1.00 42.94 513 PRO A N 1
ATOM 4082 C CA . PRO A 1 513 ? -28.563 10.757 31.535 1.00 42.94 513 PRO A CA 1
ATOM 4083 C C . PRO A 1 513 ? -28.074 12.034 32.230 1.00 42.94 513 PRO A C 1
ATOM 4085 O O . PRO A 1 513 ? -28.245 13.144 31.726 1.00 42.94 513 PRO A O 1
ATOM 4088 N N . LYS A 1 514 ? -27.530 11.881 33.441 1.00 45.34 514 LYS A N 1
ATOM 4089 C CA . LYS A 1 514 ? -27.141 13.000 34.312 1.00 45.34 514 LYS A CA 1
ATOM 4090 C C . LYS A 1 514 ? -25.941 13.773 33.756 1.00 45.34 514 LYS A C 1
ATOM 4092 O O . LYS A 1 514 ? -25.733 14.925 34.123 1.00 45.34 514 LYS A O 1
ATOM 4097 N N . TYR A 1 515 ? -25.180 13.143 32.863 1.00 53.72 515 TYR A N 1
ATOM 4098 C CA . TYR A 1 515 ? -23.997 13.709 32.236 1.00 53.72 515 TYR A CA 1
ATOM 4099 C C . TYR A 1 515 ? -24.163 13.724 30.721 1.00 53.72 515 TYR A C 1
ATOM 4101 O O . TYR A 1 515 ? -24.516 12.721 30.099 1.00 53.72 515 TYR A O 1
ATOM 4109 N N . THR A 1 516 ? -23.907 14.890 30.149 1.00 64.12 516 THR A N 1
ATOM 4110 C CA . THR A 1 516 ? -23.791 15.099 28.711 1.00 64.12 516 THR A CA 1
ATOM 4111 C C . THR A 1 516 ? -22.347 15.422 28.401 1.00 64.12 516 THR A C 1
ATOM 4113 O O . THR A 1 516 ? -21.762 16.258 29.085 1.00 64.12 516 THR A O 1
ATOM 4116 N N . PHE A 1 517 ? -21.811 14.826 27.353 1.00 73.19 517 PHE A N 1
ATOM 4117 C CA . PHE A 1 517 ? -20.445 15.045 26.923 1.00 73.19 517 PHE A CA 1
ATOM 4118 C C . PHE A 1 517 ? -20.419 16.038 25.772 1.00 73.19 517 PHE A C 1
ATOM 4120 O O . PHE A 1 517 ? -21.239 15.954 24.856 1.00 73.19 517 PHE A O 1
ATOM 4127 N N . LYS A 1 518 ? -19.464 16.961 25.797 1.00 75.56 518 LYS A N 1
ATOM 4128 C CA . LYS A 1 518 ? -19.045 17.650 24.579 1.00 75.56 518 LYS A CA 1
ATOM 4129 C C . LYS A 1 518 ? -18.078 16.726 23.850 1.00 75.56 518 LYS A C 1
ATOM 4131 O O . LYS A 1 518 ? -17.159 16.184 24.462 1.00 75.56 518 LYS A O 1
ATOM 4136 N N . ILE A 1 519 ? -18.317 16.530 22.559 1.00 75.38 519 ILE A N 1
ATOM 4137 C CA . ILE A 1 519 ? -17.420 15.780 21.682 1.00 75.38 519 ILE A CA 1
ATOM 4138 C C . ILE A 1 519 ? -16.944 16.748 20.617 1.00 75.38 519 ILE A C 1
ATOM 4140 O O . ILE A 1 519 ? -17.753 17.326 19.892 1.00 75.38 519 ILE A O 1
ATOM 4144 N N . TYR A 1 520 ? -15.636 16.942 20.542 1.00 75.69 520 TYR A N 1
ATOM 4145 C CA . TYR A 1 520 ? -15.032 17.813 19.549 1.00 75.69 520 TYR A CA 1
ATOM 4146 C C . TYR A 1 520 ? -13.709 17.227 19.079 1.00 75.69 520 TYR A C 1
ATOM 4148 O O . TYR A 1 520 ? -13.034 16.496 19.811 1.00 75.69 520 TYR A O 1
ATOM 4156 N N . LYS A 1 521 ? -13.352 17.545 17.836 1.00 74.25 521 LYS A N 1
ATOM 4157 C CA . LYS A 1 521 ? -12.084 17.126 17.255 1.00 74.25 521 LYS A CA 1
ATOM 4158 C C . LYS A 1 521 ? -10.948 17.750 18.059 1.00 74.25 521 LYS A C 1
ATOM 4160 O O . LYS A 1 521 ? -10.993 18.940 18.372 1.00 74.25 521 LYS A O 1
ATOM 4165 N N . ALA A 1 522 ? -9.944 16.949 18.396 1.00 70.19 522 ALA A N 1
ATOM 4166 C CA . ALA A 1 522 ? -8.787 17.440 19.123 1.00 70.19 522 ALA A CA 1
ATOM 4167 C C . ALA A 1 522 ? -8.141 18.602 18.345 1.00 70.19 522 ALA A C 1
ATOM 4169 O O . ALA A 1 522 ? -8.004 18.504 17.118 1.00 70.19 522 ALA A O 1
ATOM 4170 N N . PRO A 1 523 ? -7.744 19.689 19.028 1.00 66.12 523 PRO A N 1
ATOM 4171 C CA . PRO A 1 523 ? -6.973 20.752 18.402 1.00 66.12 523 PRO A CA 1
ATOM 4172 C C . PRO A 1 523 ? -5.729 20.179 17.717 1.00 66.12 523 PRO A C 1
ATOM 4174 O O . PRO A 1 523 ? -5.129 19.234 18.226 1.00 66.12 523 PRO A O 1
ATOM 4177 N N . GLU A 1 524 ? -5.282 20.773 16.608 1.00 57.56 524 GLU A N 1
ATOM 4178 C CA . GLU A 1 524 ? -4.131 20.255 15.842 1.00 57.56 524 GLU A CA 1
ATOM 4179 C C . GLU A 1 524 ? -2.853 20.064 16.683 1.00 57.56 524 GLU A C 1
ATOM 4181 O O . GLU A 1 524 ? -2.020 19.233 16.343 1.00 57.56 524 GLU A O 1
ATOM 4186 N N . HIS A 1 525 ? -2.700 20.797 17.792 1.00 55.56 525 HIS A N 1
ATOM 4187 C CA . HIS A 1 525 ? -1.560 20.662 18.703 1.00 55.56 525 HIS A CA 1
ATOM 4188 C C . HIS A 1 525 ? -1.636 19.448 19.645 1.00 55.56 525 HIS A C 1
ATOM 4190 O O . HIS A 1 525 ? -0.593 19.002 20.120 1.00 55.56 525 HIS A O 1
ATOM 4196 N N . ASP A 1 526 ? -2.836 18.918 19.897 1.00 47.81 526 ASP A N 1
ATOM 4197 C CA . ASP A 1 526 ? -3.073 17.707 20.697 1.00 47.81 526 ASP A CA 1
ATOM 4198 C C . ASP A 1 526 ? -3.093 16.444 19.828 1.00 47.81 526 ASP A C 1
ATOM 4200 O O . ASP A 1 526 ? -2.922 15.330 20.325 1.00 47.81 526 ASP A O 1
ATOM 4204 N N . VAL A 1 527 ? -3.265 16.605 18.512 1.00 50.50 527 VAL A N 1
ATOM 4205 C CA . VAL A 1 527 ? -3.012 15.548 17.535 1.00 50.50 527 VAL A CA 1
ATOM 4206 C C . VAL A 1 527 ? -1.500 15.410 17.418 1.00 50.50 527 VAL A C 1
ATOM 4208 O O . VAL A 1 527 ? -0.869 16.020 16.557 1.00 50.50 527 VAL A O 1
ATOM 4211 N N . THR A 1 528 ? -0.891 14.623 18.305 1.00 39.03 528 THR A N 1
ATOM 4212 C CA . THR A 1 528 ? 0.475 14.143 18.101 1.00 39.03 528 THR A CA 1
ATOM 4213 C C . THR A 1 528 ? 0.500 13.410 16.768 1.00 39.03 528 THR A C 1
ATOM 4215 O O . THR A 1 528 ? 0.092 12.256 16.646 1.00 39.03 528 THR A O 1
ATOM 4218 N N . SER A 1 529 ? 0.929 14.126 15.729 1.00 32.78 529 SER A N 1
ATOM 4219 C CA . SER A 1 529 ? 1.135 13.549 14.421 1.00 32.78 529 SER A CA 1
ATOM 4220 C C . SER A 1 529 ? 2.11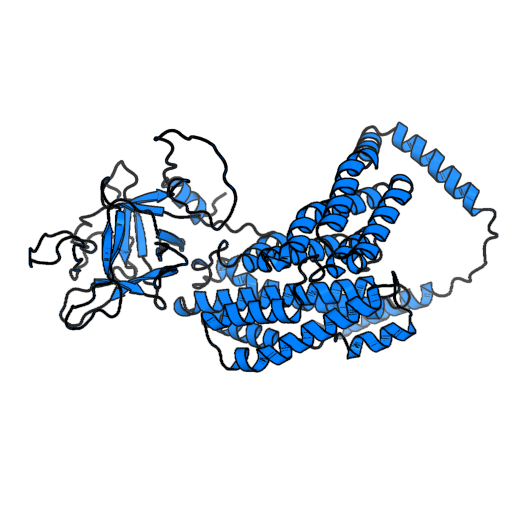9 12.403 14.590 1.00 32.78 529 SER A C 1
ATOM 4222 O O . SER A 1 529 ? 3.225 12.557 15.118 1.00 32.78 529 SER A O 1
ATOM 4224 N N . SER A 1 530 ? 1.706 11.223 14.145 1.00 37.25 530 SER A N 1
ATOM 4225 C CA . SER A 1 530 ? 2.636 10.184 13.751 1.00 37.25 530 SER A CA 1
ATOM 4226 C C . SER A 1 530 ? 3.649 10.831 12.798 1.00 37.25 530 SER A C 1
ATOM 4228 O O . SER A 1 530 ? 3.320 11.229 11.685 1.00 37.25 530 SER A O 1
ATOM 4230 N N . ASN A 1 531 ? 4.866 11.060 13.301 1.00 35.16 531 ASN A N 1
ATOM 4231 C CA . ASN A 1 531 ? 6.054 11.548 12.597 1.00 35.16 531 ASN A CA 1
ATOM 4232 C C . ASN A 1 531 ? 5.811 12.198 11.221 1.00 35.16 531 ASN A C 1
ATOM 4234 O O . ASN A 1 531 ? 6.148 11.615 10.189 1.00 35.16 531 ASN A O 1
ATOM 4238 N N . THR A 1 532 ? 5.304 13.434 11.182 1.00 31.55 532 THR A N 1
ATOM 4239 C CA . THR A 1 532 ? 5.501 14.279 9.996 1.00 31.55 532 THR A CA 1
ATOM 4240 C C . THR A 1 532 ? 5.572 15.768 10.343 1.00 31.55 532 THR A C 1
ATOM 4242 O O . THR A 1 532 ? 4.594 16.382 10.744 1.00 31.55 532 THR A O 1
ATOM 4245 N N . THR A 1 533 ? 6.779 16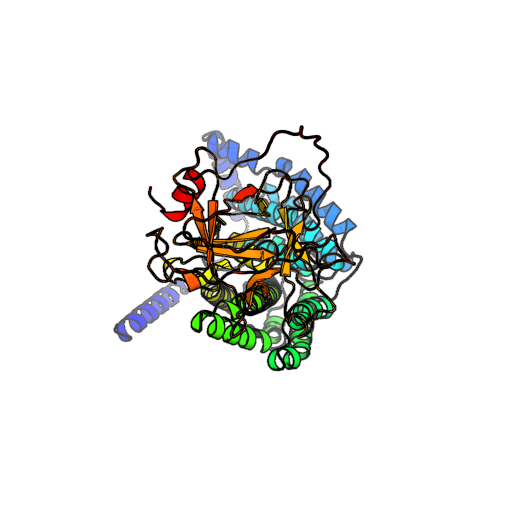.317 10.154 1.00 29.12 533 THR A N 1
ATOM 4246 C CA . THR A 1 533 ? 7.142 17.722 9.872 1.00 29.12 533 THR A CA 1
ATOM 4247 C C . THR A 1 533 ? 6.571 18.849 10.742 1.00 29.12 533 THR A C 1
ATOM 4249 O O . THR A 1 533 ? 5.401 19.204 10.673 1.00 29.12 533 THR A O 1
ATOM 4252 N N . LYS A 1 534 ? 7.492 19.543 11.431 1.00 29.94 534 LYS A N 1
ATOM 4253 C CA . LYS A 1 534 ? 7.325 20.907 11.954 1.00 29.94 534 LYS A CA 1
ATOM 4254 C C . LYS A 1 534 ? 6.774 21.836 10.861 1.00 29.94 534 LYS A C 1
ATOM 4256 O O . LYS A 1 534 ? 7.528 22.254 9.986 1.00 29.94 534 LYS A O 1
ATOM 4261 N N . SER A 1 535 ? 5.501 22.201 10.959 1.00 28.25 535 SER A N 1
ATOM 4262 C CA . SER A 1 535 ? 4.961 23.411 10.341 1.00 28.25 535 SER A CA 1
ATOM 4263 C C . SER A 1 535 ? 4.814 24.465 11.433 1.00 28.25 535 SER A C 1
ATOM 4265 O O . SER A 1 535 ? 4.088 24.282 12.407 1.00 28.25 535 SER A O 1
ATOM 4267 N N . THR A 1 536 ? 5.567 25.554 11.320 1.00 28.03 536 THR A N 1
ATOM 4268 C CA . THR A 1 536 ? 5.427 26.724 12.185 1.00 28.03 536 THR A CA 1
ATOM 4269 C C . THR A 1 536 ? 4.301 27.606 11.663 1.00 28.03 536 THR A C 1
ATOM 4271 O O . THR A 1 536 ? 4.537 28.485 10.836 1.00 28.03 536 THR A O 1
ATOM 4274 N N . SER A 1 537 ? 3.097 27.432 12.195 1.00 29.19 537 SER A N 1
ATOM 4275 C CA . SER A 1 537 ? 2.059 28.463 12.169 1.00 29.19 537 SER A CA 1
ATOM 4276 C C . SER A 1 537 ? 1.519 28.653 13.582 1.00 29.19 537 SER A C 1
ATOM 4278 O O . SER A 1 537 ? 0.936 27.748 14.171 1.00 29.19 537 SER A O 1
ATOM 4280 N N . LYS A 1 538 ? 1.740 29.842 14.154 1.00 30.33 538 LYS A N 1
ATOM 4281 C CA . LYS A 1 538 ? 1.078 30.266 15.393 1.00 30.33 538 LYS A CA 1
ATOM 4282 C C . LYS A 1 538 ? -0.404 30.498 15.086 1.00 30.33 538 LYS A C 1
ATOM 4284 O O . LYS A 1 538 ? -0.748 31.567 14.587 1.00 30.33 538 LYS A O 1
ATOM 4289 N N . ALA A 1 539 ? -1.257 29.522 15.381 1.00 27.44 539 ALA A N 1
ATOM 4290 C CA . ALA A 1 539 ? -2.703 29.723 15.442 1.00 27.44 539 ALA A CA 1
ATOM 4291 C C . ALA A 1 539 ? -3.094 30.322 16.807 1.00 27.44 539 ALA A C 1
ATOM 4293 O O . ALA A 1 539 ? -2.447 30.059 17.825 1.00 27.44 539 ALA A O 1
ATOM 4294 N N . ARG A 1 540 ? -4.113 31.189 16.820 1.00 26.25 540 ARG A N 1
ATOM 4295 C CA . ARG A 1 540 ? -4.647 31.832 18.033 1.00 26.25 540 ARG A CA 1
ATOM 4296 C C . ARG A 1 540 ? -5.566 30.857 18.795 1.00 26.25 540 ARG A C 1
ATOM 4298 O O . ARG A 1 540 ? -6.170 29.998 18.163 1.00 26.25 540 ARG A O 1
ATOM 4305 N N . PRO A 1 541 ? -5.726 30.998 20.125 1.00 27.23 541 PRO A N 1
ATOM 4306 C CA . PRO A 1 541 ? -6.724 30.236 20.873 1.00 27.23 541 PRO A CA 1
ATOM 4307 C C . PRO A 1 541 ? -8.126 30.672 20.416 1.00 27.23 541 PRO A C 1
ATOM 4309 O O . PRO A 1 541 ? -8.495 31.827 20.629 1.00 27.23 541 PRO A O 1
ATOM 4312 N N . GLY A 1 542 ? -8.877 29.787 19.755 1.00 30.78 542 GLY A N 1
ATOM 4313 C CA . GLY A 1 542 ? -10.246 30.071 19.301 1.00 30.78 542 GLY A CA 1
ATOM 4314 C C . GLY A 1 542 ? -10.761 29.199 18.151 1.00 30.78 542 GLY A C 1
ATOM 4315 O O . GLY A 1 542 ? -11.969 29.007 18.054 1.00 30.78 542 GLY A O 1
ATOM 4316 N N . ASP A 1 543 ? -9.877 28.621 17.335 1.00 28.70 543 ASP A N 1
ATOM 4317 C CA . ASP A 1 543 ? -10.281 27.764 16.212 1.00 28.70 543 ASP A CA 1
ATOM 4318 C C . ASP A 1 543 ? -10.457 26.313 16.689 1.00 28.70 543 ASP A C 1
ATOM 4320 O O . ASP A 1 543 ? -9.516 25.520 16.729 1.00 28.70 543 ASP A O 1
ATOM 4324 N N . THR A 1 544 ? -11.675 25.981 17.119 1.00 37.78 544 THR A N 1
ATOM 4325 C CA . THR A 1 544 ? -12.120 24.600 17.367 1.00 37.78 544 THR A CA 1
ATOM 4326 C C . THR A 1 544 ? -13.268 24.309 16.412 1.00 37.78 544 THR A C 1
ATOM 4328 O O . THR A 1 544 ? -14.331 24.918 16.523 1.00 37.78 544 THR A O 1
ATOM 4331 N N . ASP A 1 545 ? -13.045 23.414 15.449 1.00 40.16 545 ASP A N 1
ATOM 4332 C CA . ASP A 1 545 ? -14.090 22.959 14.531 1.00 40.16 545 ASP A CA 1
ATOM 4333 C C . ASP A 1 545 ? -15.026 21.996 15.272 1.00 40.16 545 ASP A C 1
ATOM 4335 O O . ASP A 1 545 ? -14.671 20.858 15.598 1.00 40.16 545 ASP A O 1
ATOM 4339 N N . TRP A 1 546 ? -16.231 22.474 15.577 1.00 42.62 546 TRP A N 1
ATOM 4340 C CA . TRP A 1 546 ? -17.269 21.698 16.251 1.00 42.62 546 TRP A CA 1
ATOM 4341 C C . TRP A 1 546 ? -17.877 20.661 15.301 1.00 42.62 546 TRP A C 1
ATOM 4343 O O . TRP A 1 546 ? -18.229 20.970 14.160 1.00 42.62 546 TRP A O 1
ATOM 4353 N N . VAL A 1 547 ? -18.059 19.426 15.781 1.00 46.06 547 VAL A N 1
ATOM 4354 C CA . VAL A 1 547 ? -18.788 18.394 15.032 1.00 46.06 547 VAL A CA 1
ATOM 4355 C C . VAL A 1 547 ? -20.283 18.699 15.122 1.00 46.06 547 VAL A C 1
ATOM 4357 O O . VAL A 1 547 ? -20.931 18.424 16.133 1.00 46.06 547 VAL A O 1
ATOM 4360 N N . THR A 1 548 ? -20.832 19.289 14.062 1.00 45.38 548 THR A N 1
ATOM 4361 C CA . THR A 1 548 ? -22.257 19.635 13.999 1.00 45.38 548 THR A CA 1
ATOM 4362 C C . THR A 1 548 ? -23.123 18.404 13.722 1.00 45.38 548 THR A C 1
ATOM 4364 O O . THR A 1 548 ? -22.721 17.456 13.044 1.00 45.38 548 THR A O 1
ATOM 4367 N N . SER A 1 549 ? -24.381 18.438 14.172 1.00 38.12 549 SER A N 1
ATOM 4368 C CA . SER A 1 549 ? -25.356 17.375 13.877 1.00 38.12 549 SER A CA 1
ATOM 4369 C C . SER A 1 549 ? -25.679 17.213 12.386 1.00 38.12 549 SER A C 1
ATOM 4371 O O . SER A 1 549 ? -26.244 16.193 12.003 1.00 38.12 549 SER A O 1
ATOM 4373 N N . GLU A 1 550 ? -25.366 18.206 11.545 1.00 40.22 550 GLU A N 1
ATOM 4374 C CA . GLU A 1 550 ? -25.503 18.089 10.089 1.00 40.22 550 GLU A CA 1
ATOM 4375 C C . GLU A 1 550 ? -24.370 17.275 9.460 1.00 40.22 550 GLU A C 1
ATOM 4377 O O . GLU A 1 550 ? -24.654 16.497 8.555 1.00 40.22 550 GLU A O 1
ATOM 4382 N N . ALA A 1 551 ? -23.133 17.377 9.964 1.00 45.66 551 ALA A N 1
ATOM 4383 C CA . ALA A 1 551 ? -22.032 16.496 9.556 1.00 45.66 551 ALA A CA 1
ATOM 4384 C C . ALA A 1 551 ? -22.327 15.037 9.952 1.00 45.66 551 ALA A C 1
ATOM 4386 O O . ALA A 1 551 ? -22.213 14.130 9.136 1.00 45.66 551 ALA A O 1
ATOM 4387 N N . LEU A 1 552 ? -22.867 14.837 11.161 1.00 40.44 552 LEU A N 1
ATOM 4388 C CA . LEU A 1 552 ? -23.327 13.531 11.648 1.00 40.44 552 LEU A CA 1
ATOM 4389 C C . LEU A 1 552 ? -24.454 12.931 10.779 1.00 40.44 552 LEU A C 1
ATOM 4391 O O . LEU A 1 552 ? -24.509 11.722 10.591 1.00 40.44 552 LEU A O 1
ATOM 4395 N N . LYS A 1 553 ? -25.367 13.762 10.250 1.00 38.88 553 LYS A N 1
ATOM 4396 C CA . LYS A 1 553 ? -26.519 13.315 9.441 1.00 38.88 553 LYS A CA 1
ATOM 4397 C C . LYS A 1 553 ? -26.226 13.167 7.947 1.00 38.88 553 LYS A C 1
ATOM 4399 O O . LYS A 1 553 ? -26.787 12.259 7.338 1.00 38.88 553 LYS A O 1
ATOM 4404 N N . ARG A 1 554 ? -25.406 14.040 7.344 1.00 41.31 554 ARG A N 1
ATOM 4405 C CA . ARG A 1 554 ? -25.059 13.961 5.910 1.00 41.31 554 ARG A CA 1
ATOM 4406 C C . ARG A 1 554 ? -24.241 12.711 5.601 1.00 41.31 554 ARG A C 1
ATOM 4408 O O . ARG A 1 554 ? -24.518 12.059 4.600 1.00 41.31 554 ARG A O 1
ATOM 4415 N N . ASP A 1 555 ? -23.348 12.323 6.506 1.00 38.03 555 ASP A N 1
ATOM 4416 C CA . ASP A 1 555 ? -22.468 11.170 6.297 1.00 38.03 555 ASP A CA 1
ATOM 4417 C C . ASP A 1 555 ? -23.135 9.820 6.627 1.00 38.03 555 ASP A C 1
ATOM 4419 O O . ASP A 1 555 ? -22.656 8.777 6.193 1.00 38.03 555 ASP A O 1
ATOM 4423 N N . LEU A 1 556 ? -24.268 9.818 7.347 1.00 34.59 556 LEU A N 1
ATOM 4424 C CA . LEU A 1 556 ? -25.001 8.597 7.723 1.00 34.59 556 LEU A CA 1
ATOM 4425 C C . LEU A 1 556 ? -26.178 8.239 6.803 1.00 34.59 556 LEU A C 1
ATOM 4427 O O . LEU A 1 556 ? -26.690 7.126 6.910 1.00 34.59 556 LEU A O 1
ATOM 4431 N N . LEU A 1 557 ? -26.638 9.146 5.932 1.00 34.66 557 LEU A N 1
ATOM 4432 C CA . LEU A 1 557 ? -27.844 8.910 5.123 1.00 34.66 557 LEU A CA 1
ATOM 4433 C C . LEU A 1 557 ? -27.641 8.865 3.612 1.00 34.66 557 LEU A C 1
ATOM 4435 O O . LEU A 1 557 ? -28.575 8.441 2.943 1.00 34.66 557 LEU A O 1
ATOM 4439 N N . GLY A 1 558 ? -26.486 9.254 3.063 1.00 34.59 558 GLY A N 1
ATOM 4440 C CA . GLY A 1 558 ? -26.226 9.101 1.624 1.00 34.59 558 GLY A CA 1
ATOM 4441 C C . GLY A 1 558 ? -27.366 9.593 0.719 1.00 34.59 558 GLY A C 1
ATOM 4442 O O . GLY A 1 558 ? -27.635 8.973 -0.305 1.00 34.59 558 GLY A O 1
ATOM 4443 N N . VAL A 1 559 ? -28.074 10.661 1.107 1.00 28.36 559 VAL A N 1
ATOM 4444 C CA . VAL A 1 559 ? -29.088 11.286 0.250 1.00 28.36 559 VAL A CA 1
ATOM 4445 C C . VAL A 1 559 ? -28.417 12.427 -0.500 1.00 28.36 559 VAL A C 1
ATOM 4447 O O . VAL A 1 559 ? -28.199 13.499 0.065 1.00 28.36 559 VAL A O 1
ATOM 4450 N N . ASN A 1 560 ? -28.111 12.169 -1.769 1.00 31.08 560 ASN A N 1
ATOM 4451 C CA . ASN A 1 560 ? -28.444 13.109 -2.835 1.00 31.08 560 ASN A CA 1
ATOM 4452 C C . ASN A 1 560 ? -29.678 12.576 -3.557 1.00 31.08 560 ASN A C 1
ATOM 4454 O O . ASN A 1 560 ? -29.683 11.359 -3.857 1.00 31.08 560 ASN A O 1
#